Protein AF-C5APF4-F1 (afdb_monomer_lite)

Sequence (530 aa):
MTHRPRALALAASLLVFMAPAAQASIITDFLDRIGGCRKPMSDSFSYEISPYTPKPYGKALAEWTNDDLADFRAYFVACQTRRPDWQSMGDYNRNDAIRVIDTVMAELRPKVAEARATAERKRSDAAYEAEKRSREEDQRRAEAEVAAQRVQADGAAQAERTRRNDEVRQKALPLLNELLAFMQNEIEVLPFEQKLARLDGYIARMEALGREIGDVPAAKPLLTMLEPTRTLRDQLAAEQARQATAAPPVSDARGRAGAGDGPYTDFEWMGQRAIMALTNPLQGEDFRASLSQGIDFNVGVSGIEPAATGWMVHLSGRLGSSGTPGQGFFCRVDGADTASLAVLRTVTPPYGIIHVTAPRADEYLLNSNPLRIRIVFSPCRISAPDNGPRRSTQGGRTGSPAAPSTQGATGSSSSAPPVAPSPPDLRCLINPSRRGPEQAMAHRLRQVWAIPEALRDDPSLWLTFAVTLNFDAEMTEAPKLLRSTSQRATPEQLQAAVEAAHRAIRESAPFPELGQLAGGTMQVDMTPCD

Foldseek 3Di:
DDDDPPDPPPPVVPVVPPQPVVQVVLVVVLVVQLDDQDPDCPVPPPPDDDPLNWPPPPDRLLVDDPVSLVRVLVSSLVRCCPDPCNVPPDPVVNVVSSVSSVVSSVVSVVVSVVSNVVVVVVVVVVVVVVVVVVVVVVVVVVVVVVVVVVVVVVVVVVVVLVVLLVVLLVLQVVLVVVVVCCVPPPLVPDDLVVNLVVLVVSLVSLVVSCVVNPPNVSSVVSVVCNVVSVVVSVVSVVVVVVVVVVPDDDDDDDDDDDLAAQPDAADVVLVVLLVVLLVDVVSVVVNQVSQLQWHWAKWFFADWAADPFGIKTATDPDQDDRDDPQADEIAGEGNPQVQQVVVVVVADPRHDMKTKTARGWPDFDAHVVVGGGHTYGPPIGIDHHDDPDDPDDDDDDDDDDDDDDDDDDDDDDPPPDDLDAQDPPQDAPDDDDDDPLLVVVQVQLSSQQPQDPQCSNFSWWKWKWKFAFALQQATPDQIGTPDTDGPRDDPVSSVVSVVSSSVSSNVSPRSCSCRRVHHGIDMRMHGSND

Secondary structure (DSSP, 8-state):
-------SSSSTTSSSTTSHHHHHHHHHHHHHHH-S----GGG--SSS--TTSPTTTTS-GGG--HHHHHHHHHHHHHHHTT-TTTTTSHHHHHHHHHHHHHHHHHHHHHHHHHHHHHHHHHHHHHHHHHHHHHHHHHHHHHHHHHHHHHHHHHHHHHHHHHHHHHHHHHHHHHHHHHHHHIIIIITTTS-HHHHHHHHHHHHHHHHHHHHHHTT-GGGHHHHHTHHHHHHHHHHHHHHHHHHHHT----------------S-SSHHHHHHHHHHHHH-HHHHHHHHHHHTT-EEEEEEEEEEEEETTEEEEEEESSSS-PPPTT-EEEEEEETT-HHHHHHHTT--TTSEEEEEEES-EEEEEEEETTEEEEEEE-S-EEE----PPP-------------------------PPP-PPPPTT---S------HHHHHHHHHHHHH----GGGTT-TT-EEEEEEEE-TTS-B-S--EEEEEE-SS--HHHHHHHHHHHHHHHHHH---GGGGGG-SEEEEEEE-TT-

Organism: Methylorubrum extorquens (strain ATCC 14718 / DSM 1338 / JCM 2805 / NCIMB 9133 / AM1) (NCBI:txid272630)

Structure (mmCIF, N/CA/C/O backbone):
data_AF-C5APF4-F1
#
_entry.id   AF-C5APF4-F1
#
loop_
_atom_site.group_PDB
_atom_site.id
_atom_site.type_symbol
_atom_site.label_atom_id
_atom_site.label_alt_id
_atom_site.label_comp_id
_atom_site.label_asym_id
_atom_site.label_entity_id
_atom_site.label_seq_id
_atom_site.pdbx_PDB_ins_code
_atom_site.Cartn_x
_atom_site.Cartn_y
_atom_site.Cartn_z
_atom_site.occupancy
_atom_site.B_iso_or_equiv
_atom_site.auth_seq_id
_atom_site.auth_comp_id
_atom_site.auth_asym_id
_atom_site.auth_atom_id
_atom_site.pdbx_PDB_model_num
ATOM 1 N N . MET A 1 1 ? -12.392 -5.757 -33.316 1.00 36.22 1 MET A N 1
ATOM 2 C CA . MET A 1 1 ? -11.941 -4.474 -33.895 1.00 36.22 1 MET A CA 1
ATOM 3 C C . MET A 1 1 ? -10.463 -4.318 -33.588 1.00 36.22 1 MET A C 1
ATOM 5 O O . MET A 1 1 ? -10.097 -4.047 -32.457 1.00 36.22 1 MET A O 1
ATOM 9 N N . THR A 1 2 ? -9.622 -4.619 -34.570 1.00 32.28 2 THR A N 1
ATOM 10 C CA . THR A 1 2 ? -8.159 -4.661 -34.458 1.00 32.28 2 THR A CA 1
ATOM 11 C C . THR A 1 2 ? -7.577 -3.586 -35.366 1.00 32.28 2 THR A C 1
ATOM 13 O O . THR A 1 2 ? -7.674 -3.714 -36.588 1.00 32.28 2 THR A O 1
ATOM 16 N N . HIS A 1 3 ? -6.955 -2.552 -34.797 1.00 30.16 3 HIS A N 1
ATOM 17 C CA . HIS A 1 3 ? -6.123 -1.621 -35.558 1.00 30.16 3 HIS A CA 1
ATOM 18 C C . HIS A 1 3 ? -4.660 -1.687 -35.109 1.00 30.16 3 HIS A C 1
ATOM 20 O O . HIS A 1 3 ? -4.332 -1.658 -33.929 1.00 30.16 3 HIS A O 1
ATOM 26 N N . ARG A 1 4 ? -3.819 -1.854 -36.135 1.00 31.89 4 ARG A N 1
ATOM 27 C CA . ARG A 1 4 ? -2.362 -2.030 -36.175 1.00 31.89 4 ARG A CA 1
ATOM 28 C C . ARG A 1 4 ? -1.599 -0.786 -35.698 1.00 31.89 4 ARG A C 1
ATOM 30 O O . ARG A 1 4 ? -2.037 0.314 -36.026 1.00 31.89 4 ARG A O 1
ATOM 37 N N . PRO A 1 5 ? -0.360 -0.930 -35.195 1.00 35.22 5 PRO A N 1
ATOM 38 C CA . PRO A 1 5 ? 0.661 0.095 -35.343 1.00 35.22 5 PRO A CA 1
ATOM 39 C C . PRO A 1 5 ? 1.468 -0.174 -36.629 1.00 35.22 5 PRO A C 1
ATOM 41 O O . PRO A 1 5 ? 2.307 -1.069 -36.694 1.00 35.22 5 PRO A O 1
ATOM 44 N N . ARG A 1 6 ? 1.201 0.599 -37.688 1.00 35.25 6 ARG A N 1
ATOM 45 C CA . ARG A 1 6 ? 2.089 0.765 -38.854 1.00 35.25 6 ARG A CA 1
ATOM 46 C C . ARG A 1 6 ? 2.703 2.161 -38.757 1.00 35.25 6 ARG A C 1
ATOM 48 O O . ARG A 1 6 ? 2.108 3.099 -39.269 1.00 35.25 6 ARG A O 1
ATOM 55 N N . ALA A 1 7 ? 3.842 2.315 -38.083 1.00 32.03 7 ALA A N 1
ATOM 56 C CA . ALA A 1 7 ? 4.545 3.607 -38.075 1.00 32.03 7 ALA A CA 1
ATOM 57 C C . ALA A 1 7 ? 6.059 3.554 -37.777 1.00 32.03 7 ALA A C 1
ATOM 59 O O . ALA A 1 7 ? 6.663 4.605 -37.616 1.00 32.03 7 ALA A O 1
ATOM 60 N N . LEU A 1 8 ? 6.708 2.382 -37.731 1.00 32.41 8 LEU A N 1
ATOM 61 C CA . LEU A 1 8 ? 8.120 2.286 -37.301 1.00 32.41 8 LEU A CA 1
ATOM 62 C C . LEU A 1 8 ? 9.083 1.639 -38.312 1.00 32.41 8 LEU A C 1
ATOM 64 O O . LEU A 1 8 ? 10.198 1.284 -37.956 1.00 32.41 8 LEU A O 1
ATOM 68 N N . ALA A 1 9 ? 8.694 1.535 -39.588 1.00 32.25 9 ALA A N 1
ATOM 69 C CA . ALA A 1 9 ? 9.544 0.963 -40.645 1.00 32.25 9 ALA A CA 1
ATOM 70 C C . ALA A 1 9 ? 10.104 1.990 -41.655 1.00 32.25 9 ALA A C 1
ATOM 72 O O . ALA A 1 9 ? 10.808 1.605 -42.580 1.00 32.25 9 ALA A O 1
ATOM 73 N N . LEU A 1 10 ? 9.813 3.289 -41.506 1.00 31.83 10 LEU A N 1
ATOM 74 C CA . LEU A 1 10 ? 10.167 4.306 -42.515 1.00 31.83 10 LEU A CA 1
ATOM 75 C C . LEU A 1 10 ? 11.446 5.107 -42.214 1.00 31.83 10 LEU A C 1
ATOM 77 O O . LEU A 1 10 ? 11.964 5.761 -43.113 1.00 31.83 10 LEU A O 1
ATOM 81 N N . ALA A 1 11 ? 12.003 5.023 -41.002 1.00 29.33 11 ALA A N 1
ATOM 82 C CA . ALA A 1 11 ? 13.213 5.775 -40.643 1.00 29.33 11 ALA A CA 1
ATOM 83 C C . ALA A 1 11 ? 14.530 5.034 -40.962 1.00 29.33 11 ALA A C 1
ATOM 85 O O . ALA A 1 11 ? 15.553 5.676 -41.184 1.00 29.33 11 ALA A O 1
ATOM 86 N N . ALA A 1 12 ? 14.521 3.698 -41.052 1.00 32.75 12 ALA A N 1
ATOM 87 C CA . ALA A 1 12 ? 15.725 2.914 -41.364 1.00 32.75 12 ALA A CA 1
ATOM 88 C C . ALA A 1 12 ? 16.091 2.922 -42.864 1.00 32.75 12 ALA A C 1
ATOM 90 O O . ALA A 1 12 ? 17.232 2.649 -43.229 1.00 32.75 12 ALA A O 1
ATOM 91 N N . SER A 1 13 ? 15.148 3.283 -43.737 1.00 30.75 13 SER A N 1
ATOM 92 C CA . SER A 1 13 ? 15.316 3.243 -45.198 1.00 30.75 13 SER A CA 1
ATOM 93 C C . SER A 1 13 ? 15.983 4.493 -45.787 1.00 30.75 13 SER A C 1
ATOM 95 O O . SER A 1 13 ? 16.351 4.495 -46.957 1.00 30.75 13 SER A O 1
ATOM 97 N N . LEU A 1 14 ? 16.157 5.561 -44.998 1.00 28.98 14 LEU A N 1
ATOM 98 C CA . LEU A 1 14 ? 16.698 6.846 -45.468 1.00 28.98 14 LEU A CA 1
ATOM 99 C C . LEU A 1 14 ? 18.221 6.985 -45.303 1.00 28.98 14 LEU A C 1
ATOM 101 O O . LEU A 1 14 ? 18.831 7.807 -45.979 1.00 28.98 14 LEU A O 1
ATOM 105 N N . LEU A 1 15 ? 18.866 6.145 -44.485 1.00 30.66 15 LEU A N 1
ATOM 106 C CA . LEU A 1 15 ? 20.324 6.185 -44.277 1.00 30.66 15 LEU A CA 1
ATOM 107 C C . LEU A 1 15 ? 21.134 5.378 -45.309 1.00 30.66 15 LEU A C 1
ATOM 109 O O . LEU A 1 15 ? 22.360 5.466 -45.326 1.00 30.66 15 LEU A O 1
ATOM 113 N N . VAL A 1 16 ? 20.474 4.641 -46.210 1.00 36.84 16 VAL A N 1
ATOM 114 C CA . VAL A 1 16 ? 21.141 3.865 -47.276 1.00 36.84 16 VAL A CA 1
ATOM 115 C C . VAL A 1 16 ? 21.359 4.690 -48.559 1.00 36.84 16 VAL A C 1
ATOM 117 O O . VAL A 1 16 ? 22.247 4.378 -49.346 1.00 36.84 16 VAL A O 1
ATOM 120 N N . PHE A 1 17 ? 20.644 5.804 -48.754 1.00 32.97 17 PHE A N 1
ATOM 121 C CA . PHE A 1 17 ? 20.683 6.569 -50.013 1.00 32.97 17 PHE A CA 1
ATOM 122 C C . PHE A 1 17 ? 21.729 7.697 -50.087 1.00 32.97 17 PHE A C 1
ATOM 124 O O . PHE A 1 17 ? 21.866 8.324 -51.133 1.00 32.97 17 PHE A O 1
ATOM 131 N N . MET A 1 18 ? 22.510 7.944 -49.030 1.00 30.72 18 MET A N 1
ATOM 132 C CA . MET A 1 18 ? 23.529 9.016 -49.008 1.00 30.72 18 MET A CA 1
ATOM 133 C C . MET A 1 18 ? 24.952 8.543 -49.381 1.00 30.72 18 MET A C 1
ATOM 135 O O . MET A 1 18 ? 25.855 9.360 -49.533 1.00 30.72 18 MET A O 1
ATOM 139 N N . ALA A 1 19 ? 25.174 7.238 -49.574 1.00 37.88 19 ALA A N 1
ATOM 140 C CA . ALA A 1 19 ? 26.480 6.682 -49.950 1.00 37.88 19 ALA A CA 1
ATOM 141 C C . ALA A 1 19 ? 26.923 6.836 -51.432 1.00 37.88 19 ALA A C 1
ATOM 143 O O . ALA A 1 19 ? 28.136 6.884 -51.654 1.00 37.88 19 ALA A O 1
ATOM 144 N N . PRO A 1 20 ? 26.043 6.917 -52.458 1.00 42.38 20 PRO A N 1
ATOM 145 C CA . PRO A 1 20 ? 26.504 6.893 -53.851 1.00 42.38 20 PRO A CA 1
ATOM 146 C C . PRO A 1 20 ? 27.144 8.213 -54.314 1.00 42.38 20 PRO A C 1
ATOM 148 O O . PRO A 1 20 ? 28.019 8.194 -55.177 1.00 42.38 20 PRO A O 1
ATOM 151 N N . ALA A 1 21 ? 26.782 9.354 -53.713 1.00 40.25 21 ALA A N 1
ATOM 152 C CA . ALA A 1 21 ? 27.279 10.667 -54.139 1.00 40.25 21 ALA A CA 1
ATOM 153 C C . ALA A 1 21 ? 28.777 10.881 -53.840 1.00 40.25 21 ALA A C 1
ATOM 155 O O . ALA A 1 21 ? 29.501 11.418 -54.674 1.00 40.25 21 ALA A O 1
ATOM 156 N N . ALA A 1 22 ? 29.268 10.407 -52.688 1.00 45.34 22 ALA A N 1
ATOM 157 C CA . ALA A 1 22 ? 30.680 10.533 -52.306 1.00 45.34 22 ALA A CA 1
ATOM 158 C C . ALA A 1 22 ? 31.605 9.535 -53.034 1.00 45.34 22 ALA A C 1
ATOM 160 O O . ALA A 1 22 ? 32.809 9.748 -53.125 1.00 45.34 22 ALA A O 1
ATOM 161 N N . GLN A 1 23 ? 31.061 8.429 -53.552 1.00 50.34 23 GLN A N 1
ATOM 162 C CA . GLN A 1 23 ? 31.842 7.423 -54.284 1.00 50.34 23 GLN A CA 1
ATOM 163 C C . GLN A 1 23 ? 31.989 7.780 -55.766 1.00 50.34 23 GLN A C 1
ATOM 165 O O . GLN A 1 23 ? 33.031 7.503 -56.360 1.00 50.34 23 GLN A O 1
ATOM 170 N N . ALA A 1 24 ? 30.981 8.445 -56.342 1.00 48.69 24 ALA A N 1
ATOM 171 C CA . ALA A 1 24 ? 31.053 8.984 -57.695 1.00 48.69 24 ALA A CA 1
ATOM 172 C C . ALA A 1 24 ? 32.198 10.002 -57.841 1.00 48.69 24 ALA A C 1
ATOM 174 O O . ALA A 1 24 ? 32.920 9.933 -58.834 1.00 48.69 24 ALA A O 1
ATOM 175 N N . SER A 1 25 ? 32.425 10.857 -56.828 1.00 52.06 25 SER A N 1
ATOM 176 C CA . SER A 1 25 ? 33.485 11.880 -56.852 1.00 52.06 25 SER A CA 1
ATOM 177 C C . SER A 1 25 ? 34.897 11.280 -56.904 1.00 52.06 25 SER A C 1
ATOM 179 O O . SER A 1 25 ? 35.735 11.731 -57.681 1.00 52.06 25 SER A O 1
ATOM 181 N N . ILE A 1 26 ? 35.145 10.207 -56.140 1.00 56.38 26 ILE A N 1
ATOM 182 C CA . ILE A 1 26 ? 36.444 9.515 -56.101 1.00 56.38 26 ILE A CA 1
ATOM 183 C C . ILE A 1 26 ? 36.796 8.954 -57.480 1.00 56.38 26 ILE A C 1
ATOM 185 O O . ILE A 1 26 ? 37.939 9.065 -57.912 1.00 56.38 26 ILE A O 1
ATOM 189 N N . ILE A 1 27 ? 35.826 8.353 -58.174 1.00 58.72 27 ILE A N 1
ATOM 190 C CA . ILE A 1 27 ? 36.050 7.771 -59.500 1.00 58.72 27 ILE A CA 1
ATOM 191 C C . ILE A 1 27 ? 36.259 8.887 -60.533 1.00 58.72 27 ILE A C 1
ATOM 193 O O . ILE A 1 27 ? 37.186 8.782 -61.330 1.00 58.72 27 ILE A O 1
ATOM 197 N N . THR A 1 28 ? 35.484 9.977 -60.500 1.00 59.94 28 THR A N 1
ATOM 198 C CA . THR A 1 28 ? 35.680 11.130 -61.406 1.00 59.94 28 THR A CA 1
ATOM 199 C C . THR A 1 28 ? 37.050 11.792 -61.276 1.00 59.94 28 THR A C 1
ATOM 201 O O . THR A 1 28 ? 37.643 12.119 -62.302 1.00 59.94 28 THR A O 1
ATOM 204 N N . ASP A 1 29 ? 37.613 11.893 -60.071 1.00 59.69 29 ASP A N 1
ATOM 205 C CA . ASP A 1 29 ? 38.954 12.465 -59.877 1.00 59.69 29 ASP A CA 1
ATOM 206 C C . ASP A 1 29 ? 40.051 11.614 -60.545 1.00 59.69 29 ASP A C 1
ATOM 208 O O . ASP A 1 29 ? 41.016 12.135 -61.110 1.00 59.69 29 ASP A O 1
ATOM 212 N N . PHE A 1 30 ? 39.899 10.285 -60.529 1.00 61.38 30 PHE A N 1
ATOM 213 C CA . PHE A 1 30 ? 40.805 9.379 -61.241 1.00 61.38 30 PHE A CA 1
ATOM 214 C C . PHE A 1 30 ? 40.617 9.441 -62.760 1.00 61.38 30 PHE A C 1
ATOM 216 O O . PHE A 1 30 ? 41.585 9.305 -63.509 1.00 61.38 30 PHE A O 1
ATOM 223 N N . LEU A 1 31 ? 39.389 9.687 -63.220 1.00 62.22 31 LEU A N 1
ATOM 224 C CA . LEU A 1 31 ? 39.068 9.817 -64.641 1.00 62.22 31 LEU A CA 1
ATOM 225 C C . LEU A 1 31 ? 39.689 11.056 -65.276 1.00 62.22 31 LEU A C 1
ATOM 227 O O . LEU A 1 31 ? 40.168 10.988 -66.409 1.00 62.22 31 LEU A O 1
ATOM 231 N N . ASP A 1 32 ? 39.728 12.161 -64.538 1.00 60.53 32 ASP A N 1
ATOM 232 C CA . ASP A 1 32 ? 40.292 13.417 -65.028 1.00 60.53 32 ASP A CA 1
ATOM 233 C C . ASP A 1 32 ? 41.817 13.353 -65.175 1.00 60.53 32 ASP A C 1
ATOM 235 O O . ASP A 1 32 ? 42.382 13.993 -66.063 1.00 60.53 32 ASP A O 1
ATOM 239 N N . ARG A 1 33 ? 42.480 12.500 -64.386 1.00 60.66 33 ARG A N 1
ATOM 240 C CA . ARG A 1 33 ? 43.931 12.266 -64.455 1.00 60.66 33 ARG A CA 1
ATOM 241 C C . ARG A 1 33 ? 44.376 11.422 -65.651 1.00 60.66 33 ARG A C 1
ATOM 243 O O . ARG A 1 33 ? 45.513 11.568 -66.086 1.00 60.66 33 ARG A O 1
ATOM 250 N N . ILE A 1 34 ? 43.514 10.553 -66.188 1.00 58.97 34 ILE A N 1
ATOM 251 C CA . ILE A 1 34 ? 43.882 9.652 -67.297 1.00 58.97 34 ILE A CA 1
ATOM 252 C C . ILE A 1 34 ? 43.834 10.359 -68.668 1.00 58.97 34 ILE A C 1
ATOM 254 O O . ILE A 1 34 ? 44.514 9.917 -69.591 1.00 58.97 34 ILE A O 1
ATOM 258 N N . GLY A 1 35 ? 43.125 11.490 -68.795 1.00 55.69 35 GLY A N 1
ATOM 259 C CA . GLY A 1 35 ? 43.153 12.380 -69.967 1.00 55.69 35 GLY A CA 1
ATOM 260 C C . GLY A 1 35 ? 42.634 11.779 -71.292 1.00 55.69 35 GLY A C 1
ATOM 261 O O . GLY A 1 35 ? 42.825 10.612 -71.610 1.00 55.69 35 GLY A O 1
ATOM 262 N N . GLY A 1 36 ? 41.962 12.583 -72.123 1.00 53.22 36 GLY A N 1
ATOM 263 C CA . GLY A 1 36 ? 41.691 12.247 -73.538 1.00 53.22 36 GLY A CA 1
ATOM 264 C C . GLY A 1 36 ? 40.604 11.199 -73.838 1.00 53.22 36 GLY A C 1
ATOM 265 O O . GLY A 1 36 ? 40.316 10.963 -75.006 1.00 53.22 36 GLY A O 1
ATOM 266 N N . CYS A 1 37 ? 39.963 10.615 -72.822 1.00 56.91 37 CYS A N 1
ATOM 267 C CA . CYS A 1 37 ? 38.949 9.558 -72.981 1.00 56.91 37 CYS A CA 1
ATOM 268 C C . CYS A 1 37 ? 37.536 9.930 -72.496 1.00 56.91 37 CYS A C 1
ATOM 270 O O . CYS A 1 37 ? 36.663 9.066 -72.389 1.00 56.91 37 CYS A O 1
ATOM 272 N N . ARG A 1 38 ? 37.279 11.218 -72.224 1.00 51.06 38 ARG A N 1
ATOM 273 C CA . ARG A 1 38 ? 35.928 11.719 -71.924 1.00 51.06 38 ARG A CA 1
ATOM 274 C C . ARG A 1 38 ? 35.077 11.707 -73.204 1.00 51.06 38 ARG A C 1
ATOM 276 O O . ARG A 1 38 ? 35.311 12.508 -74.103 1.00 51.06 38 ARG A O 1
ATOM 283 N N . LYS A 1 39 ? 34.011 10.901 -73.243 1.00 40.12 39 LYS A N 1
ATOM 284 C CA . LYS A 1 39 ? 32.741 11.440 -73.762 1.00 40.12 39 LYS A CA 1
ATOM 285 C C . LYS A 1 39 ? 32.192 12.404 -72.698 1.00 40.12 39 LYS A C 1
ATOM 287 O O . LYS A 1 39 ? 32.436 12.160 -71.513 1.00 40.12 39 LYS A O 1
ATOM 292 N N . PRO A 1 40 ? 31.515 13.502 -73.073 1.00 38.28 40 PRO A N 1
ATOM 293 C CA . PRO A 1 40 ? 30.991 14.453 -72.100 1.00 38.28 40 PRO A CA 1
ATOM 294 C C . PRO A 1 40 ? 30.010 13.733 -71.163 1.00 38.28 40 PRO A C 1
ATOM 296 O O . PRO A 1 40 ? 28.950 13.291 -71.586 1.00 38.28 40 PRO A O 1
ATOM 299 N N . MET A 1 41 ? 30.383 13.590 -69.886 1.00 40.81 41 MET A N 1
ATOM 300 C CA . MET A 1 41 ? 29.522 13.004 -68.847 1.00 40.81 41 MET A CA 1
ATOM 301 C C . MET A 1 41 ? 28.356 13.924 -68.449 1.00 40.81 41 MET A C 1
ATOM 303 O O . MET A 1 41 ? 27.527 13.531 -67.633 1.00 40.81 41 MET A O 1
ATOM 307 N N . SER A 1 42 ? 28.275 15.138 -69.007 1.00 35.41 42 SER A N 1
ATOM 308 C CA . SER A 1 42 ? 27.182 16.083 -68.748 1.00 35.41 42 SER A CA 1
ATOM 309 C C . SER A 1 42 ? 25.829 15.602 -69.276 1.00 35.41 42 SER A C 1
ATOM 311 O O . SER A 1 42 ? 24.809 16.001 -68.727 1.00 35.41 42 SER A O 1
ATOM 313 N N . ASP A 1 43 ? 25.810 14.710 -70.272 1.00 33.09 43 ASP A N 1
ATOM 314 C CA . ASP A 1 43 ? 24.567 14.253 -70.915 1.00 33.09 43 ASP A CA 1
ATOM 315 C C . ASP A 1 43 ? 24.057 12.908 -70.360 1.00 33.09 43 ASP A C 1
ATOM 317 O O . ASP A 1 43 ? 23.042 12.388 -70.813 1.00 33.09 43 ASP A O 1
ATOM 321 N N . SER A 1 44 ? 24.745 12.329 -69.370 1.00 34.47 44 SER A N 1
ATOM 322 C CA . SER A 1 44 ? 24.472 10.979 -68.848 1.00 34.47 44 SER A CA 1
ATOM 323 C C . SER A 1 44 ? 24.255 10.945 -67.331 1.00 34.47 44 SER A C 1
ATOM 325 O O . SER A 1 44 ? 24.646 9.994 -66.662 1.00 34.47 44 SER A O 1
ATOM 327 N N . PHE A 1 45 ? 23.617 11.988 -66.790 1.00 31.61 45 PHE A N 1
ATOM 328 C CA . PHE A 1 45 ? 22.952 11.942 -65.478 1.00 31.61 45 PHE A CA 1
ATOM 329 C C . PHE A 1 45 ? 21.462 11.566 -65.586 1.00 31.61 45 PHE A C 1
ATOM 331 O O . PHE A 1 45 ? 20.696 11.766 -64.644 1.00 31.61 45 PHE A O 1
ATOM 338 N N . SER A 1 46 ? 21.026 10.979 -66.706 1.00 28.20 46 SER A N 1
ATOM 339 C CA . SER A 1 46 ? 19.897 10.054 -66.637 1.00 28.20 46 SER A CA 1
ATOM 340 C C . SER A 1 46 ? 20.387 8.790 -65.926 1.00 28.20 46 SER A C 1
ATOM 342 O O . SER A 1 46 ? 21.522 8.359 -66.109 1.00 28.20 46 SER A O 1
ATOM 344 N N . TYR A 1 47 ? 19.539 8.168 -65.113 1.00 34.78 47 TYR A N 1
ATOM 345 C CA . TYR A 1 47 ? 19.785 6.871 -64.464 1.00 34.78 47 TYR A CA 1
ATOM 346 C C . TYR A 1 47 ? 19.965 5.700 -65.467 1.00 34.78 47 TYR A C 1
ATOM 348 O O . TYR A 1 47 ? 19.834 4.532 -65.107 1.00 34.78 47 TYR A O 1
ATOM 356 N N . GLU A 1 48 ? 20.274 5.997 -66.729 1.00 31.62 48 GLU A N 1
ATOM 357 C CA . GLU A 1 48 ? 20.492 5.059 -67.814 1.00 31.62 48 GLU A CA 1
ATOM 358 C C . GLU A 1 48 ? 21.988 5.012 -68.134 1.00 31.62 48 GLU A C 1
ATOM 360 O O . GLU A 1 48 ? 22.576 5.907 -68.741 1.00 31.62 48 GLU A O 1
ATOM 365 N N . ILE A 1 49 ? 22.616 3.931 -67.682 1.00 36.06 49 ILE A N 1
ATOM 366 C CA . ILE A 1 49 ? 23.990 3.558 -68.004 1.00 36.06 49 ILE A CA 1
ATOM 367 C C . ILE A 1 49 ? 24.132 3.550 -69.534 1.00 36.06 49 ILE A C 1
ATOM 369 O O . ILE A 1 49 ? 23.562 2.691 -70.207 1.00 36.06 49 ILE A O 1
ATOM 373 N N . SER A 1 50 ? 24.886 4.502 -70.095 1.00 33.62 50 SER A N 1
ATOM 374 C CA . SER A 1 50 ? 25.234 4.483 -71.520 1.00 33.62 50 SER A CA 1
ATOM 375 C C . SER A 1 50 ? 25.866 3.123 -71.871 1.00 33.62 50 SER A C 1
ATOM 377 O O . SER A 1 50 ? 26.750 2.662 -71.145 1.00 33.62 50 SER A O 1
ATOM 379 N N . PRO A 1 51 ? 25.484 2.480 -72.992 1.00 37.28 51 PRO A N 1
ATOM 380 C CA . PRO A 1 51 ? 26.028 1.182 -73.414 1.00 37.28 51 PRO A CA 1
ATOM 381 C C . PRO A 1 51 ? 27.534 1.215 -73.732 1.00 37.28 51 PRO A C 1
ATOM 383 O O . PRO A 1 51 ? 28.133 0.182 -74.022 1.00 37.28 51 PRO A O 1
ATOM 386 N N . TYR A 1 52 ? 28.152 2.398 -73.675 1.00 41.47 52 TYR A N 1
ATOM 387 C CA . TYR A 1 52 ? 29.585 2.618 -73.856 1.00 41.47 52 TYR A CA 1
ATOM 388 C C . TYR A 1 52 ? 30.313 3.003 -72.561 1.00 41.47 52 TYR A C 1
ATOM 390 O O . TYR A 1 52 ? 31.525 3.209 -72.600 1.00 41.47 52 TYR A O 1
ATOM 398 N N . THR A 1 53 ? 29.608 3.110 -71.431 1.00 50.00 53 THR A N 1
ATOM 399 C CA . THR A 1 53 ? 30.234 3.245 -70.114 1.00 50.00 53 THR A CA 1
ATOM 400 C C . THR A 1 53 ? 30.662 1.846 -69.665 1.00 50.00 53 THR A C 1
ATOM 402 O O . THR A 1 53 ? 29.810 0.960 -69.571 1.00 50.00 53 THR A O 1
ATOM 405 N N . PRO A 1 54 ? 31.957 1.582 -69.432 1.00 51.06 54 PRO A N 1
ATOM 406 C CA . PR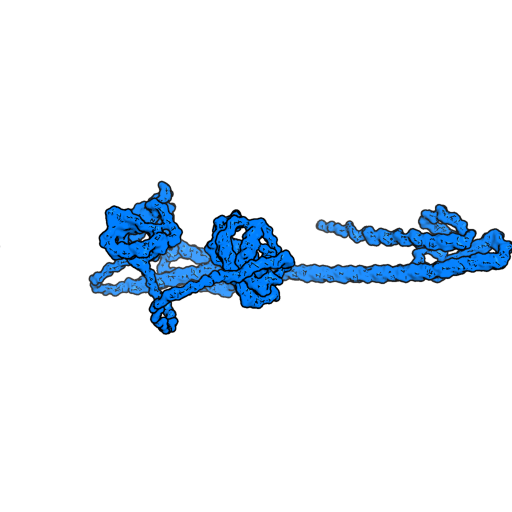O A 1 54 ? 32.414 0.244 -69.065 1.00 51.06 54 PRO A CA 1
ATOM 407 C C . PRO A 1 54 ? 31.742 -0.252 -67.787 1.00 51.06 54 PRO A C 1
ATOM 409 O O . PRO A 1 54 ? 31.367 0.526 -66.918 1.00 51.06 54 PRO A O 1
ATOM 412 N N . LYS A 1 55 ? 31.667 -1.565 -67.596 1.00 51.31 55 LYS A N 1
ATOM 413 C CA . LYS A 1 55 ? 31.640 -2.103 -66.230 1.00 51.31 55 LYS A CA 1
ATOM 414 C C . LYS A 1 55 ? 33.009 -1.782 -65.607 1.00 51.31 55 LYS A C 1
ATOM 416 O O . LYS A 1 55 ? 34.000 -1.852 -66.335 1.00 51.31 55 LYS A O 1
ATOM 421 N N . PRO A 1 56 ? 33.099 -1.366 -64.334 1.00 55.09 56 PRO A N 1
ATOM 422 C CA . PRO A 1 56 ? 32.114 -1.504 -63.252 1.00 55.09 56 PRO A CA 1
ATOM 423 C C . PRO A 1 56 ? 31.333 -0.222 -62.882 1.00 55.09 56 PRO A C 1
ATOM 425 O O . PRO A 1 56 ? 30.958 -0.043 -61.720 1.00 55.09 56 PRO A O 1
ATOM 428 N N . TYR A 1 57 ? 31.064 0.688 -63.823 1.00 57.34 57 TYR A N 1
ATOM 429 C CA . TYR A 1 57 ? 30.286 1.892 -63.507 1.00 57.34 57 TYR A CA 1
ATOM 430 C C . TYR A 1 57 ? 28.860 1.520 -63.059 1.00 57.34 57 TYR A C 1
ATOM 432 O O . TYR A 1 57 ? 28.157 0.779 -63.743 1.00 57.34 57 TYR A O 1
ATOM 440 N N . GLY A 1 58 ? 28.452 2.012 -61.883 1.00 55.75 58 GLY A N 1
ATOM 441 C CA . GLY A 1 58 ? 27.163 1.702 -61.246 1.00 55.75 58 GLY A CA 1
ATOM 442 C C . GLY A 1 58 ? 27.234 0.701 -60.084 1.00 55.75 58 GLY A C 1
ATOM 443 O O . GLY A 1 58 ? 26.285 0.626 -59.308 1.00 55.75 58 GLY A O 1
ATOM 444 N N . LYS A 1 59 ? 28.353 -0.017 -59.905 1.00 67.25 59 LYS A N 1
ATOM 445 C CA . LYS A 1 59 ? 28.612 -0.809 -58.689 1.00 67.25 59 LYS A CA 1
ATOM 446 C C . LYS A 1 59 ? 29.220 0.070 -57.598 1.00 67.25 59 LYS A C 1
ATOM 448 O O . LYS A 1 59 ? 30.079 0.909 -57.890 1.00 67.25 59 LYS A O 1
ATOM 453 N N . ALA A 1 60 ? 28.840 -0.163 -56.342 1.00 68.69 60 ALA A N 1
ATOM 454 C CA . ALA A 1 60 ? 29.506 0.477 -55.209 1.00 68.69 60 ALA A CA 1
ATOM 455 C C . ALA A 1 60 ? 30.988 0.076 -55.182 1.00 68.69 60 ALA A C 1
ATOM 457 O O . ALA A 1 60 ? 31.326 -1.065 -55.491 1.00 68.69 60 ALA A O 1
ATOM 458 N N . LEU A 1 61 ? 31.885 0.976 -54.767 1.00 70.75 61 LEU A N 1
ATOM 459 C CA . LEU A 1 61 ? 33.333 0.698 -54.774 1.00 70.75 61 LEU A CA 1
ATOM 460 C C . LEU A 1 61 ? 33.694 -0.541 -53.928 1.00 70.75 61 LEU A C 1
ATOM 462 O O . LEU A 1 61 ? 34.612 -1.286 -54.256 1.00 70.75 61 LEU A O 1
ATOM 466 N N . ALA A 1 62 ? 32.917 -0.802 -52.872 1.00 75.69 62 ALA A N 1
ATOM 467 C CA . ALA A 1 62 ? 33.040 -1.989 -52.027 1.00 75.69 62 ALA A CA 1
ATOM 468 C C . ALA A 1 62 ? 32.738 -3.314 -52.761 1.00 75.69 62 ALA A C 1
ATOM 470 O O . ALA A 1 62 ? 33.135 -4.379 -52.301 1.00 75.69 62 ALA A O 1
ATOM 471 N N . GLU A 1 63 ? 32.066 -3.274 -53.909 1.00 79.00 63 GLU A N 1
ATOM 472 C CA . GLU A 1 63 ? 31.737 -4.443 -54.737 1.00 79.00 63 GLU A CA 1
ATOM 473 C C . GLU A 1 63 ? 32.762 -4.656 -55.870 1.00 79.00 63 GLU A C 1
ATOM 475 O O . GLU A 1 63 ? 32.768 -5.703 -56.512 1.00 79.00 63 GLU A O 1
ATOM 480 N N . TRP A 1 64 ? 33.685 -3.698 -56.037 1.00 80.31 64 TRP A N 1
ATOM 481 C CA . TRP A 1 64 ? 34.914 -3.702 -56.842 1.00 80.31 64 TRP A CA 1
ATOM 482 C C . TRP A 1 64 ? 35.731 -4.990 -56.858 1.00 80.31 64 TRP A C 1
ATOM 484 O O . TRP A 1 64 ? 36.614 -5.093 -56.019 1.00 80.31 64 TRP A O 1
ATOM 494 N N . THR A 1 65 ? 35.532 -5.947 -57.772 1.00 84.81 65 THR A N 1
ATOM 495 C CA . THR A 1 65 ? 36.442 -7.105 -57.916 1.00 84.81 65 THR A CA 1
ATOM 496 C C . THR A 1 65 ? 37.777 -6.760 -58.582 1.00 84.81 65 THR A C 1
ATOM 498 O O . THR A 1 65 ? 37.958 -5.691 -59.162 1.00 84.81 65 THR A O 1
ATOM 501 N N . ASN A 1 66 ? 38.749 -7.674 -58.479 1.00 84.31 66 ASN A N 1
ATOM 502 C CA . ASN A 1 66 ? 40.013 -7.536 -59.207 1.00 84.31 66 ASN A CA 1
ATOM 503 C C . ASN A 1 66 ? 39.786 -7.585 -60.725 1.00 84.31 66 ASN A C 1
ATOM 505 O O . ASN A 1 66 ? 40.475 -6.876 -61.454 1.00 84.31 66 ASN A O 1
ATOM 509 N N . ASP A 1 67 ? 38.791 -8.353 -61.175 1.00 85.69 67 ASP A N 1
ATOM 510 C CA . ASP A 1 67 ? 38.382 -8.416 -62.579 1.00 85.69 67 ASP A CA 1
ATOM 511 C C . ASP A 1 67 ? 37.749 -7.091 -63.013 1.00 85.69 67 ASP A C 1
ATOM 513 O O . ASP A 1 67 ? 38.135 -6.533 -64.032 1.00 85.69 67 ASP A O 1
ATOM 517 N N . ASP A 1 68 ? 36.887 -6.503 -62.175 1.00 81.44 68 ASP A N 1
ATOM 518 C CA . ASP A 1 68 ? 36.317 -5.172 -62.417 1.00 81.44 68 ASP A CA 1
ATOM 519 C C . ASP A 1 68 ? 37.416 -4.089 -62.544 1.00 81.44 68 ASP A C 1
ATOM 521 O O . ASP A 1 68 ? 37.317 -3.187 -63.376 1.00 81.44 68 ASP A O 1
ATOM 525 N N . LEU A 1 69 ? 38.494 -4.176 -61.753 1.00 82.44 69 LEU A N 1
ATOM 526 C CA . LEU A 1 69 ? 39.659 -3.288 -61.873 1.00 82.44 69 LEU A CA 1
ATOM 527 C C . LEU A 1 69 ? 40.467 -3.549 -63.155 1.00 82.44 69 LEU A C 1
ATOM 529 O O . LEU A 1 69 ? 40.979 -2.605 -63.762 1.00 82.44 69 LEU A O 1
ATOM 533 N N . ALA A 1 70 ? 40.603 -4.810 -63.568 1.00 84.19 70 ALA A N 1
ATOM 534 C CA . ALA A 1 70 ? 41.291 -5.179 -64.801 1.00 84.19 70 ALA A CA 1
ATOM 535 C C . ALA A 1 70 ? 40.518 -4.699 -66.041 1.00 84.19 70 ALA A C 1
ATOM 537 O O . ALA A 1 70 ? 41.119 -4.111 -66.942 1.00 84.19 70 ALA A O 1
ATOM 538 N N . ASP A 1 71 ? 39.195 -4.856 -66.038 1.00 81.12 71 ASP A N 1
ATOM 539 C CA . ASP A 1 71 ? 38.283 -4.371 -67.075 1.00 81.12 71 ASP A CA 1
ATOM 540 C C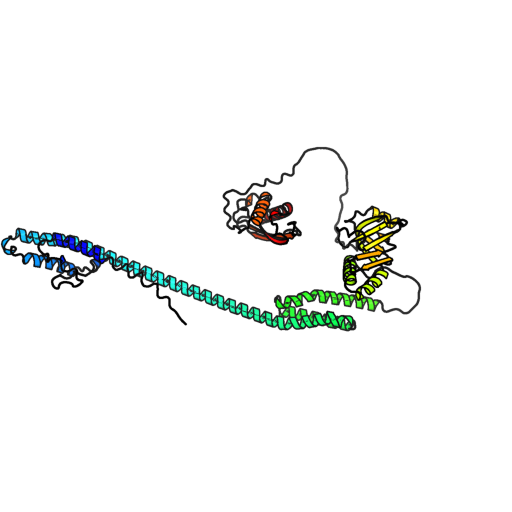 . ASP A 1 71 ? 38.312 -2.841 -67.169 1.00 81.12 71 ASP A C 1
ATOM 542 O O . ASP A 1 71 ? 38.429 -2.274 -68.261 1.00 81.12 71 ASP A O 1
ATOM 546 N N . PHE A 1 72 ? 38.300 -2.158 -66.018 1.00 78.12 72 PHE A N 1
ATOM 547 C CA . PHE A 1 72 ? 38.412 -0.702 -65.952 1.00 78.12 72 PHE A CA 1
ATOM 548 C C . PHE A 1 72 ? 39.736 -0.210 -66.556 1.00 78.12 72 PHE A C 1
ATOM 550 O O . PHE A 1 72 ? 39.743 0.707 -67.378 1.00 78.12 72 PHE A O 1
ATOM 557 N N . ARG A 1 73 ? 40.860 -0.866 -66.239 1.00 85.06 73 ARG A N 1
ATOM 558 C CA . ARG A 1 73 ? 42.164 -0.580 -66.860 1.00 85.06 73 ARG A CA 1
ATOM 559 C C . ARG A 1 73 ? 42.143 -0.821 -68.371 1.00 85.06 73 ARG A C 1
ATOM 561 O O . ARG A 1 73 ? 42.602 0.029 -69.136 1.00 85.06 73 ARG A O 1
ATOM 568 N N . ALA A 1 74 ? 41.652 -1.985 -68.799 1.00 82.56 74 ALA A N 1
ATOM 569 C CA . ALA A 1 74 ? 41.634 -2.396 -70.200 1.00 82.56 74 ALA A CA 1
ATOM 570 C C . ALA A 1 74 ? 40.862 -1.397 -71.070 1.00 82.56 74 ALA A C 1
ATOM 572 O O . ALA A 1 74 ? 41.297 -1.084 -72.179 1.00 82.56 74 ALA A O 1
ATOM 573 N N . TYR A 1 75 ? 39.778 -0.829 -70.540 1.00 76.75 75 TYR A N 1
ATOM 574 C CA . TYR A 1 75 ? 39.038 0.233 -71.207 1.00 76.75 75 TYR A CA 1
ATOM 575 C C . TYR A 1 75 ? 39.890 1.477 -71.492 1.00 76.75 75 TYR A C 1
ATOM 577 O O . TYR A 1 75 ? 39.904 1.950 -72.629 1.00 76.75 75 TYR A O 1
ATOM 585 N N . PHE A 1 76 ? 40.615 2.009 -70.502 1.00 76.81 76 PHE A N 1
ATOM 586 C CA . PHE A 1 76 ? 41.419 3.219 -70.718 1.00 76.81 76 PHE A CA 1
ATOM 587 C C . PHE A 1 76 ? 42.579 2.975 -71.673 1.00 76.81 76 PHE A C 1
ATOM 589 O O . PHE A 1 76 ? 42.860 3.828 -72.515 1.00 76.81 76 PHE A O 1
ATOM 596 N N . VAL A 1 77 ? 43.195 1.793 -71.613 1.00 82.81 77 VAL A N 1
ATOM 597 C CA . VAL A 1 77 ? 44.216 1.393 -72.589 1.00 82.81 77 VAL A CA 1
ATOM 598 C C . VAL A 1 77 ? 43.610 1.348 -73.993 1.00 82.81 77 VAL A C 1
ATOM 600 O O . VAL A 1 77 ? 44.128 1.989 -74.907 1.00 82.81 77 VAL A O 1
ATOM 603 N N . ALA A 1 78 ? 42.471 0.671 -74.167 1.00 80.19 78 ALA A N 1
ATOM 604 C CA . ALA A 1 78 ? 41.781 0.598 -75.453 1.00 80.19 78 ALA A CA 1
ATOM 605 C C . ALA A 1 78 ? 41.375 1.987 -75.970 1.00 80.19 78 ALA A C 1
ATOM 607 O O . ALA A 1 78 ? 41.473 2.260 -77.166 1.00 80.19 78 ALA A O 1
ATOM 608 N N . CYS A 1 79 ? 40.962 2.892 -75.088 1.00 75.00 79 CYS A N 1
ATOM 609 C CA . CYS A 1 79 ? 40.605 4.247 -75.471 1.00 75.00 79 CYS A CA 1
ATOM 610 C C . CYS A 1 79 ? 41.820 5.077 -75.928 1.00 75.00 79 CYS A C 1
ATOM 612 O O . CYS A 1 79 ? 41.750 5.698 -76.989 1.00 75.00 79 CYS A O 1
ATOM 614 N N . GLN A 1 80 ? 42.954 5.030 -75.216 1.00 76.75 80 GLN A N 1
ATOM 615 C CA . GLN A 1 80 ? 44.181 5.722 -75.643 1.00 76.75 80 GLN A CA 1
ATOM 616 C C . GLN A 1 80 ? 44.640 5.255 -77.032 1.00 76.75 80 GLN A C 1
ATOM 618 O O . GLN A 1 80 ? 44.991 6.079 -77.876 1.00 76.75 80 GLN A O 1
ATOM 623 N N . THR A 1 81 ? 44.534 3.951 -77.320 1.00 78.75 81 THR A N 1
ATOM 624 C CA . THR A 1 81 ? 44.925 3.393 -78.630 1.00 78.75 81 THR A CA 1
ATOM 625 C C . THR A 1 81 ? 44.069 3.871 -79.808 1.00 78.75 81 THR A C 1
ATOM 627 O O . THR A 1 81 ? 44.479 3.720 -80.957 1.00 78.75 81 THR A O 1
ATOM 630 N N . ARG A 1 82 ? 42.893 4.462 -79.550 1.00 78.06 82 ARG A N 1
ATOM 631 C CA . ARG A 1 82 ? 41.991 5.004 -80.581 1.00 78.06 82 ARG A CA 1
ATOM 632 C C . ARG A 1 82 ? 42.257 6.469 -80.919 1.00 78.06 82 ARG A C 1
ATOM 634 O O . ARG A 1 82 ? 41.564 7.021 -81.773 1.00 78.06 82 ARG A O 1
ATOM 641 N N . ARG A 1 83 ? 43.216 7.120 -80.256 1.00 74.75 83 ARG A N 1
ATOM 642 C CA . ARG A 1 83 ? 43.534 8.520 -80.540 1.00 74.75 83 ARG A CA 1
ATOM 643 C C . ARG A 1 83 ? 44.077 8.685 -81.969 1.00 74.75 83 ARG A C 1
ATOM 645 O O . ARG A 1 83 ? 44.897 7.867 -82.390 1.00 74.75 83 ARG A O 1
ATOM 652 N N . PRO A 1 84 ? 43.692 9.747 -82.703 1.00 74.38 84 PRO A N 1
ATOM 653 C CA . PRO A 1 84 ? 44.170 9.977 -84.070 1.00 74.38 84 PRO A CA 1
ATOM 654 C C . PRO A 1 84 ? 45.697 10.084 -84.179 1.00 74.38 84 PRO A C 1
ATOM 656 O O . PRO A 1 84 ? 46.280 9.658 -85.170 1.00 74.38 84 PRO A O 1
ATOM 659 N N . ASP A 1 85 ? 46.347 10.616 -83.142 1.00 78.94 85 ASP A N 1
ATOM 660 C CA . ASP A 1 85 ? 47.795 10.799 -83.056 1.00 78.94 85 ASP A CA 1
ATOM 661 C C . ASP A 1 85 ? 48.538 9.582 -82.477 1.00 78.94 85 ASP A C 1
ATOM 663 O O . ASP A 1 85 ? 49.771 9.589 -82.428 1.00 78.94 85 ASP A O 1
ATOM 667 N N . TRP A 1 86 ? 47.829 8.516 -82.075 1.00 81.12 86 TRP A N 1
ATOM 668 C CA . TRP A 1 86 ? 48.433 7.348 -81.423 1.00 81.12 86 TRP A CA 1
ATOM 669 C C . TRP A 1 86 ? 49.522 6.715 -82.288 1.00 81.12 86 TRP A C 1
ATOM 671 O O . TRP A 1 86 ? 50.607 6.388 -81.804 1.00 81.12 86 TRP A O 1
ATOM 681 N N . GLN A 1 87 ? 49.280 6.585 -83.597 1.00 83.38 87 GLN A N 1
ATOM 682 C CA . GLN A 1 87 ? 50.256 5.992 -84.513 1.00 83.38 87 GLN A CA 1
ATOM 683 C C . GLN A 1 87 ? 51.478 6.894 -84.769 1.00 83.38 87 GLN A C 1
ATOM 685 O O . GLN A 1 87 ? 52.557 6.381 -85.052 1.00 83.38 87 GLN A O 1
ATOM 690 N N . SER A 1 88 ? 51.352 8.208 -84.572 1.00 82.00 88 SER A N 1
ATOM 691 C CA . SER A 1 88 ? 52.416 9.194 -84.808 1.00 82.00 88 SER A CA 1
ATOM 692 C C . SER A 1 88 ? 53.190 9.627 -83.555 1.00 82.00 88 SER A C 1
ATOM 694 O O . SER A 1 88 ? 54.240 10.246 -83.688 1.00 82.00 88 SER A O 1
ATOM 696 N N . MET A 1 89 ? 52.711 9.325 -82.341 1.00 78.12 89 MET A N 1
ATOM 697 C CA . MET A 1 89 ? 53.267 9.888 -81.095 1.00 78.12 89 MET A CA 1
ATOM 698 C C . MET A 1 89 ? 54.600 9.277 -80.616 1.00 78.12 89 MET A C 1
ATOM 700 O O . MET A 1 89 ? 55.185 9.787 -79.662 1.00 78.12 89 MET A O 1
ATOM 704 N N . GLY A 1 90 ? 55.085 8.207 -81.255 1.00 86.56 90 GLY A N 1
ATOM 705 C CA . GLY A 1 90 ? 56.299 7.481 -80.856 1.00 86.56 90 GLY A CA 1
ATOM 706 C C . GLY A 1 90 ? 56.128 6.612 -79.599 1.00 86.56 90 GLY A C 1
ATOM 707 O O . GLY A 1 90 ? 55.269 6.860 -78.752 1.00 86.56 90 GLY A O 1
ATOM 708 N N . ASP A 1 91 ? 56.954 5.572 -79.464 1.00 88.31 91 ASP A N 1
ATOM 709 C CA . ASP A 1 91 ? 56.769 4.537 -78.432 1.00 88.31 91 ASP A CA 1
ATOM 710 C C . ASP A 1 91 ? 56.971 5.044 -76.999 1.00 88.31 91 ASP A C 1
ATOM 712 O O . ASP A 1 91 ? 56.284 4.592 -76.084 1.00 88.31 91 ASP A O 1
ATOM 716 N N . TYR A 1 92 ? 57.854 6.029 -76.796 1.00 86.88 92 TYR A N 1
ATOM 717 C CA . TYR A 1 92 ? 58.068 6.647 -75.484 1.00 86.88 92 TYR A CA 1
ATOM 718 C C . TYR A 1 92 ? 56.777 7.270 -74.930 1.00 86.88 92 TYR A C 1
ATOM 720 O O . TYR A 1 92 ? 56.379 6.971 -73.806 1.00 86.88 92 TYR A O 1
ATOM 728 N N . ASN A 1 93 ? 56.072 8.068 -75.738 1.00 82.56 93 ASN A N 1
ATOM 729 C CA . ASN A 1 93 ? 54.846 8.742 -75.305 1.00 82.56 93 ASN A CA 1
ATOM 730 C C . ASN A 1 93 ? 53.670 7.762 -75.142 1.00 82.56 93 ASN A C 1
ATOM 732 O O . ASN A 1 93 ? 52.822 7.963 -74.275 1.00 82.56 93 ASN A O 1
ATOM 736 N N . ARG A 1 94 ? 53.614 6.680 -75.937 1.00 84.31 94 ARG A N 1
ATOM 737 C CA . ARG A 1 94 ? 52.614 5.608 -75.753 1.00 84.31 94 ARG A CA 1
ATOM 738 C C . ARG A 1 94 ? 52.809 4.879 -74.429 1.00 84.31 94 ARG A C 1
ATOM 740 O O . ARG A 1 94 ? 51.846 4.670 -73.693 1.00 84.31 94 ARG A O 1
ATOM 747 N N . ASN A 1 95 ? 54.054 4.514 -74.124 1.00 87.25 95 ASN A N 1
ATOM 748 C CA . ASN A 1 95 ? 54.401 3.850 -72.872 1.00 87.25 95 ASN A CA 1
ATOM 749 C C . ASN A 1 95 ? 54.143 4.762 -71.670 1.00 87.25 95 ASN A C 1
ATOM 751 O O . ASN A 1 95 ? 53.671 4.284 -70.643 1.00 87.25 95 ASN A O 1
ATOM 755 N N . ASP A 1 96 ? 54.381 6.068 -71.806 1.00 83.88 96 ASP A N 1
ATOM 756 C CA . ASP A 1 96 ? 54.056 7.036 -70.761 1.00 83.88 96 ASP A CA 1
ATOM 757 C C . ASP A 1 96 ? 52.542 7.142 -70.503 1.00 83.88 96 ASP A C 1
ATOM 759 O O . ASP A 1 96 ? 52.103 7.076 -69.356 1.00 83.88 96 ASP A O 1
ATOM 763 N N . ALA A 1 97 ? 51.718 7.186 -71.555 1.00 79.12 97 ALA A N 1
ATOM 764 C CA . ALA A 1 97 ? 50.259 7.191 -71.416 1.00 79.12 97 ALA A CA 1
ATOM 765 C C . ALA A 1 97 ? 49.726 5.923 -70.717 1.00 79.12 97 ALA A C 1
ATOM 767 O O . ALA A 1 97 ? 48.832 6.002 -69.873 1.00 79.12 97 ALA A O 1
ATOM 768 N N . ILE A 1 98 ? 50.298 4.751 -71.021 1.00 86.19 98 ILE A N 1
ATOM 769 C CA . ILE A 1 98 ? 49.961 3.492 -70.334 1.00 86.19 98 ILE A CA 1
ATOM 770 C C . ILE A 1 98 ? 50.445 3.519 -68.877 1.00 86.19 98 ILE A C 1
ATOM 772 O O . ILE A 1 98 ? 49.705 3.110 -67.982 1.00 86.19 98 ILE A O 1
ATOM 776 N N . ARG A 1 99 ? 51.641 4.059 -68.614 1.00 87.38 99 ARG A N 1
ATOM 777 C CA . ARG A 1 99 ? 52.189 4.212 -67.259 1.00 87.38 99 ARG A CA 1
ATOM 778 C C . ARG A 1 99 ? 51.286 5.066 -66.372 1.00 87.38 99 ARG A C 1
ATOM 780 O O . ARG A 1 99 ? 51.050 4.688 -65.231 1.00 87.38 99 ARG A O 1
ATOM 787 N N . VAL A 1 100 ? 50.745 6.171 -66.889 1.00 81.06 100 VAL A N 1
ATOM 788 C CA . VAL A 1 100 ? 49.794 7.022 -66.150 1.00 81.06 100 VAL A CA 1
ATOM 789 C C . VAL A 1 100 ? 48.538 6.236 -65.758 1.00 81.06 100 VAL A C 1
ATOM 791 O O . VAL A 1 100 ? 48.108 6.315 -64.607 1.00 81.06 100 VAL A O 1
ATOM 794 N N . ILE A 1 101 ? 47.989 5.422 -66.669 1.00 81.38 101 ILE A N 1
ATOM 795 C CA . ILE A 1 101 ? 46.860 4.527 -66.361 1.00 81.38 101 ILE A CA 1
ATOM 796 C C . ILE A 1 101 ? 47.249 3.552 -65.244 1.00 81.38 101 ILE A C 1
ATOM 798 O O . ILE A 1 101 ? 46.511 3.403 -64.273 1.00 81.38 101 ILE A O 1
ATOM 802 N N . ASP A 1 102 ? 48.415 2.915 -65.341 1.00 86.94 102 ASP A N 1
ATOM 803 C CA . ASP A 1 102 ? 48.885 1.951 -64.343 1.00 86.94 102 ASP A CA 1
ATOM 804 C C . ASP A 1 102 ? 49.092 2.569 -62.957 1.00 86.94 102 ASP A C 1
ATOM 806 O O . ASP A 1 102 ? 48.710 1.963 -61.952 1.00 86.94 102 ASP A O 1
ATOM 810 N N . THR A 1 103 ? 49.633 3.786 -62.891 1.00 85.31 103 THR A N 1
ATOM 811 C CA . THR A 1 103 ? 49.772 4.545 -61.642 1.00 85.31 103 THR A CA 1
ATOM 812 C C . THR A 1 103 ? 48.408 4.847 -61.025 1.00 85.31 103 THR A C 1
ATOM 814 O O . THR A 1 103 ? 48.205 4.597 -59.838 1.00 85.31 103 THR A O 1
ATOM 817 N N . VAL A 1 104 ? 47.440 5.298 -61.825 1.00 79.38 104 VAL A N 1
ATOM 818 C CA . VAL A 1 104 ? 46.076 5.569 -61.349 1.00 79.38 104 VAL A CA 1
ATOM 819 C C . VAL A 1 104 ? 45.386 4.288 -60.857 1.00 79.38 104 VAL A C 1
ATOM 821 O O . VAL A 1 104 ? 44.754 4.286 -59.800 1.00 79.38 104 VAL A O 1
ATOM 824 N N . MET A 1 105 ? 45.564 3.163 -61.554 1.00 83.75 105 MET A N 1
ATOM 825 C CA . MET A 1 105 ? 45.040 1.868 -61.105 1.00 83.75 105 MET A CA 1
ATOM 826 C C . MET A 1 105 ? 45.682 1.393 -59.799 1.00 83.75 105 MET A C 1
ATOM 828 O O . MET A 1 105 ? 45.005 0.782 -58.967 1.00 83.75 105 MET A O 1
ATOM 832 N N . ALA A 1 106 ? 46.974 1.665 -59.602 1.00 84.44 106 ALA A N 1
ATOM 833 C CA . ALA A 1 106 ? 47.670 1.349 -58.361 1.00 84.44 106 ALA A CA 1
ATOM 834 C C . ALA A 1 106 ? 47.133 2.167 -57.173 1.00 84.44 106 ALA A C 1
ATOM 836 O O . ALA A 1 106 ? 47.008 1.614 -56.083 1.00 84.44 106 ALA A O 1
ATOM 837 N N . GLU A 1 107 ? 46.747 3.429 -57.384 1.00 82.50 107 GLU A N 1
ATOM 838 C CA . GLU A 1 107 ? 46.106 4.277 -56.367 1.00 82.50 107 GLU A CA 1
ATOM 839 C C . GLU A 1 107 ? 44.646 3.874 -56.074 1.00 82.50 107 GLU A C 1
ATOM 841 O O . GLU A 1 107 ? 44.170 4.027 -54.946 1.00 82.50 107 GLU A O 1
ATOM 846 N N . LEU A 1 108 ? 43.922 3.340 -57.063 1.00 80.00 108 LEU A N 1
ATOM 847 C CA . LEU A 1 108 ? 42.519 2.936 -56.910 1.00 80.00 108 LEU A CA 1
ATOM 848 C C . LEU A 1 108 ? 42.353 1.621 -56.127 1.00 80.00 108 LEU A C 1
ATOM 850 O O . LEU A 1 108 ? 41.432 1.492 -55.318 1.00 80.00 108 LEU A O 1
ATOM 854 N N . ARG A 1 109 ? 43.258 0.652 -56.323 1.00 83.31 109 ARG A N 1
ATOM 855 C CA . ARG A 1 109 ? 43.247 -0.653 -55.627 1.00 83.31 109 ARG A CA 1
ATOM 856 C C . ARG A 1 109 ? 43.103 -0.564 -54.097 1.00 83.31 109 ARG A C 1
ATOM 858 O O . ARG A 1 109 ? 42.206 -1.225 -53.570 1.00 83.31 109 ARG A O 1
ATOM 865 N N . PRO A 1 110 ? 43.924 0.210 -53.356 1.00 81.75 110 PRO A N 1
ATOM 866 C CA . PRO A 1 110 ? 43.795 0.293 -51.902 1.00 81.75 110 PRO A CA 1
ATOM 867 C C . PRO A 1 110 ? 42.464 0.921 -51.468 1.00 81.75 110 PRO A C 1
ATOM 869 O O . PRO A 1 110 ? 41.884 0.464 -50.487 1.00 81.75 110 PRO A O 1
ATOM 872 N N . LYS A 1 111 ? 41.918 1.883 -52.226 1.00 79.44 111 LYS A N 1
ATOM 873 C CA . LYS A 1 111 ? 40.608 2.491 -51.928 1.00 79.44 111 LYS A CA 1
ATOM 874 C C . LYS A 1 111 ? 39.453 1.496 -52.082 1.00 79.44 111 LYS A C 1
ATOM 876 O O . LYS A 1 111 ? 38.527 1.494 -51.276 1.00 79.44 111 LYS A O 1
ATOM 881 N N . VAL A 1 112 ? 39.520 0.613 -53.083 1.00 80.44 112 VAL A N 1
ATOM 882 C CA . VAL A 1 112 ? 38.568 -0.503 -53.238 1.00 80.44 112 VAL A CA 1
ATOM 883 C C . VAL A 1 112 ? 38.664 -1.476 -52.060 1.00 80.44 112 VAL A C 1
ATOM 885 O O . VAL A 1 112 ? 37.642 -1.882 -51.505 1.00 80.44 112 VAL A O 1
ATOM 888 N N . ALA A 1 113 ? 39.883 -1.822 -51.637 1.00 80.69 113 ALA A N 1
ATOM 889 C CA . ALA A 1 113 ? 40.100 -2.697 -50.485 1.00 80.69 113 ALA A CA 1
ATOM 890 C C . ALA A 1 113 ? 39.573 -2.085 -49.170 1.00 80.69 113 ALA A C 1
ATOM 892 O O . ALA A 1 113 ? 38.934 -2.775 -48.376 1.00 80.69 113 ALA A O 1
ATOM 893 N N . GLU A 1 114 ? 39.770 -0.784 -48.959 1.00 80.88 114 GLU A N 1
ATOM 894 C CA . GLU A 1 114 ? 39.254 -0.058 -47.794 1.00 80.88 114 GLU A CA 1
ATOM 895 C C . GLU A 1 114 ? 37.719 0.024 -47.791 1.00 80.88 114 GLU A C 1
ATOM 897 O O . GLU A 1 114 ? 37.072 -0.231 -46.767 1.00 80.88 114 GLU A O 1
ATOM 902 N N . ALA A 1 115 ? 37.113 0.310 -48.948 1.00 77.75 115 ALA A N 1
ATOM 903 C CA . ALA A 1 115 ? 35.662 0.326 -49.100 1.00 77.75 115 ALA A CA 1
ATOM 904 C C . ALA A 1 115 ? 35.046 -1.050 -48.790 1.00 77.75 115 ALA A C 1
ATOM 906 O O . ALA A 1 115 ? 34.026 -1.129 -48.101 1.00 77.75 115 ALA A O 1
ATOM 907 N N . ARG A 1 116 ? 35.698 -2.136 -49.229 1.00 82.25 116 ARG A N 1
ATOM 908 C CA . ARG A 1 116 ? 35.323 -3.521 -48.899 1.00 82.25 116 ARG A CA 1
ATOM 909 C C . ARG A 1 116 ? 35.370 -3.792 -47.403 1.00 82.25 116 ARG A C 1
ATOM 911 O O . ARG A 1 116 ? 34.372 -4.233 -46.839 1.00 82.25 116 ARG A O 1
ATOM 918 N N . ALA A 1 117 ? 36.495 -3.485 -46.760 1.00 82.75 117 ALA A N 1
ATOM 919 C CA . ALA A 1 117 ? 36.666 -3.690 -45.324 1.00 82.75 117 ALA A CA 1
ATOM 920 C C . ALA A 1 117 ? 35.621 -2.909 -44.508 1.00 82.75 117 ALA A C 1
ATOM 922 O O . ALA A 1 117 ? 35.063 -3.422 -43.540 1.00 82.75 117 ALA A O 1
ATOM 923 N N . THR A 1 118 ? 35.301 -1.686 -44.933 1.00 81.94 118 THR A N 1
ATOM 924 C CA . THR A 1 118 ? 34.277 -0.855 -44.288 1.00 81.94 118 THR A CA 1
ATOM 925 C C . THR A 1 118 ? 32.871 -1.433 -44.466 1.00 81.94 118 THR A C 1
ATOM 927 O O . THR A 1 118 ? 32.087 -1.451 -43.518 1.00 81.94 118 THR A O 1
ATOM 930 N N . ALA A 1 119 ? 32.534 -1.926 -45.661 1.00 79.12 119 ALA A N 1
ATOM 931 C CA . ALA A 1 119 ? 31.244 -2.562 -45.919 1.00 79.12 119 ALA A CA 1
ATOM 932 C C . ALA A 1 119 ? 31.078 -3.883 -45.148 1.00 79.12 119 ALA A C 1
ATOM 934 O O . ALA A 1 119 ? 29.984 -4.169 -44.666 1.00 79.12 119 ALA A O 1
ATOM 935 N N . GLU A 1 120 ? 32.153 -4.662 -45.005 1.00 84.06 120 GLU A N 1
ATOM 936 C CA . GLU A 1 120 ? 32.188 -5.884 -44.192 1.00 84.06 120 GLU A CA 1
ATOM 937 C C . GLU A 1 120 ? 31.884 -5.573 -42.718 1.00 84.06 120 GLU A C 1
ATOM 939 O O . GLU A 1 120 ? 30.968 -6.161 -42.147 1.00 84.06 120 GLU A O 1
ATOM 944 N N . ARG A 1 121 ? 32.565 -4.573 -42.135 1.00 84.06 121 ARG A N 1
ATOM 945 C CA . ARG A 1 121 ? 32.324 -4.124 -40.750 1.00 84.06 121 ARG A CA 1
ATOM 946 C C . ARG A 1 121 ? 30.886 -3.659 -40.530 1.00 84.06 121 ARG A C 1
ATOM 948 O O . ARG A 1 121 ? 30.233 -4.065 -39.580 1.00 84.06 121 ARG A O 1
ATOM 955 N N . LYS A 1 122 ? 30.339 -2.866 -41.455 1.00 82.38 122 LYS A N 1
ATOM 956 C CA . LYS A 1 122 ? 28.936 -2.430 -41.361 1.00 82.38 122 LYS A CA 1
ATOM 957 C C . LYS A 1 122 ? 27.957 -3.606 -41.384 1.00 82.38 122 LYS A C 1
ATOM 959 O O . LYS A 1 122 ? 26.943 -3.559 -40.692 1.00 82.38 122 LYS A O 1
ATOM 964 N N . ARG A 1 123 ? 28.243 -4.654 -42.166 1.00 82.62 123 ARG A N 1
ATOM 965 C CA . ARG A 1 123 ? 27.426 -5.876 -42.201 1.00 82.62 123 ARG A CA 1
ATOM 966 C C . ARG A 1 123 ? 27.529 -6.662 -40.891 1.00 82.62 123 ARG A C 1
ATOM 968 O O . ARG A 1 123 ? 26.494 -7.103 -40.398 1.00 82.62 123 ARG A O 1
ATOM 975 N N . SER A 1 124 ? 28.724 -6.793 -40.307 1.00 83.94 124 SER A N 1
ATOM 976 C CA . SER A 1 124 ? 28.891 -7.462 -39.008 1.00 83.94 124 SER A CA 1
ATOM 977 C C . SER A 1 124 ? 28.200 -6.709 -37.872 1.00 83.94 124 SER A C 1
ATOM 979 O O . SER A 1 124 ? 27.494 -7.325 -37.079 1.00 83.94 124 SER A O 1
ATOM 981 N N . ASP A 1 125 ? 28.325 -5.381 -37.836 1.00 86.44 125 ASP A N 1
ATOM 982 C CA . ASP A 1 125 ? 27.704 -4.548 -36.800 1.00 86.44 125 ASP A CA 1
ATOM 983 C C . ASP A 1 125 ? 26.173 -4.596 -36.903 1.00 86.44 125 ASP A C 1
ATOM 985 O O . ASP A 1 125 ? 25.474 -4.742 -35.901 1.00 86.44 125 ASP A O 1
ATOM 989 N N . ALA A 1 126 ? 25.632 -4.554 -38.126 1.00 84.62 126 ALA A N 1
ATOM 990 C CA . ALA A 1 126 ? 24.197 -4.689 -38.355 1.00 84.62 126 ALA A CA 1
ATOM 991 C C . ALA A 1 126 ? 23.660 -6.067 -37.933 1.00 84.62 126 ALA A C 1
ATOM 993 O O . ALA A 1 126 ? 22.561 -6.144 -37.379 1.00 84.62 126 ALA A O 1
ATOM 994 N N . ALA A 1 127 ? 24.421 -7.142 -38.171 1.00 88.69 127 ALA A N 1
ATOM 995 C CA . ALA A 1 127 ? 24.062 -8.486 -37.724 1.00 88.69 127 ALA A CA 1
ATOM 996 C C . ALA A 1 127 ? 24.063 -8.588 -36.189 1.00 88.69 127 ALA A C 1
ATOM 998 O O . ALA A 1 127 ? 23.104 -9.101 -35.612 1.00 88.69 127 ALA A O 1
ATOM 999 N N . TYR A 1 128 ? 25.077 -8.021 -35.530 1.00 89.25 128 TYR A N 1
ATOM 1000 C CA . TYR A 1 128 ? 25.160 -7.965 -34.070 1.00 89.25 128 TYR A CA 1
ATOM 1001 C C . TYR A 1 128 ? 23.989 -7.185 -33.449 1.00 89.25 128 TYR A C 1
ATOM 1003 O O . TYR A 1 128 ? 23.332 -7.669 -32.529 1.00 89.25 128 TYR A O 1
ATOM 1011 N N . GLU A 1 129 ? 23.656 -6.008 -33.986 1.00 87.50 129 GLU A N 1
ATOM 1012 C CA . GLU A 1 129 ? 22.523 -5.202 -33.507 1.00 87.50 129 GLU A CA 1
ATOM 1013 C C . GLU A 1 129 ? 21.158 -5.853 -33.786 1.00 87.50 129 GLU A C 1
ATOM 1015 O O . GLU A 1 129 ? 20.180 -5.596 -33.078 1.00 87.50 129 GLU A O 1
ATOM 1020 N N . ALA A 1 130 ? 21.046 -6.685 -34.825 1.00 89.62 130 ALA A N 1
ATOM 1021 C CA . ALA A 1 130 ? 19.845 -7.480 -35.071 1.00 89.62 130 ALA A CA 1
ATOM 1022 C C . ALA A 1 130 ? 19.704 -8.614 -34.042 1.00 89.62 130 ALA A C 1
ATOM 1024 O O . ALA A 1 130 ? 18.626 -8.795 -33.475 1.00 89.62 130 ALA A O 1
ATOM 1025 N N . GLU A 1 131 ? 20.793 -9.328 -33.748 1.00 89.31 131 GLU A N 1
ATOM 1026 C CA . GLU A 1 131 ? 20.807 -10.390 -32.738 1.00 89.31 131 GLU A CA 1
ATOM 1027 C C . GLU A 1 131 ? 20.518 -9.840 -31.337 1.00 89.31 131 GLU A C 1
ATOM 1029 O O . GLU A 1 131 ? 19.689 -10.386 -30.607 1.00 89.31 131 GLU A O 1
ATOM 1034 N N . LYS A 1 132 ? 21.139 -8.711 -30.980 1.00 92.00 132 LYS A N 1
ATOM 1035 C CA . LYS A 1 132 ? 20.894 -8.021 -29.712 1.00 92.00 132 LYS A CA 1
ATOM 1036 C C . LYS A 1 132 ? 19.416 -7.664 -29.539 1.00 92.00 132 LYS A C 1
ATOM 1038 O O . LYS A 1 132 ? 18.836 -7.971 -28.500 1.00 92.00 132 LYS A O 1
ATOM 1043 N N . ARG A 1 133 ? 18.784 -7.090 -30.570 1.00 90.00 133 ARG A N 1
ATOM 1044 C CA . ARG A 1 133 ? 17.347 -6.770 -30.547 1.00 90.00 133 ARG A CA 1
ATOM 1045 C C . ARG A 1 133 ? 16.470 -8.009 -30.391 1.00 90.00 133 ARG A C 1
ATOM 1047 O O . ARG A 1 133 ? 15.522 -7.961 -29.615 1.00 90.00 133 ARG A O 1
ATOM 1054 N N . SER A 1 134 ? 16.803 -9.116 -31.060 1.00 91.19 134 SER A N 1
ATOM 1055 C CA . SER A 1 134 ? 16.077 -10.384 -30.890 1.00 91.19 134 SER A CA 1
ATOM 1056 C C . SER A 1 134 ? 16.124 -10.863 -29.439 1.00 91.19 134 SER A C 1
ATOM 1058 O O . SER A 1 134 ? 15.086 -11.179 -28.867 1.00 91.19 134 SER A O 1
ATOM 1060 N N . ARG A 1 135 ? 17.306 -10.842 -28.808 1.00 91.88 135 ARG A N 1
ATOM 1061 C CA . ARG A 1 135 ? 17.465 -11.248 -27.401 1.00 91.88 135 ARG A CA 1
ATOM 1062 C C . ARG A 1 135 ? 16.669 -10.354 -26.447 1.00 91.88 135 ARG A C 1
ATOM 1064 O O . ARG A 1 135 ? 16.034 -10.857 -25.526 1.00 91.88 135 ARG A O 1
ATOM 1071 N N . GLU A 1 136 ? 16.672 -9.041 -26.674 1.00 92.06 136 GLU A N 1
ATOM 1072 C CA . GLU A 1 136 ? 15.886 -8.088 -25.876 1.00 92.06 136 GLU A CA 1
ATOM 1073 C C . GLU A 1 136 ? 14.369 -8.266 -26.057 1.00 92.06 136 GLU A C 1
ATOM 1075 O O . GLU A 1 136 ? 13.599 -8.011 -25.128 1.00 92.06 136 GLU A O 1
ATOM 1080 N N . GLU A 1 137 ? 13.908 -8.661 -27.245 1.00 92.75 137 GLU A N 1
ATOM 1081 C CA . GLU A 1 137 ? 12.498 -8.987 -27.487 1.00 92.75 137 GLU A CA 1
ATOM 1082 C C . GLU A 1 137 ? 12.094 -10.301 -26.815 1.00 92.75 137 GLU A C 1
ATOM 1084 O O . GLU A 1 137 ? 11.040 -10.350 -26.178 1.00 92.75 137 GLU A O 1
ATOM 1089 N N . ASP A 1 138 ? 12.931 -11.336 -26.900 1.00 92.00 138 ASP A N 1
ATOM 1090 C CA . ASP A 1 138 ? 12.688 -12.624 -26.246 1.00 92.00 138 ASP A CA 1
ATOM 1091 C C . ASP A 1 138 ? 12.663 -12.476 -24.721 1.00 92.00 138 ASP A C 1
ATOM 1093 O O . ASP A 1 138 ? 11.760 -12.996 -24.062 1.00 92.00 138 ASP A O 1
ATOM 1097 N N . GLN A 1 139 ? 13.580 -11.681 -24.158 1.00 92.88 139 GLN A N 1
ATOM 1098 C CA . GLN A 1 139 ? 13.571 -11.351 -22.734 1.00 92.88 139 GLN A CA 1
ATOM 1099 C C . GLN A 1 139 ? 12.277 -10.629 -22.333 1.00 92.88 139 GLN A C 1
ATOM 1101 O O . GLN A 1 139 ? 11.638 -11.010 -21.353 1.00 92.88 139 GLN A O 1
ATOM 1106 N N . ARG A 1 140 ? 11.834 -9.636 -23.115 1.00 91.25 140 ARG A N 1
ATOM 1107 C CA . ARG A 1 140 ? 10.573 -8.925 -22.850 1.00 91.25 140 ARG A CA 1
ATOM 1108 C C . ARG A 1 140 ? 9.350 -9.840 -22.925 1.00 91.25 140 ARG A C 1
ATOM 1110 O O . ARG A 1 140 ? 8.419 -9.663 -22.142 1.00 91.25 140 ARG A O 1
ATOM 1117 N N . ARG A 1 141 ? 9.334 -10.816 -23.838 1.00 92.06 141 ARG A N 1
ATOM 1118 C CA . ARG A 1 141 ? 8.259 -11.821 -23.914 1.00 92.06 141 ARG A CA 1
ATOM 1119 C C . ARG A 1 141 ? 8.259 -12.728 -22.687 1.00 92.06 141 ARG A C 1
ATOM 1121 O O . ARG A 1 141 ? 7.204 -12.902 -22.086 1.00 92.06 141 ARG A O 1
ATOM 1128 N N . ALA A 1 142 ? 9.425 -13.221 -22.270 1.00 91.38 142 ALA A N 1
ATOM 1129 C CA . ALA A 1 142 ? 9.550 -14.046 -21.071 1.00 91.38 142 ALA A CA 1
ATOM 1130 C C . ALA A 1 142 ? 9.104 -13.292 -19.803 1.00 91.38 142 ALA A C 1
ATOM 1132 O O . ALA A 1 142 ? 8.348 -13.824 -18.991 1.00 91.38 142 ALA A O 1
ATOM 1133 N N . GLU A 1 143 ? 9.502 -12.026 -19.650 1.00 90.19 143 GLU A N 1
ATOM 1134 C CA . GLU A 1 143 ? 9.066 -11.176 -18.535 1.00 90.19 143 GLU A CA 1
ATOM 1135 C C . GLU A 1 143 ? 7.547 -10.937 -18.552 1.00 90.19 143 GLU A C 1
ATOM 1137 O O . GLU A 1 143 ? 6.898 -11.012 -17.505 1.00 90.19 143 GLU A O 1
ATOM 1142 N N . ALA A 1 144 ? 6.958 -10.711 -19.732 1.00 90.75 144 ALA A N 1
ATOM 1143 C CA . ALA A 1 144 ? 5.514 -10.548 -19.885 1.00 90.75 144 ALA A CA 1
ATOM 1144 C C . ALA A 1 144 ? 4.734 -11.832 -19.549 1.00 90.75 144 ALA A C 1
ATOM 1146 O O . ALA A 1 144 ? 3.684 -11.757 -18.910 1.00 90.75 144 ALA A O 1
ATOM 1147 N N . GLU A 1 145 ? 5.243 -13.008 -19.927 1.00 91.50 145 GLU A N 1
ATOM 1148 C CA . GLU A 1 145 ? 4.641 -14.300 -19.580 1.00 91.50 145 GLU A CA 1
ATOM 1149 C C . GLU A 1 145 ? 4.683 -14.561 -18.070 1.00 91.50 145 GLU A C 1
ATOM 1151 O O . GLU A 1 145 ? 3.663 -14.925 -17.480 1.00 91.50 145 GLU A O 1
ATOM 1156 N N . VAL A 1 146 ? 5.820 -14.302 -17.415 1.00 92.31 146 VAL A N 1
ATOM 1157 C CA . VAL A 1 146 ? 5.946 -14.424 -15.951 1.00 92.31 146 VAL A CA 1
ATOM 1158 C C . VAL A 1 146 ? 5.006 -13.448 -15.239 1.00 92.31 146 VAL A C 1
ATOM 1160 O O . VAL A 1 146 ? 4.346 -13.820 -14.265 1.00 92.31 146 VAL A O 1
ATOM 1163 N N . ALA A 1 147 ? 4.898 -12.209 -15.725 1.00 89.19 147 ALA A N 1
ATOM 1164 C CA . ALA A 1 147 ? 3.962 -11.230 -15.181 1.00 89.19 147 ALA A CA 1
ATOM 1165 C C . ALA A 1 147 ? 2.501 -11.682 -15.348 1.00 89.19 147 ALA A C 1
ATOM 1167 O O . ALA A 1 147 ? 1.724 -11.603 -14.396 1.00 89.19 147 ALA A O 1
ATOM 1168 N N . ALA A 1 148 ? 2.130 -12.216 -16.514 1.00 88.50 148 ALA A N 1
ATOM 1169 C CA . ALA A 1 148 ? 0.786 -12.731 -16.767 1.00 88.50 148 ALA A CA 1
ATOM 1170 C C . ALA A 1 148 ? 0.438 -13.924 -15.859 1.00 88.50 148 ALA A C 1
ATOM 1172 O O . ALA A 1 148 ? -0.663 -13.974 -15.309 1.00 88.50 148 ALA A O 1
ATOM 1173 N N . GLN A 1 149 ? 1.381 -14.848 -15.643 1.00 89.38 149 GLN A N 1
ATOM 1174 C CA . GLN A 1 149 ? 1.198 -15.974 -14.723 1.00 89.38 149 GLN A CA 1
ATOM 1175 C C . GLN A 1 149 ? 0.994 -15.508 -13.277 1.00 89.38 149 GLN A C 1
ATOM 1177 O O . GLN A 1 149 ? 0.117 -16.030 -12.590 1.00 89.38 149 GLN A O 1
ATOM 1182 N N . ARG A 1 150 ? 1.741 -14.492 -12.822 1.00 87.56 150 ARG A N 1
ATOM 1183 C CA . ARG A 1 150 ? 1.541 -13.896 -11.489 1.00 87.56 150 ARG A CA 1
ATOM 1184 C C . ARG A 1 150 ? 0.156 -13.276 -11.346 1.00 87.56 150 ARG A C 1
ATOM 1186 O O . ARG A 1 150 ? -0.538 -13.588 -10.388 1.00 87.56 150 ARG A O 1
ATOM 1193 N N . VAL A 1 151 ? -0.288 -12.490 -12.328 1.00 88.62 151 VAL A N 1
ATOM 1194 C CA . VAL A 1 151 ? -1.629 -11.878 -12.311 1.00 88.62 151 VAL A CA 1
ATOM 1195 C C . VAL A 1 151 ? -2.733 -12.941 -12.265 1.00 88.62 151 VAL A C 1
ATOM 1197 O O . VAL A 1 151 ? -3.711 -12.778 -11.537 1.00 88.62 151 VAL A O 1
ATOM 1200 N N . GLN A 1 152 ? -2.583 -14.049 -12.998 1.00 86.06 152 GLN A N 1
ATOM 1201 C CA . GLN A 1 152 ? -3.540 -15.159 -12.939 1.00 86.06 152 GLN A CA 1
ATOM 1202 C C . GLN A 1 152 ? -3.528 -15.871 -11.580 1.00 86.06 152 GLN A C 1
ATOM 1204 O O . GLN A 1 152 ? -4.597 -16.164 -11.042 1.00 86.06 152 GLN A O 1
ATOM 1209 N N . ALA A 1 153 ? -2.347 -16.127 -11.010 1.00 85.88 153 ALA A N 1
ATOM 1210 C CA . ALA A 1 153 ? -2.211 -16.754 -9.697 1.00 85.88 153 ALA A CA 1
ATOM 1211 C C . ALA A 1 153 ? -2.809 -15.878 -8.583 1.00 85.88 153 ALA A C 1
ATOM 1213 O O . ALA A 1 153 ? -3.579 -16.373 -7.757 1.00 85.88 153 ALA A O 1
ATOM 1214 N N . ASP A 1 154 ? -2.526 -14.575 -8.607 1.00 87.75 154 ASP A N 1
ATOM 1215 C CA . ASP A 1 154 ? -3.072 -13.603 -7.659 1.00 87.75 154 ASP A CA 1
ATOM 1216 C C . ASP A 1 154 ? -4.596 -13.485 -7.806 1.00 87.75 154 ASP A C 1
ATOM 1218 O O . ASP A 1 154 ? -5.324 -13.499 -6.811 1.00 87.75 154 ASP A O 1
ATOM 1222 N N . GLY A 1 155 ? -5.101 -13.462 -9.045 1.00 87.75 155 GLY A N 1
ATOM 1223 C CA . GLY A 1 155 ? -6.534 -13.463 -9.335 1.00 87.75 155 GLY A CA 1
ATOM 1224 C C . GLY A 1 155 ? -7.251 -14.709 -8.804 1.00 87.75 155 GLY A C 1
ATOM 1225 O O . GLY A 1 155 ? -8.305 -14.592 -8.176 1.00 87.75 155 GLY A O 1
ATOM 1226 N N . ALA A 1 156 ? -6.668 -15.897 -8.988 1.00 87.81 156 ALA A N 1
ATOM 1227 C CA . ALA A 1 156 ? -7.216 -17.149 -8.467 1.00 87.81 156 ALA A CA 1
ATOM 1228 C C . ALA A 1 156 ? -7.200 -17.190 -6.929 1.00 87.81 156 ALA A C 1
ATOM 1230 O O . ALA A 1 156 ? -8.196 -17.565 -6.306 1.00 87.81 156 ALA A O 1
ATOM 1231 N N . ALA A 1 157 ? -6.104 -16.744 -6.305 1.00 85.56 157 ALA A N 1
ATOM 1232 C CA . ALA A 1 157 ? -5.999 -16.652 -4.852 1.00 85.56 157 ALA A CA 1
ATOM 1233 C C . ALA A 1 157 ? -7.029 -15.673 -4.266 1.00 85.56 157 ALA A C 1
ATOM 1235 O O . ALA A 1 157 ? -7.630 -15.949 -3.225 1.00 85.56 157 ALA A O 1
ATOM 1236 N N . GLN A 1 158 ? -7.271 -14.545 -4.936 1.00 86.75 158 GLN A N 1
ATOM 1237 C CA . GLN A 1 158 ? -8.265 -13.568 -4.505 1.00 86.75 158 GLN A CA 1
ATOM 1238 C C . GLN A 1 158 ? -9.699 -14.074 -4.696 1.00 86.75 158 GLN A C 1
ATOM 1240 O O . GLN A 1 158 ? -10.519 -13.892 -3.798 1.00 86.75 158 GLN A O 1
ATOM 1245 N N . ALA A 1 159 ? -9.998 -14.767 -5.798 1.00 87.81 159 ALA A N 1
ATOM 1246 C CA . ALA A 1 159 ? -11.302 -15.393 -6.014 1.00 87.81 159 ALA A CA 1
ATOM 1247 C C . ALA A 1 159 ? -11.619 -16.453 -4.943 1.00 87.81 159 ALA A C 1
ATOM 1249 O O . ALA A 1 159 ? -12.717 -16.456 -4.390 1.00 87.81 159 ALA A O 1
ATOM 1250 N N . GLU A 1 160 ? -10.645 -17.297 -4.587 1.00 86.94 160 GLU A N 1
ATOM 1251 C CA . GLU A 1 160 ? -10.798 -18.293 -3.518 1.00 86.94 160 GLU A CA 1
ATOM 1252 C C . GLU A 1 160 ? -10.999 -17.631 -2.144 1.00 86.94 160 GLU A C 1
ATOM 1254 O O . GLU A 1 160 ? -11.854 -18.064 -1.371 1.00 86.94 160 GLU A O 1
ATOM 1259 N N . ARG A 1 161 ? -10.273 -16.543 -1.839 1.00 84.81 161 ARG A N 1
ATOM 1260 C CA . ARG A 1 161 ? -10.492 -15.761 -0.606 1.00 84.81 161 ARG A CA 1
ATOM 1261 C C . ARG A 1 161 ? -11.900 -15.175 -0.545 1.00 84.81 161 ARG A C 1
ATOM 1263 O O . ARG A 1 161 ? -12.533 -15.249 0.504 1.00 84.81 161 ARG A O 1
ATOM 1270 N N . THR A 1 162 ? -12.393 -14.617 -1.649 1.00 86.19 162 THR A N 1
ATOM 1271 C CA . THR A 1 162 ? -13.758 -14.082 -1.728 1.00 86.19 162 THR A CA 1
ATOM 1272 C C . THR A 1 162 ? -14.789 -15.189 -1.535 1.00 86.19 162 THR A C 1
ATOM 1274 O O . THR A 1 162 ? -15.672 -15.034 -0.697 1.00 86.19 162 THR A O 1
ATOM 1277 N N . ARG A 1 163 ? -14.625 -16.345 -2.200 1.00 88.75 163 ARG A N 1
ATOM 1278 C CA . ARG A 1 163 ? -15.533 -17.490 -2.030 1.00 88.75 163 ARG A CA 1
ATOM 1279 C C . ARG A 1 163 ? -15.591 -17.955 -0.575 1.00 88.75 163 ARG A C 1
ATOM 1281 O O . ARG A 1 163 ? -16.679 -18.099 -0.029 1.00 88.75 163 ARG A O 1
ATOM 1288 N N . ARG A 1 164 ? -14.435 -18.117 0.080 1.00 84.81 164 ARG A N 1
ATOM 1289 C CA . ARG A 1 164 ? -14.374 -18.474 1.508 1.00 84.81 164 ARG A CA 1
ATOM 1290 C C . ARG A 1 164 ? -15.038 -17.420 2.389 1.00 84.81 164 ARG A C 1
ATOM 1292 O O . ARG A 1 164 ? -15.798 -17.774 3.281 1.00 84.81 164 ARG A O 1
ATOM 1299 N N . ASN A 1 165 ? -14.792 -16.133 2.142 1.00 86.56 165 ASN A N 1
ATOM 1300 C CA . ASN A 1 165 ? -15.451 -15.059 2.890 1.00 86.56 165 ASN A CA 1
ATOM 1301 C C . ASN A 1 165 ? -16.978 -15.120 2.749 1.00 86.56 165 ASN A C 1
ATOM 1303 O O . ASN A 1 165 ? -17.677 -14.939 3.745 1.00 86.56 165 ASN A O 1
ATOM 1307 N N . ASP A 1 166 ? -17.491 -15.390 1.549 1.00 88.00 166 ASP A N 1
ATOM 1308 C CA . ASP A 1 166 ? -18.928 -15.484 1.288 1.00 88.00 166 ASP A CA 1
ATOM 1309 C C . ASP A 1 166 ? -19.555 -16.720 1.946 1.00 88.00 166 ASP A C 1
ATOM 1311 O O . ASP A 1 166 ? -20.591 -16.601 2.601 1.00 88.00 166 ASP A O 1
ATOM 1315 N N . GLU A 1 167 ? -18.905 -17.885 1.861 1.00 88.25 167 GLU A N 1
ATOM 1316 C CA . GLU A 1 167 ? -19.327 -19.111 2.557 1.00 88.25 167 GLU A CA 1
ATOM 1317 C C . GLU A 1 167 ? -19.401 -18.895 4.077 1.00 88.25 167 GLU A C 1
ATOM 1319 O O . GLU A 1 167 ? -20.389 -19.246 4.726 1.00 88.25 167 GLU A O 1
ATOM 1324 N N . VAL A 1 168 ? -18.381 -18.255 4.657 1.00 87.00 168 VAL A N 1
ATOM 1325 C CA . VAL A 1 168 ? -18.348 -17.935 6.089 1.00 87.00 168 VAL A CA 1
ATOM 1326 C C . VAL A 1 168 ? -19.429 -16.925 6.451 1.00 87.00 168 VAL A C 1
ATOM 1328 O O . VAL A 1 168 ? -20.124 -17.098 7.453 1.00 87.00 168 VAL A O 1
ATOM 1331 N N . ARG A 1 169 ? -19.627 -15.891 5.629 1.00 86.88 169 ARG A N 1
ATOM 1332 C CA . ARG A 1 169 ? -20.673 -14.885 5.833 1.00 86.88 169 ARG A CA 1
ATOM 1333 C C . ARG A 1 169 ? -22.066 -15.515 5.847 1.00 86.88 169 ARG A C 1
ATOM 1335 O O . ARG A 1 169 ? -22.883 -15.138 6.686 1.00 86.88 169 ARG A O 1
ATOM 1342 N N . GLN A 1 170 ? -22.322 -16.483 4.966 1.00 88.38 170 GLN A N 1
ATOM 1343 C CA . GLN A 1 170 ? -23.586 -17.221 4.917 1.00 88.38 170 GLN A CA 1
ATOM 1344 C C . GLN A 1 170 ? -23.847 -18.047 6.183 1.00 88.38 170 GLN A C 1
ATOM 1346 O O . GLN A 1 170 ? -25.004 -18.202 6.560 1.00 88.38 170 GLN A O 1
ATOM 1351 N N . LYS A 1 171 ? -22.805 -18.533 6.868 1.00 86.94 171 LYS A N 1
ATOM 1352 C CA . LYS A 1 171 ? -22.935 -19.254 8.148 1.00 86.94 171 LYS A CA 1
ATOM 1353 C C . LYS A 1 171 ? -23.012 -18.318 9.360 1.00 86.94 171 LYS A C 1
ATOM 1355 O O . LYS A 1 171 ? -23.791 -18.560 10.278 1.00 86.94 171 LYS A O 1
ATOM 1360 N N . ALA A 1 172 ? -22.213 -17.252 9.372 1.00 87.88 172 ALA A N 1
ATOM 1361 C CA . ALA A 1 172 ? -22.070 -16.363 10.524 1.00 87.88 172 ALA A CA 1
ATOM 1362 C C . ALA A 1 172 ? -23.251 -15.397 10.697 1.00 87.88 172 ALA A C 1
ATOM 1364 O O . ALA A 1 172 ? -23.675 -15.158 11.827 1.00 87.88 172 ALA A O 1
ATOM 1365 N N . LEU A 1 173 ? -23.801 -14.852 9.602 1.00 87.69 173 LEU A N 1
ATOM 1366 C CA . LEU A 1 173 ? -24.899 -13.880 9.679 1.00 87.69 173 LEU A CA 1
ATOM 1367 C C . LEU A 1 173 ? -26.188 -14.453 10.288 1.00 87.69 173 LEU A C 1
ATOM 1369 O O . LEU A 1 173 ? -26.750 -13.785 11.154 1.00 87.69 173 LEU A O 1
ATOM 1373 N N . PRO A 1 174 ? -26.665 -15.657 9.909 1.00 91.56 174 PRO A N 1
ATOM 1374 C CA . PRO A 1 174 ? -27.844 -16.243 10.541 1.00 91.56 174 PRO A CA 1
ATOM 1375 C C . PRO A 1 174 ? -27.656 -16.439 12.045 1.00 91.56 174 PRO A C 1
ATOM 1377 O O . PRO A 1 174 ? -28.517 -16.032 12.816 1.00 91.56 174 PRO A O 1
ATOM 1380 N N . LEU A 1 175 ? -26.502 -16.965 12.472 1.00 91.38 175 LEU A N 1
ATOM 1381 C CA . LEU A 1 175 ? -26.215 -17.189 13.889 1.00 91.38 175 LEU A CA 1
ATOM 1382 C C . LEU A 1 175 ? -26.140 -15.876 14.681 1.00 91.38 175 LEU A C 1
ATOM 1384 O O . LEU A 1 175 ? -26.646 -15.804 15.799 1.00 91.38 175 LEU A O 1
ATOM 1388 N N . LEU A 1 176 ? -25.546 -14.830 14.098 1.00 90.00 176 LEU A N 1
ATOM 1389 C CA . LEU A 1 176 ? -25.518 -13.499 14.702 1.00 90.00 176 LEU A CA 1
ATOM 1390 C C . LEU A 1 176 ? -26.933 -12.923 14.842 1.00 90.00 176 LEU A C 1
ATOM 1392 O O . LEU A 1 176 ? -27.275 -12.392 15.895 1.00 90.00 176 LEU A O 1
ATOM 1396 N N . ASN A 1 177 ? -27.763 -13.053 13.806 1.00 90.81 177 ASN A N 1
ATOM 1397 C CA . ASN A 1 177 ? -29.143 -12.576 13.829 1.00 90.81 177 ASN A CA 1
ATOM 1398 C C . ASN A 1 177 ? -29.993 -13.340 14.854 1.00 90.81 177 ASN A C 1
ATOM 1400 O O . ASN A 1 177 ? -30.754 -12.715 15.585 1.00 90.81 177 ASN A O 1
ATOM 1404 N N . GLU A 1 178 ? -29.837 -14.664 14.947 1.00 92.19 178 GLU A N 1
ATOM 1405 C CA . GLU A 1 178 ? -30.487 -15.492 15.971 1.00 92.19 178 GLU A CA 1
ATOM 1406 C C . GLU A 1 178 ? -30.082 -15.057 17.388 1.00 92.19 178 GLU A C 1
ATOM 1408 O O . GLU A 1 178 ? -30.944 -14.873 18.248 1.00 92.19 178 GLU A O 1
ATOM 1413 N N . LEU A 1 179 ? -28.781 -14.845 17.627 1.00 90.19 179 LEU A N 1
ATOM 1414 C CA . LEU A 1 179 ? -28.265 -14.388 18.919 1.00 90.19 179 LEU A CA 1
ATOM 1415 C C . LEU A 1 179 ? -28.824 -13.009 19.292 1.00 90.19 179 LEU A C 1
ATOM 1417 O O . LEU A 1 179 ? -29.289 -12.818 20.414 1.00 90.19 179 LEU A O 1
ATOM 1421 N N . LEU A 1 180 ? -28.802 -12.052 18.360 1.00 89.06 180 LEU A N 1
ATOM 1422 C CA . LEU A 1 180 ? -29.334 -10.707 18.588 1.00 89.06 180 LEU A CA 1
ATOM 1423 C C . LEU A 1 180 ? -30.842 -10.736 18.853 1.00 89.06 180 LEU A C 1
ATOM 1425 O O . LEU A 1 180 ? -31.298 -10.098 19.798 1.00 89.06 180 LEU A O 1
ATOM 1429 N N . ALA A 1 181 ? -31.603 -11.510 18.076 1.00 89.06 181 ALA A N 1
ATOM 1430 C CA . ALA A 1 181 ? -33.040 -11.665 18.280 1.00 89.06 181 ALA A CA 1
ATOM 1431 C C . ALA A 1 181 ? -33.356 -12.278 19.652 1.00 89.06 181 ALA A C 1
ATOM 1433 O O . ALA A 1 181 ? -34.253 -11.796 20.343 1.00 89.06 181 ALA A O 1
ATOM 1434 N N . PHE A 1 182 ? -32.583 -13.284 20.074 1.00 90.06 182 PHE A N 1
ATOM 1435 C CA . PHE A 1 182 ? -32.707 -13.888 21.397 1.00 90.06 182 PHE A CA 1
ATOM 1436 C C . PHE A 1 182 ? -32.421 -12.876 22.517 1.00 90.06 182 PHE A C 1
ATOM 1438 O O . PHE A 1 182 ? -33.232 -12.739 23.433 1.00 90.06 182 PHE A O 1
ATOM 1445 N N . MET A 1 183 ? -31.312 -12.133 22.430 1.00 85.25 183 MET A N 1
ATOM 1446 C CA . MET A 1 183 ? -30.938 -11.137 23.443 1.00 85.25 183 MET A CA 1
ATOM 1447 C C . MET A 1 183 ? -31.912 -9.956 23.518 1.00 85.25 183 MET A C 1
ATOM 1449 O O . MET A 1 183 ? -32.083 -9.393 24.591 1.00 85.25 183 MET A O 1
ATOM 1453 N N . GLN A 1 184 ? -32.535 -9.567 22.404 1.00 83.94 184 GLN A N 1
ATOM 1454 C CA . GLN A 1 184 ? -33.448 -8.420 22.365 1.00 83.94 184 GLN A CA 1
ATOM 1455 C C . GLN A 1 184 ? -34.883 -8.772 22.763 1.00 83.94 184 GLN A C 1
ATOM 1457 O O . GLN A 1 184 ? -35.545 -7.952 23.387 1.00 83.94 184 GLN A O 1
ATOM 1462 N N . ASN A 1 185 ? -35.376 -9.959 22.389 1.00 81.81 185 ASN A N 1
ATOM 1463 C CA . ASN A 1 185 ? -36.812 -10.256 22.457 1.00 81.81 185 ASN A CA 1
ATOM 1464 C C . ASN A 1 185 ? -37.169 -11.422 23.388 1.00 81.81 185 ASN A C 1
ATOM 1466 O O . ASN A 1 185 ? -38.274 -11.457 23.921 1.00 81.81 185 ASN A O 1
ATOM 1470 N N . GLU A 1 186 ? -36.275 -12.400 23.568 1.00 81.88 186 GLU A N 1
ATOM 1471 C CA . GLU A 1 186 ? -36.608 -13.657 24.260 1.00 81.88 186 GLU A CA 1
ATOM 1472 C C . GLU A 1 186 ? -35.999 -13.744 25.666 1.00 81.88 186 GLU A C 1
ATOM 1474 O O . GLU A 1 186 ? -36.559 -14.407 26.543 1.00 81.88 186 GLU A O 1
ATOM 1479 N N . ILE A 1 187 ? -34.864 -13.076 25.904 1.00 83.06 187 ILE A N 1
ATOM 1480 C CA . ILE A 1 187 ? -34.081 -13.265 27.130 1.00 83.06 187 ILE A CA 1
ATOM 1481 C C . ILE A 1 187 ? -34.816 -12.830 28.398 1.00 83.06 187 ILE A C 1
ATOM 1483 O O . ILE A 1 187 ? -34.576 -13.402 29.455 1.00 83.06 187 ILE A O 1
ATOM 1487 N N . GLU A 1 188 ? -35.720 -11.855 28.333 1.00 77.88 188 GLU A N 1
ATOM 1488 C CA . GLU A 1 188 ? -36.467 -11.398 29.511 1.00 77.88 188 GLU A CA 1
ATOM 1489 C C . GLU A 1 188 ? -37.628 -12.338 29.862 1.00 77.88 188 GLU A C 1
ATOM 1491 O O . GLU A 1 188 ? -37.934 -12.520 31.039 1.00 77.88 188 GLU A O 1
ATOM 1496 N N . VAL A 1 189 ? -38.214 -12.997 28.857 1.00 80.56 189 VAL A N 1
ATOM 1497 C CA . VAL A 1 189 ? -39.463 -13.769 28.979 1.00 80.56 189 VAL A CA 1
ATOM 1498 C C . VAL A 1 189 ? -39.218 -15.230 29.377 1.00 80.56 189 VAL A C 1
ATOM 1500 O O . VAL A 1 189 ? -40.083 -15.872 29.973 1.00 80.56 189 VAL A O 1
ATOM 1503 N N . LEU A 1 190 ? -38.045 -15.782 29.056 1.00 81.62 190 LEU A N 1
ATOM 1504 C CA . LEU A 1 190 ? -37.738 -17.194 29.303 1.00 81.62 190 LEU A CA 1
ATOM 1505 C C . LEU A 1 190 ? -37.425 -17.500 30.785 1.00 81.62 190 LEU A C 1
ATOM 1507 O O . LEU A 1 190 ? -36.868 -16.660 31.487 1.00 81.62 190 LEU A O 1
ATOM 1511 N N . PRO A 1 191 ? -37.699 -18.720 31.285 1.00 83.75 191 PRO A N 1
ATOM 1512 C CA . PRO A 1 191 ? -37.203 -19.175 32.588 1.00 83.75 191 PRO A CA 1
ATOM 1513 C C . PRO A 1 191 ? -35.666 -19.239 32.634 1.00 83.75 191 PRO A C 1
ATOM 1515 O O . PRO A 1 191 ? -35.039 -19.593 31.635 1.00 83.75 191 PRO A O 1
ATOM 1518 N N . PHE A 1 192 ? -35.052 -18.965 33.795 1.00 78.12 192 PHE A N 1
ATOM 1519 C CA . PHE A 1 192 ? -33.585 -18.899 33.972 1.00 78.12 192 PHE A CA 1
ATOM 1520 C C . PHE A 1 192 ? -32.826 -20.108 33.401 1.00 78.12 192 PHE A C 1
ATOM 1522 O O . PHE A 1 192 ? -31.858 -19.928 32.663 1.00 78.12 192 PHE A O 1
ATOM 1529 N N . GLU A 1 193 ? -33.295 -21.332 33.662 1.00 76.31 193 GLU A N 1
ATOM 1530 C CA . GLU A 1 193 ? -32.658 -22.553 33.142 1.00 76.31 193 GLU A CA 1
ATOM 1531 C C . GLU A 1 193 ? -32.642 -22.601 31.608 1.00 76.31 193 GLU A C 1
ATOM 1533 O O . GLU A 1 193 ? -31.657 -23.016 30.996 1.00 76.31 193 GLU A O 1
ATOM 1538 N N . GLN A 1 194 ? -33.707 -22.113 30.967 1.00 85.56 194 GLN A N 1
ATOM 1539 C CA . GLN A 1 194 ? -33.796 -22.061 29.509 1.00 85.56 194 GLN A CA 1
ATOM 1540 C C . GLN A 1 194 ? -32.913 -20.951 28.925 1.00 85.56 194 GLN A C 1
ATOM 1542 O O . GLN A 1 194 ? -32.362 -21.137 27.838 1.00 85.56 194 GLN A O 1
ATOM 1547 N N . LYS A 1 195 ? -32.724 -19.832 29.645 1.00 85.75 195 LYS A N 1
ATOM 1548 C CA . LYS A 1 195 ? -31.796 -18.758 29.244 1.00 85.75 195 LYS A CA 1
ATOM 1549 C C . LYS A 1 195 ? -30.361 -19.275 29.180 1.00 85.75 195 LYS A C 1
ATOM 1551 O O . LYS A 1 195 ? -29.700 -19.097 28.159 1.00 85.75 195 LYS A O 1
ATOM 1556 N N . LEU A 1 196 ? -29.902 -19.946 30.241 1.00 87.44 196 LEU A N 1
ATOM 1557 C CA . LEU A 1 196 ? -28.543 -20.486 30.310 1.00 87.44 196 LEU A CA 1
ATOM 1558 C C . LEU A 1 196 ? -28.306 -21.566 29.255 1.00 87.44 196 LEU A C 1
ATOM 1560 O O . LEU A 1 196 ? -27.325 -21.484 28.524 1.00 87.44 196 LEU A O 1
ATOM 1564 N N . ALA A 1 197 ? -29.237 -22.513 29.091 1.00 87.94 197 ALA A N 1
ATOM 1565 C CA . ALA A 1 197 ? -29.110 -23.561 28.077 1.00 87.94 197 ALA A CA 1
ATOM 1566 C C . ALA A 1 197 ? -29.043 -22.995 26.643 1.00 87.94 197 ALA A C 1
ATOM 1568 O O . ALA A 1 197 ? -28.262 -23.470 25.816 1.00 87.94 197 ALA A O 1
ATOM 1569 N N . ARG A 1 198 ? -29.835 -21.955 26.339 1.00 89.44 198 ARG A N 1
ATOM 1570 C CA . ARG A 1 198 ? -29.782 -21.250 25.046 1.00 89.44 198 ARG A CA 1
ATOM 1571 C C . ARG A 1 198 ? -28.447 -20.528 24.853 1.00 89.44 198 ARG A C 1
ATOM 1573 O O . ARG A 1 198 ? -27.857 -20.661 23.782 1.00 89.44 198 ARG A O 1
ATOM 1580 N N . LEU A 1 199 ? -27.963 -19.798 25.861 1.00 91.12 199 LEU A N 1
ATOM 1581 C CA . LEU A 1 199 ? -26.677 -19.090 25.807 1.00 91.12 199 LEU A CA 1
ATOM 1582 C C . LEU A 1 199 ? -25.499 -20.053 25.640 1.00 91.12 199 LEU A C 1
ATOM 1584 O O . LEU A 1 199 ? -24.670 -19.833 24.760 1.00 91.12 199 LEU A O 1
ATOM 1588 N N . ASP A 1 200 ? -25.470 -21.152 26.392 1.00 91.25 200 ASP A N 1
ATOM 1589 C CA . ASP A 1 200 ? -24.457 -22.204 26.257 1.00 91.25 200 ASP A CA 1
ATOM 1590 C C . ASP A 1 200 ? -24.483 -22.812 24.840 1.00 91.25 200 ASP A C 1
ATOM 1592 O O . ASP A 1 200 ? -23.436 -23.016 24.221 1.00 91.25 200 ASP A O 1
ATOM 1596 N N . GLY A 1 201 ? -25.675 -23.008 24.263 1.00 92.62 201 GLY A N 1
ATOM 1597 C CA . GLY A 1 201 ? -25.842 -23.443 22.874 1.00 92.62 201 GLY A CA 1
ATOM 1598 C C . GLY A 1 201 ? -25.338 -22.431 21.835 1.00 92.62 201 GLY A C 1
ATOM 1599 O O . GLY A 1 201 ? -24.756 -22.824 20.821 1.00 92.62 201 GLY A O 1
ATOM 1600 N N . TYR A 1 202 ? -25.529 -21.127 22.058 1.00 92.75 202 TYR A N 1
ATOM 1601 C CA . TYR A 1 202 ? -24.966 -20.083 21.193 1.00 92.75 202 TYR A CA 1
ATOM 1602 C C . TYR A 1 202 ? -23.442 -20.012 21.304 1.00 92.75 202 TYR A C 1
ATOM 1604 O O . TYR A 1 202 ? -22.772 -19.980 20.274 1.00 92.75 202 TYR A O 1
ATOM 1612 N N . ILE A 1 203 ? -22.892 -20.047 22.521 1.00 92.81 203 ILE A N 1
ATOM 1613 C CA . ILE A 1 203 ? -21.444 -20.048 22.775 1.00 92.81 203 ILE A CA 1
ATOM 1614 C C . ILE A 1 203 ? -20.791 -21.245 22.076 1.00 92.81 203 ILE A C 1
ATOM 1616 O O . ILE A 1 203 ? -19.859 -21.058 21.296 1.00 92.81 203 ILE A O 1
ATOM 1620 N N . ALA A 1 204 ? -21.340 -22.452 22.242 1.00 92.94 204 ALA A N 1
ATOM 1621 C CA . ALA A 1 204 ? -20.820 -23.653 21.592 1.00 92.94 204 ALA A CA 1
ATOM 1622 C C . ALA A 1 204 ? -20.844 -23.556 20.055 1.00 92.94 204 ALA A C 1
ATOM 1624 O O . ALA A 1 204 ? -19.874 -23.936 19.395 1.00 92.94 204 ALA A O 1
ATOM 1625 N N . ARG A 1 205 ? -21.923 -23.015 19.466 1.00 91.38 205 ARG A N 1
ATOM 1626 C CA . ARG A 1 205 ? -22.019 -22.800 18.011 1.00 91.38 205 ARG A CA 1
ATOM 1627 C C . ARG A 1 205 ? -21.026 -21.749 17.518 1.00 91.38 205 ARG A C 1
ATOM 1629 O O . ARG A 1 205 ? -20.397 -21.964 16.485 1.00 91.38 205 ARG A O 1
ATOM 1636 N N . MET A 1 206 ? -20.846 -20.653 18.252 1.00 90.38 206 MET A N 1
ATOM 1637 C CA . MET A 1 206 ? -19.871 -19.611 17.917 1.00 90.38 206 MET A CA 1
ATOM 1638 C C . MET A 1 206 ? -18.426 -20.115 18.022 1.00 90.38 206 MET A C 1
ATOM 1640 O O . MET A 1 206 ? -17.620 -19.814 17.148 1.00 90.38 206 MET A O 1
ATOM 1644 N N . GLU A 1 207 ? -18.095 -20.929 19.027 1.00 89.62 207 GLU A N 1
ATOM 1645 C CA . GLU A 1 207 ? -16.772 -21.552 19.176 1.00 89.62 207 GLU A CA 1
ATOM 1646 C C . GLU A 1 207 ? -16.498 -22.634 18.126 1.00 89.62 207 GLU A C 1
ATOM 1648 O O . GLU A 1 207 ? -15.376 -22.764 17.635 1.00 89.62 207 GLU A O 1
ATOM 1653 N N . ALA A 1 208 ? -17.505 -23.441 17.779 1.00 89.50 208 ALA A N 1
ATOM 1654 C CA . ALA A 1 208 ? -17.397 -24.415 16.697 1.00 89.50 208 ALA A CA 1
ATOM 1655 C C . ALA A 1 208 ? -17.154 -23.708 15.358 1.00 89.50 208 ALA A C 1
ATOM 1657 O O . ALA A 1 208 ? -16.217 -24.056 14.641 1.00 89.50 208 ALA A O 1
ATOM 1658 N N . LEU A 1 209 ? -17.937 -22.664 15.079 1.00 86.50 209 LEU A N 1
ATOM 1659 C CA . LEU A 1 209 ? -17.802 -21.860 13.874 1.00 86.50 209 LEU A CA 1
ATOM 1660 C C . LEU A 1 209 ? -16.447 -21.132 13.850 1.00 86.50 209 LEU A C 1
ATOM 1662 O O . LEU A 1 209 ? -15.746 -21.204 12.849 1.00 86.50 209 LEU A O 1
ATOM 1666 N N . GLY A 1 210 ? -16.009 -20.545 14.969 1.00 85.62 210 GLY A N 1
ATOM 1667 C CA . GLY A 1 210 ? -14.689 -19.919 15.109 1.00 85.62 210 GLY A CA 1
ATOM 1668 C C . GLY A 1 210 ? -13.516 -20.872 14.859 1.00 85.62 210 GLY A C 1
ATOM 1669 O O . GLY A 1 210 ? -12.548 -20.488 14.207 1.00 85.62 210 GLY A O 1
ATOM 1670 N N . ARG A 1 211 ? -13.613 -22.134 15.298 1.00 86.38 211 ARG A N 1
ATOM 1671 C CA . ARG A 1 211 ? -12.607 -23.170 14.992 1.00 86.38 211 ARG A CA 1
ATOM 1672 C C . ARG A 1 211 ? -12.595 -23.576 13.520 1.00 86.38 211 ARG A C 1
ATOM 1674 O O . ARG A 1 211 ? -11.530 -23.875 12.994 1.00 86.38 211 ARG A O 1
ATOM 1681 N N . GLU A 1 212 ? -13.756 -23.602 12.870 1.00 83.31 212 GLU A N 1
ATOM 1682 C CA . GLU A 1 212 ? -13.883 -23.962 11.454 1.00 83.31 212 GLU A CA 1
ATOM 1683 C C . GLU A 1 212 ? -13.309 -22.874 10.530 1.00 83.31 212 GLU A C 1
ATOM 1685 O O . GLU A 1 212 ? -12.688 -23.186 9.516 1.00 83.31 212 GLU A O 1
ATOM 1690 N N . ILE A 1 213 ? -13.501 -21.599 10.882 1.00 82.44 213 ILE A N 1
ATOM 1691 C CA . ILE A 1 213 ? -13.238 -20.467 9.976 1.00 82.44 213 ILE A CA 1
ATOM 1692 C C . ILE A 1 213 ? -12.011 -19.627 10.350 1.00 82.44 213 ILE A C 1
ATOM 1694 O O . ILE A 1 213 ? -11.538 -18.868 9.508 1.00 82.44 213 ILE A O 1
ATOM 1698 N N . GLY A 1 214 ? -11.471 -19.754 11.567 1.00 76.62 214 GLY A N 1
ATOM 1699 C CA . GLY A 1 214 ? -10.298 -18.998 12.021 1.00 76.62 214 GLY A CA 1
ATOM 1700 C C . GLY A 1 214 ? -10.475 -17.473 11.925 1.00 76.62 214 GLY A C 1
ATOM 1701 O O . GLY A 1 214 ? -11.552 -16.946 12.200 1.00 76.62 214 GLY A O 1
ATOM 1702 N N . ASP A 1 215 ? -9.424 -16.766 11.488 1.00 71.00 215 ASP A N 1
ATOM 1703 C CA . ASP A 1 215 ? -9.359 -15.292 11.391 1.00 71.00 215 ASP A CA 1
ATOM 1704 C C . ASP A 1 215 ? -9.998 -14.709 10.112 1.00 71.00 215 ASP A C 1
ATOM 1706 O O . ASP A 1 215 ? -9.572 -13.678 9.580 1.00 71.00 215 ASP A O 1
ATOM 1710 N N . VAL A 1 216 ? -11.028 -15.361 9.571 1.00 82.50 216 VAL A N 1
ATOM 1711 C CA . VAL A 1 216 ? -11.748 -14.840 8.403 1.00 82.50 216 VAL A CA 1
ATOM 1712 C C . VAL A 1 216 ? -12.473 -13.532 8.775 1.00 82.50 216 VAL A C 1
ATOM 1714 O O . VAL A 1 216 ? -13.293 -13.530 9.696 1.00 82.50 216 VAL A O 1
ATOM 1717 N N . PRO A 1 217 ? -12.267 -12.412 8.046 1.00 80.62 217 PRO A N 1
ATOM 1718 C CA . PRO A 1 217 ? -12.849 -11.115 8.407 1.00 80.62 217 PRO A CA 1
ATOM 1719 C C . PRO A 1 217 ? -14.376 -11.124 8.549 1.00 80.62 217 PRO A C 1
ATOM 1721 O O . PRO A 1 217 ? -14.919 -10.436 9.412 1.00 80.62 217 PRO A O 1
ATOM 1724 N N . ALA A 1 218 ? -15.070 -11.925 7.735 1.00 79.19 218 ALA A N 1
ATOM 1725 C CA . ALA A 1 218 ? -16.526 -12.057 7.779 1.00 79.19 218 ALA A CA 1
ATOM 1726 C C . ALA A 1 218 ? -17.048 -12.681 9.090 1.00 79.19 218 ALA A C 1
ATOM 1728 O O . ALA A 1 218 ? -18.191 -12.432 9.467 1.00 79.19 218 ALA A O 1
ATOM 1729 N N . ALA A 1 219 ? -16.220 -13.452 9.802 1.00 81.12 219 ALA A N 1
ATOM 1730 C CA . ALA A 1 219 ? -16.556 -14.050 11.093 1.00 81.12 219 ALA A CA 1
ATOM 1731 C C . ALA A 1 219 ? -16.393 -13.078 12.269 1.00 81.12 219 ALA A C 1
ATOM 1733 O O . ALA A 1 219 ? -16.973 -13.283 13.336 1.00 81.12 219 ALA A O 1
ATOM 1734 N N . LYS A 1 220 ? -15.608 -12.009 12.080 1.00 84.38 220 LYS A N 1
ATOM 1735 C CA . LYS A 1 220 ? -15.200 -11.091 13.147 1.00 84.38 220 LYS A CA 1
ATOM 1736 C C . LYS A 1 220 ? -16.378 -10.525 13.947 1.00 84.38 220 LYS A C 1
ATOM 1738 O O . LYS A 1 220 ? -16.293 -10.573 15.171 1.00 84.38 220 LYS A O 1
ATOM 1743 N N . PRO A 1 221 ? -17.484 -10.046 13.342 1.00 84.06 221 PRO A N 1
ATOM 1744 C CA . PRO A 1 221 ? -18.610 -9.521 14.115 1.00 84.06 221 PRO A CA 1
ATOM 1745 C C . PRO A 1 221 ? -19.193 -10.551 15.088 1.00 84.06 221 PRO A C 1
ATOM 1747 O O . PRO A 1 221 ? -19.428 -10.227 16.246 1.00 84.06 221 PRO A O 1
ATOM 1750 N N . LEU A 1 222 ? -19.346 -11.805 14.649 1.00 84.88 222 LEU A N 1
ATOM 1751 C CA . LEU A 1 222 ? -19.847 -12.891 15.489 1.00 84.88 222 LEU A CA 1
ATOM 1752 C C . LEU A 1 222 ? -18.858 -13.237 16.612 1.00 84.88 222 LEU A C 1
ATOM 1754 O O . LEU A 1 222 ? -19.253 -13.344 17.767 1.00 84.88 222 LEU A O 1
ATOM 1758 N N . LEU A 1 223 ? -17.566 -13.360 16.297 1.00 86.25 223 LEU A N 1
ATOM 1759 C CA . LEU A 1 223 ? -16.538 -13.677 17.298 1.00 86.25 223 LEU A CA 1
ATOM 1760 C C . LEU A 1 223 ? -16.362 -12.557 18.331 1.00 86.25 223 LEU A C 1
ATOM 1762 O O . LEU A 1 223 ? -16.080 -12.831 19.492 1.00 86.25 223 LEU A O 1
ATOM 1766 N N . THR A 1 224 ? -16.603 -11.304 17.940 1.00 87.50 224 THR A N 1
ATOM 1767 C CA . THR A 1 224 ? -16.582 -10.159 18.865 1.00 87.50 224 THR A CA 1
ATOM 1768 C C . THR A 1 224 ? -17.733 -10.230 19.877 1.00 87.50 224 THR A C 1
ATOM 1770 O O . THR A 1 224 ? -17.601 -9.726 20.988 1.00 87.50 224 THR A O 1
ATOM 1773 N N . MET A 1 225 ? -18.838 -10.902 19.533 1.00 88.19 225 MET A N 1
ATOM 1774 C CA . MET A 1 225 ? -19.975 -11.129 20.433 1.00 88.19 225 MET A CA 1
ATOM 1775 C C . MET A 1 225 ? -19.762 -12.300 21.402 1.00 88.19 225 MET A C 1
ATOM 1777 O O . MET A 1 225 ? -20.530 -12.431 22.354 1.00 88.19 225 MET A O 1
ATOM 1781 N N . LEU A 1 226 ? -18.726 -13.127 21.216 1.00 89.38 226 LEU A N 1
ATOM 1782 C CA . LEU A 1 226 ? -18.485 -14.305 22.054 1.00 89.38 226 LEU A CA 1
ATOM 1783 C C . LEU A 1 226 ? -18.225 -13.931 23.522 1.00 89.38 226 LEU A C 1
ATOM 1785 O O . LEU A 1 226 ? -18.887 -14.461 24.411 1.00 89.38 226 LEU A O 1
ATOM 1789 N N . GLU A 1 227 ? -17.313 -12.990 23.777 1.00 89.44 227 GLU A N 1
ATOM 1790 C CA . GLU A 1 227 ? -16.978 -12.543 25.139 1.00 89.44 227 GLU A CA 1
ATOM 1791 C C . GLU A 1 227 ? -18.140 -11.828 25.855 1.00 89.44 227 GLU A C 1
ATOM 1793 O O . GLU A 1 227 ? -18.445 -12.190 26.996 1.00 89.44 227 GLU A O 1
ATOM 1798 N N . PRO A 1 228 ? -18.868 -10.889 25.215 1.00 89.75 228 PRO A N 1
ATOM 1799 C CA . PRO A 1 228 ? -20.104 -10.347 25.779 1.00 89.75 228 PRO A CA 1
ATOM 1800 C C . PRO A 1 228 ? -21.134 -11.429 26.129 1.00 89.75 228 PRO A C 1
ATOM 1802 O O . PRO A 1 228 ? -21.741 -11.378 27.196 1.00 89.75 228 PRO A O 1
ATOM 1805 N N . THR A 1 229 ? -21.299 -12.440 25.267 1.00 89.44 229 THR A N 1
ATOM 1806 C CA . THR A 1 229 ? -22.255 -13.537 25.496 1.00 89.44 229 THR A CA 1
ATOM 1807 C C . THR A 1 229 ? -21.832 -14.416 26.677 1.00 89.44 229 THR A C 1
ATOM 1809 O O . THR A 1 229 ? -22.675 -14.784 27.494 1.00 89.44 229 THR A O 1
ATOM 1812 N N . ARG A 1 230 ? -20.531 -14.713 26.817 1.00 91.56 230 ARG A N 1
ATOM 1813 C CA . ARG A 1 230 ? -19.971 -15.418 27.986 1.00 91.56 230 ARG A CA 1
ATOM 1814 C C . ARG A 1 230 ? -20.189 -14.631 29.274 1.00 91.56 230 ARG A C 1
ATOM 1816 O O . ARG A 1 230 ? -20.687 -15.180 30.249 1.00 91.56 230 ARG A O 1
ATOM 1823 N N . THR A 1 231 ? -19.901 -13.333 29.240 1.00 90.50 231 THR A N 1
ATOM 1824 C CA . THR A 1 231 ? -20.090 -12.437 30.388 1.00 90.50 231 THR A CA 1
ATOM 1825 C C . THR A 1 231 ? -21.550 -12.428 30.846 1.00 90.50 231 THR A C 1
ATOM 1827 O O . THR A 1 231 ? -21.825 -12.581 32.034 1.00 90.50 231 THR A O 1
ATOM 1830 N N . LEU A 1 232 ? -22.493 -12.317 29.907 1.00 88.69 232 LEU A N 1
ATOM 1831 C CA . LEU A 1 232 ? -23.927 -12.363 30.195 1.00 88.69 232 LEU A CA 1
ATOM 1832 C C . LEU A 1 232 ? -24.357 -13.712 30.788 1.00 88.69 232 LEU A C 1
ATOM 1834 O O . LEU A 1 232 ? -25.118 -13.761 31.754 1.00 88.69 232 LEU A O 1
ATOM 1838 N N . ARG A 1 233 ? -23.853 -14.816 30.231 1.00 91.94 233 ARG A N 1
ATOM 1839 C CA . ARG A 1 233 ? -24.107 -16.167 30.739 1.00 91.94 233 ARG A CA 1
ATOM 1840 C C . ARG A 1 233 ? -23.624 -16.317 32.181 1.00 91.94 233 ARG A C 1
ATOM 1842 O O . ARG A 1 233 ? -24.360 -16.847 33.011 1.00 91.94 233 ARG A O 1
ATOM 1849 N N . ASP A 1 234 ? -22.427 -15.833 32.494 1.00 89.44 234 ASP A N 1
ATOM 1850 C CA . ASP A 1 234 ? -21.856 -15.929 33.840 1.00 89.44 234 ASP A CA 1
ATOM 1851 C C . ASP A 1 234 ? -22.588 -15.034 34.851 1.00 89.44 234 ASP A C 1
ATOM 1853 O O . ASP A 1 234 ? -22.791 -15.441 35.997 1.00 89.44 234 ASP A O 1
ATOM 1857 N N . GLN A 1 235 ? -23.064 -13.859 34.426 1.00 87.38 235 GLN A N 1
ATOM 1858 C CA . GLN A 1 235 ? -23.935 -13.003 35.238 1.00 87.38 235 GLN A CA 1
ATOM 1859 C C . GLN A 1 235 ? -25.252 -13.709 35.585 1.00 87.38 235 GLN A C 1
ATOM 1861 O O . GLN A 1 235 ? -25.608 -13.794 36.760 1.00 87.38 235 GLN A O 1
ATOM 1866 N N . LEU A 1 236 ? -25.928 -14.297 34.593 1.00 87.12 236 LEU A N 1
ATOM 1867 C CA . LEU A 1 236 ? -27.178 -15.035 34.806 1.00 87.12 236 LEU A CA 1
ATOM 1868 C C . LEU A 1 236 ? -26.979 -16.279 35.684 1.00 87.12 236 LEU A C 1
ATOM 1870 O O . LEU A 1 236 ? -27.828 -16.589 36.519 1.00 87.12 236 LEU A O 1
ATOM 1874 N N . ALA A 1 237 ? -25.851 -16.979 35.540 1.00 86.75 237 ALA A N 1
ATOM 1875 C CA . ALA A 1 237 ? -25.516 -18.119 36.389 1.00 86.75 237 ALA A CA 1
ATOM 1876 C C . ALA A 1 237 ? -25.271 -17.689 37.847 1.00 86.75 237 ALA A C 1
ATOM 1878 O O . ALA A 1 237 ? -25.729 -18.355 38.780 1.00 86.75 237 ALA A O 1
ATOM 1879 N N . ALA A 1 238 ? -24.597 -16.554 38.060 1.00 84.06 238 ALA A N 1
ATOM 1880 C CA . ALA A 1 238 ? -24.390 -15.987 39.389 1.00 84.06 238 ALA A CA 1
ATOM 1881 C C . ALA A 1 238 ? -25.709 -15.518 40.031 1.00 84.06 238 ALA A C 1
ATOM 1883 O O . ALA A 1 238 ? -25.917 -15.733 41.227 1.00 84.06 238 ALA A O 1
ATOM 1884 N N . GLU A 1 239 ? -26.618 -14.925 39.256 1.00 83.56 239 GLU A N 1
ATOM 1885 C CA . GLU A 1 239 ? -27.965 -14.563 39.711 1.00 83.56 239 GLU A CA 1
ATOM 1886 C C . GLU A 1 239 ? -28.786 -15.791 40.108 1.00 83.56 239 GLU A C 1
ATOM 1888 O O . GLU A 1 239 ? -29.367 -15.808 41.195 1.00 83.56 239 GLU A O 1
ATOM 1893 N N . GLN A 1 240 ? -28.779 -16.847 39.289 1.00 81.75 240 GLN A N 1
ATOM 1894 C CA . GLN A 1 240 ? -29.471 -18.095 39.611 1.00 81.75 240 GLN A CA 1
ATOM 1895 C C . GLN A 1 240 ? -28.906 -18.732 40.885 1.00 81.75 240 GLN A C 1
ATOM 1897 O O . GLN A 1 240 ? -29.672 -19.172 41.741 1.00 81.75 240 GLN A O 1
ATOM 1902 N N . ALA A 1 241 ? -27.581 -18.744 41.059 1.00 77.00 241 ALA A N 1
ATOM 1903 C CA . ALA A 1 241 ? -26.953 -19.247 42.276 1.00 77.00 241 ALA A CA 1
ATOM 1904 C C . ALA A 1 241 ? -27.360 -18.422 43.510 1.00 77.00 241 ALA A C 1
ATOM 1906 O O . ALA A 1 241 ? -27.680 -18.994 44.553 1.00 77.00 241 ALA A O 1
ATOM 1907 N N . ARG A 1 242 ? -27.431 -17.088 43.399 1.00 75.69 242 ARG A N 1
ATOM 1908 C CA . ARG A 1 242 ? -27.923 -16.215 44.480 1.00 75.69 242 ARG A CA 1
ATOM 1909 C C . ARG A 1 242 ? -29.393 -16.486 44.808 1.00 75.69 242 ARG A C 1
ATOM 1911 O O . ARG A 1 242 ? -29.732 -16.562 45.984 1.00 75.69 242 ARG A O 1
ATOM 1918 N N . GLN A 1 243 ? -30.244 -16.695 43.803 1.00 66.12 243 GLN A N 1
ATOM 1919 C CA . GLN A 1 243 ? -31.664 -17.013 44.000 1.00 66.12 243 GLN A CA 1
ATOM 1920 C C . GLN A 1 243 ? -31.880 -18.410 44.598 1.00 66.12 243 GLN A C 1
ATOM 1922 O O . GLN A 1 243 ? -32.706 -18.567 45.493 1.00 66.12 243 GLN A O 1
ATOM 1927 N N . ALA A 1 244 ? -31.102 -19.412 44.178 1.00 57.97 244 ALA A N 1
ATOM 1928 C CA . ALA A 1 244 ? -31.145 -20.760 44.746 1.00 57.97 244 ALA A CA 1
ATOM 1929 C C . ALA A 1 244 ? -30.666 -20.789 46.209 1.00 57.97 244 ALA A C 1
ATOM 1931 O O . ALA A 1 244 ? -31.198 -21.541 47.022 1.00 57.97 244 ALA A O 1
ATOM 1932 N N . THR A 1 245 ? -29.713 -19.921 46.566 1.00 54.53 245 THR A N 1
ATOM 1933 C CA . THR A 1 245 ? -29.255 -19.743 47.956 1.00 54.53 245 THR A CA 1
ATOM 1934 C C . THR A 1 245 ? -30.242 -18.911 48.793 1.00 54.53 245 THR A C 1
ATOM 1936 O O . THR A 1 245 ? -30.190 -18.943 50.019 1.00 54.53 245 THR A O 1
ATOM 1939 N N . ALA A 1 246 ? -31.171 -18.197 48.146 1.00 48.84 246 ALA A N 1
ATOM 1940 C CA . ALA A 1 246 ? -32.241 -17.422 48.777 1.00 48.84 246 ALA A CA 1
ATOM 1941 C C . ALA A 1 246 ? -33.569 -18.198 48.925 1.00 48.84 246 ALA A C 1
ATOM 1943 O O . ALA A 1 246 ? -34.573 -17.618 49.345 1.00 48.84 246 ALA A O 1
ATOM 1944 N N . ALA A 1 247 ? -33.598 -19.502 48.619 1.00 34.91 247 ALA A N 1
ATOM 1945 C CA . ALA A 1 247 ? -34.730 -20.357 48.972 1.00 34.91 247 ALA A CA 1
ATOM 1946 C C . ALA A 1 247 ? -34.823 -20.489 50.514 1.00 34.91 247 ALA A C 1
ATOM 1948 O O . ALA A 1 247 ? -33.820 -20.792 51.163 1.00 34.91 247 ALA A O 1
ATOM 1949 N N . PRO A 1 248 ? -35.991 -20.240 51.135 1.00 34.59 248 PRO A N 1
ATOM 1950 C CA . PRO A 1 248 ? -36.069 -19.993 52.572 1.00 34.59 248 PRO A CA 1
ATOM 1951 C C . PRO A 1 248 ? -36.027 -21.297 53.383 1.00 34.59 248 PRO A C 1
ATOM 1953 O O . PRO A 1 248 ? -36.784 -22.221 53.074 1.00 34.59 248 PRO A O 1
ATOM 1956 N N . PRO A 1 249 ? -35.290 -21.370 54.509 1.00 34.34 249 PRO A N 1
ATOM 1957 C CA . PRO A 1 249 ? -35.777 -22.144 55.630 1.00 34.34 249 PRO A CA 1
ATOM 1958 C C . PRO A 1 249 ? -36.937 -21.357 56.246 1.00 34.34 249 PRO A C 1
ATOM 1960 O O . PRO A 1 249 ? -36.788 -20.248 56.760 1.00 34.34 249 PRO A O 1
ATOM 1963 N N . VAL A 1 250 ? -38.123 -21.943 56.143 1.00 37.44 250 VAL A N 1
ATOM 1964 C CA . VAL A 1 250 ? -39.289 -21.581 56.943 1.00 37.44 250 VAL A CA 1
ATOM 1965 C C . VAL A 1 250 ? -38.897 -21.684 58.416 1.00 37.44 250 VAL A C 1
ATOM 1967 O O . VAL A 1 250 ? -38.706 -22.796 58.890 1.00 37.44 250 VAL A O 1
ATOM 1970 N N . SER A 1 251 ? -38.771 -20.548 59.105 1.00 29.78 251 SER A N 1
ATOM 1971 C CA . SER A 1 251 ? -39.246 -20.317 60.482 1.00 29.78 251 SER A CA 1
ATOM 1972 C C . SER A 1 251 ? -38.537 -19.121 61.123 1.00 29.78 251 SER A C 1
ATOM 1974 O O . SER A 1 251 ? -37.316 -19.114 61.254 1.00 29.78 251 SER A O 1
ATOM 1976 N N . ASP A 1 252 ? -39.345 -18.151 61.550 1.00 30.27 252 ASP A N 1
ATOM 1977 C CA . ASP A 1 252 ? -39.223 -17.378 62.787 1.00 30.27 252 ASP A CA 1
ATOM 1978 C C . ASP A 1 252 ? -37.825 -16.950 63.261 1.00 30.27 252 ASP A C 1
ATOM 1980 O O . ASP A 1 252 ? -37.109 -17.718 63.893 1.00 30.27 252 ASP A O 1
ATOM 1984 N N . ALA A 1 253 ? -37.512 -15.658 63.110 1.00 28.11 253 ALA A N 1
ATOM 1985 C CA . ALA A 1 253 ? -37.179 -14.772 64.237 1.00 28.11 253 ALA A CA 1
ATOM 1986 C C . ALA A 1 253 ? -36.569 -13.442 63.759 1.00 28.11 253 ALA A C 1
ATOM 1988 O O . ALA A 1 253 ? -35.461 -13.378 63.245 1.00 28.11 253 ALA A O 1
ATOM 1989 N N . ARG A 1 254 ? -37.310 -12.359 64.018 1.00 29.39 254 ARG A N 1
ATOM 1990 C CA . ARG A 1 254 ? -36.838 -11.041 64.482 1.00 29.39 254 ARG A CA 1
ATOM 1991 C C . ARG A 1 254 ? -35.446 -10.559 64.017 1.00 29.39 254 ARG A C 1
ATOM 1993 O O . ARG A 1 254 ? -34.435 -10.843 64.645 1.00 29.39 254 ARG A O 1
ATOM 2000 N N . GLY A 1 255 ? -35.482 -9.579 63.110 1.00 35.03 255 GLY A N 1
ATOM 2001 C CA . GLY A 1 255 ? -34.722 -8.335 63.276 1.00 35.03 255 GLY A CA 1
ATOM 2002 C C . GLY A 1 255 ? -33.382 -8.225 62.549 1.00 35.03 255 GLY A C 1
ATOM 2003 O O . GLY A 1 255 ? -32.340 -8.436 63.155 1.00 35.03 255 GLY A O 1
ATOM 2004 N N . ARG A 1 256 ? -33.410 -7.720 61.309 1.00 31.33 256 ARG A N 1
ATOM 2005 C CA . ARG A 1 256 ? -32.579 -6.586 60.847 1.00 31.33 256 ARG A CA 1
ATOM 2006 C C . ARG A 1 256 ? -32.926 -6.229 59.403 1.00 31.33 256 ARG A C 1
ATOM 2008 O O . ARG A 1 256 ? -32.751 -7.034 58.499 1.00 31.33 256 ARG A O 1
ATOM 2015 N N . ALA A 1 257 ? -33.402 -5.005 59.208 1.00 37.38 257 ALA A N 1
ATOM 2016 C CA . ALA A 1 257 ? -33.369 -4.340 57.916 1.00 37.38 257 ALA A CA 1
ATOM 2017 C C . ALA A 1 257 ? -31.907 -4.042 57.541 1.00 37.38 257 ALA A C 1
ATOM 2019 O O . ALA A 1 257 ? -31.140 -3.588 58.391 1.00 37.38 257 ALA A O 1
ATOM 2020 N N . GLY A 1 258 ? -31.553 -4.272 56.279 1.00 32.91 258 GLY A N 1
ATOM 2021 C CA . GLY A 1 258 ? -30.353 -3.745 55.637 1.00 32.91 258 GLY A CA 1
ATOM 2022 C C . GLY A 1 258 ? -30.769 -3.045 54.349 1.00 32.91 258 GLY A C 1
ATOM 2023 O O . GLY A 1 258 ? -30.790 -3.664 53.295 1.00 32.91 258 GLY A O 1
ATOM 2024 N N . ALA A 1 259 ? -31.185 -1.784 54.470 1.00 46.16 259 ALA A N 1
ATOM 2025 C CA . ALA A 1 259 ? -31.168 -0.833 53.363 1.00 46.16 259 ALA A CA 1
ATOM 2026 C C . ALA A 1 259 ? -29.696 -0.557 53.009 1.00 46.16 259 ALA A C 1
ATOM 2028 O O . ALA A 1 259 ? -28.895 -0.419 53.934 1.00 46.16 259 ALA A O 1
ATOM 2029 N N . GLY A 1 260 ? -29.333 -0.498 51.728 1.00 43.50 260 GLY A N 1
ATOM 2030 C CA . GLY A 1 260 ? -27.937 -0.262 51.346 1.00 43.50 260 GLY A CA 1
ATOM 2031 C C . GLY A 1 260 ? -27.767 0.125 49.891 1.00 43.50 260 GLY A C 1
ATOM 2032 O O . GLY A 1 260 ? -27.553 1.290 49.604 1.00 43.50 260 GLY A O 1
ATOM 2033 N N . ASP A 1 261 ? -27.947 -0.807 48.963 1.00 49.59 261 ASP A N 1
ATOM 2034 C CA . ASP A 1 261 ? -27.603 -0.519 47.572 1.00 49.59 261 ASP A CA 1
ATOM 2035 C C . ASP A 1 261 ? -28.816 0.083 46.850 1.00 49.59 261 ASP A C 1
ATOM 2037 O O . ASP A 1 261 ? -29.773 -0.618 46.509 1.00 49.59 261 ASP A O 1
ATOM 2041 N N . GLY A 1 262 ? -28.806 1.402 46.640 1.00 57.16 262 GLY A N 1
ATOM 2042 C CA . GLY A 1 262 ? -29.715 2.033 45.681 1.00 57.16 262 GLY A CA 1
ATOM 2043 C C . GLY A 1 262 ? -29.593 1.374 44.290 1.00 57.16 262 GLY A C 1
ATOM 2044 O O . GLY A 1 262 ? -28.616 0.682 44.009 1.00 57.16 262 GLY A O 1
ATOM 2045 N N . PRO A 1 263 ? -30.538 1.589 43.359 1.00 65.38 263 PRO A N 1
ATOM 2046 C CA . PRO A 1 263 ? -30.578 0.898 42.061 1.00 65.38 263 PRO A CA 1
ATOM 2047 C C . PRO A 1 263 ? -29.420 1.262 41.116 1.00 65.38 263 PRO A C 1
ATOM 2049 O O . PRO A 1 263 ? -29.343 0.750 39.999 1.00 65.38 263 PRO A O 1
ATOM 2052 N N . TYR A 1 264 ? -28.534 2.160 41.543 1.00 73.62 264 TYR A N 1
ATOM 2053 C CA . TYR A 1 264 ? -27.403 2.662 40.781 1.00 73.62 264 TYR A CA 1
ATOM 2054 C C . TYR A 1 264 ? -26.103 2.255 41.461 1.00 73.62 264 TYR A C 1
ATOM 2056 O O . TYR A 1 264 ? -25.875 2.596 42.616 1.00 73.62 264 TYR A O 1
ATOM 2064 N N . THR A 1 265 ? -25.246 1.561 40.717 1.00 66.06 265 THR A N 1
ATOM 2065 C CA . THR A 1 265 ? -23.919 1.113 41.165 1.00 66.06 265 THR A CA 1
ATOM 2066 C C . THR A 1 265 ? -22.842 2.183 41.012 1.00 66.06 265 THR A C 1
ATOM 2068 O O . THR A 1 265 ? -21.790 2.097 41.640 1.00 66.06 265 THR A O 1
ATOM 2071 N N . ASP A 1 266 ? -23.082 3.181 40.161 1.00 72.38 266 ASP A N 1
ATOM 2072 C CA . ASP A 1 266 ? -22.181 4.301 39.930 1.00 72.38 266 ASP A CA 1
ATOM 2073 C C . ASP A 1 266 ? -22.937 5.533 39.397 1.00 72.38 266 ASP A C 1
ATOM 2075 O O . ASP A 1 266 ? -24.068 5.458 38.898 1.00 72.38 266 ASP A O 1
ATOM 2079 N N . PHE A 1 267 ? -22.292 6.695 39.520 1.00 74.44 267 PHE A N 1
ATOM 2080 C CA . PHE A 1 267 ? -22.867 7.976 39.117 1.00 74.44 267 PHE A CA 1
ATOM 2081 C C . PHE A 1 267 ? -22.990 8.132 37.594 1.00 74.44 267 PHE A C 1
ATOM 2083 O O . PHE A 1 267 ? -23.906 8.812 37.125 1.00 74.44 267 PHE A O 1
ATOM 2090 N N . GLU A 1 268 ? -22.085 7.537 36.808 1.00 73.06 268 GLU A N 1
ATOM 2091 C CA . GLU A 1 268 ? -22.136 7.643 35.345 1.00 73.06 268 GLU A CA 1
ATOM 2092 C C . GLU A 1 268 ? -23.406 6.982 34.811 1.00 73.06 268 GLU A C 1
ATOM 2094 O O . GLU A 1 268 ? -24.101 7.552 33.962 1.00 73.06 268 GLU A O 1
ATOM 2099 N N . TRP A 1 269 ? -23.759 5.829 35.374 1.00 74.06 269 TRP A N 1
ATOM 2100 C CA . TRP A 1 269 ? -24.942 5.090 34.993 1.00 74.06 269 TRP A CA 1
ATOM 2101 C C . TRP A 1 269 ? -26.229 5.836 35.351 1.00 74.06 269 TRP A C 1
ATOM 2103 O O . TRP A 1 269 ? -27.125 5.992 34.514 1.00 74.06 269 TRP A O 1
ATOM 2113 N N . MET A 1 270 ? -26.296 6.394 36.562 1.00 81.62 270 MET A N 1
ATOM 2114 C CA . MET A 1 270 ? -27.400 7.268 36.965 1.00 81.62 270 MET A CA 1
ATOM 2115 C C . MET A 1 270 ? -27.528 8.489 36.033 1.00 81.62 270 MET A C 1
ATOM 2117 O O . MET A 1 270 ? -28.636 8.867 35.644 1.00 81.62 270 MET A O 1
ATOM 2121 N N . GLY A 1 271 ? -26.401 9.084 35.627 1.00 75.88 271 GLY A N 1
ATOM 2122 C CA . GLY A 1 271 ? -26.359 10.204 34.687 1.00 75.88 271 GLY A CA 1
ATOM 2123 C C . GLY A 1 271 ? -26.930 9.856 33.309 1.00 75.88 271 GLY A C 1
ATOM 2124 O O . GLY A 1 271 ? -27.747 10.607 32.774 1.00 75.88 271 GLY A O 1
ATOM 2125 N N . GLN A 1 272 ? -26.564 8.699 32.750 1.00 75.81 272 GLN A N 1
ATOM 2126 C CA . GLN A 1 272 ? -27.110 8.222 31.473 1.00 75.81 272 GLN A CA 1
ATOM 2127 C C . GLN A 1 272 ? -28.622 7.979 31.558 1.00 75.81 272 GLN A C 1
ATOM 2129 O O . GLN A 1 272 ? -29.368 8.405 30.673 1.00 75.81 272 GLN A O 1
ATOM 2134 N N . ARG A 1 273 ? -29.094 7.366 32.650 1.00 78.12 273 ARG A N 1
ATOM 2135 C CA . ARG A 1 273 ? -30.525 7.128 32.884 1.00 78.12 273 ARG A CA 1
ATOM 2136 C C . ARG A 1 273 ? -31.329 8.424 32.986 1.00 78.12 273 ARG A C 1
ATOM 2138 O O . ARG A 1 273 ? -32.422 8.486 32.429 1.00 78.12 273 ARG A O 1
ATOM 2145 N N . ALA A 1 274 ? -30.774 9.477 33.584 1.00 75.69 274 ALA A N 1
ATOM 2146 C CA . ALA A 1 274 ? -31.418 10.791 33.618 1.00 75.69 274 ALA A CA 1
ATOM 2147 C C . ALA A 1 274 ? -31.564 11.429 32.226 1.00 75.69 274 ALA A C 1
ATOM 2149 O O . ALA A 1 274 ? -32.592 12.037 31.929 1.00 75.69 274 ALA A O 1
ATOM 2150 N N . ILE A 1 275 ? -30.561 11.279 31.353 1.00 75.81 275 ILE A N 1
ATOM 2151 C CA . ILE A 1 275 ? -30.621 11.784 29.970 1.00 75.81 275 ILE A CA 1
ATOM 2152 C C . ILE A 1 275 ? -31.687 11.028 29.167 1.00 75.81 275 ILE A C 1
ATOM 2154 O O . ILE A 1 275 ? -32.470 11.637 28.437 1.00 75.81 275 ILE A O 1
ATOM 2158 N N . MET A 1 276 ? -31.762 9.707 29.329 1.00 72.94 276 MET A N 1
ATOM 2159 C CA . MET A 1 276 ? -32.809 8.903 28.696 1.00 72.94 276 MET A CA 1
ATOM 2160 C C . MET A 1 276 ? -34.207 9.307 29.199 1.00 72.94 276 MET A C 1
ATOM 2162 O O . MET A 1 276 ? -35.101 9.568 28.394 1.00 72.94 276 MET A O 1
ATOM 2166 N N . ALA A 1 277 ? -34.366 9.493 30.511 1.00 78.06 277 ALA A N 1
ATOM 2167 C CA . ALA A 1 277 ? -35.601 9.963 31.139 1.00 78.06 277 ALA A CA 1
ATOM 2168 C C . ALA A 1 277 ? -36.060 11.355 30.657 1.00 78.06 277 ALA A C 1
ATOM 2170 O O . ALA A 1 277 ? -37.259 11.603 30.556 1.00 78.06 277 ALA A O 1
ATOM 2171 N N . LEU A 1 278 ? -35.137 12.262 30.309 1.00 71.12 278 LEU A N 1
ATOM 2172 C CA . LEU A 1 278 ? -35.481 13.568 29.724 1.00 71.12 278 LEU A CA 1
ATOM 2173 C C . LEU A 1 278 ? -36.126 13.466 28.338 1.00 71.12 278 LEU A C 1
ATOM 2175 O O . LEU A 1 278 ? -36.900 14.343 27.953 1.00 71.12 278 LEU A O 1
ATOM 2179 N N . THR A 1 279 ? -35.757 12.446 27.566 1.00 69.81 279 THR A N 1
ATOM 2180 C CA . THR A 1 279 ? -36.181 12.294 26.166 1.00 69.81 279 THR A CA 1
ATOM 2181 C C . THR A 1 279 ? -37.365 11.344 26.007 1.00 69.81 279 THR A C 1
ATOM 2183 O O . THR A 1 279 ? -37.998 11.337 24.952 1.00 69.81 279 THR A O 1
ATOM 2186 N N . ASN A 1 280 ? -37.713 10.591 27.057 1.00 72.94 280 ASN A N 1
ATOM 2187 C CA . ASN A 1 280 ? -38.810 9.633 27.056 1.00 72.94 280 ASN A CA 1
ATOM 2188 C C . ASN A 1 280 ? -39.670 9.750 28.336 1.00 72.94 280 ASN A C 1
ATOM 2190 O O . ASN A 1 280 ? -39.225 9.328 29.405 1.00 72.94 280 ASN A O 1
ATOM 2194 N N . PRO A 1 281 ? -40.925 10.239 28.235 1.00 65.94 281 PRO A N 1
ATOM 2195 C CA . PRO A 1 281 ? -41.819 10.408 29.383 1.00 65.94 281 PRO A CA 1
ATOM 2196 C C . PRO A 1 281 ? -42.066 9.128 30.191 1.00 65.94 281 PRO A C 1
ATOM 2198 O O . PRO A 1 281 ? -42.157 9.202 31.412 1.00 65.94 281 PRO A O 1
ATOM 2201 N N . LEU A 1 282 ? -42.123 7.960 29.536 1.00 68.25 282 LEU A N 1
ATOM 2202 C CA . LEU A 1 282 ?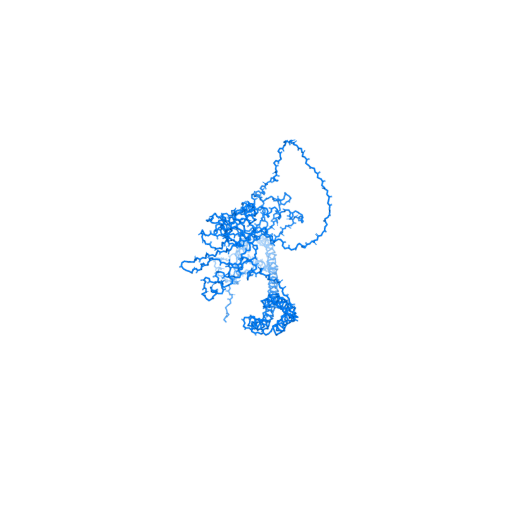 -42.351 6.674 30.210 1.00 68.25 282 LEU A CA 1
ATOM 2203 C C . LEU A 1 282 ? -41.163 6.291 31.100 1.00 68.25 282 LEU A C 1
ATOM 2205 O O . LEU A 1 282 ? -41.338 5.861 32.232 1.00 68.25 282 LEU A O 1
ATOM 2209 N N . GLN A 1 283 ? -39.942 6.542 30.625 1.00 74.19 283 GLN A N 1
ATOM 2210 C CA . GLN A 1 283 ? -38.728 6.316 31.415 1.00 74.19 283 GLN A CA 1
ATOM 2211 C C . GLN A 1 283 ? -38.538 7.380 32.504 1.00 74.19 283 GLN A C 1
ATOM 2213 O O . GLN A 1 283 ? -37.806 7.152 33.463 1.00 74.19 283 GLN A O 1
ATOM 2218 N N . GLY A 1 284 ? -39.199 8.534 32.375 1.00 73.25 284 GLY A N 1
ATOM 2219 C CA . GLY A 1 284 ? -39.188 9.600 33.372 1.00 73.25 284 GLY A CA 1
ATOM 2220 C C . GLY A 1 284 ? -39.829 9.205 34.702 1.00 73.25 284 GLY A C 1
ATOM 2221 O O . GLY A 1 284 ? -39.317 9.590 35.757 1.00 73.25 284 GLY A O 1
ATOM 2222 N N . GLU A 1 285 ? -40.916 8.432 34.672 1.00 76.81 285 GLU A N 1
ATOM 2223 C CA . GLU A 1 285 ? -41.578 7.942 35.887 1.00 76.81 285 GLU A CA 1
ATOM 2224 C C . GLU A 1 285 ? -40.790 6.806 36.544 1.00 76.81 285 GLU A C 1
ATOM 2226 O O . GLU A 1 285 ? -40.550 6.860 37.752 1.00 76.81 285 GLU A O 1
ATOM 2231 N N . ASP A 1 286 ? -40.288 5.854 35.755 1.00 79.19 286 ASP A N 1
ATOM 2232 C CA . ASP A 1 286 ? -39.431 4.765 36.243 1.00 79.19 286 ASP A CA 1
ATOM 2233 C C . ASP A 1 286 ? -38.140 5.301 36.872 1.00 79.19 286 ASP A C 1
ATOM 2235 O O . ASP A 1 286 ? -37.725 4.883 37.957 1.00 79.19 286 ASP A O 1
ATOM 2239 N N . PHE A 1 287 ? -37.520 6.291 36.224 1.00 81.25 287 PHE A N 1
ATOM 2240 C CA . PHE A 1 287 ? -36.336 6.951 36.753 1.00 81.25 287 PHE A CA 1
ATOM 2241 C C . PHE A 1 287 ? -36.654 7.687 38.059 1.00 81.25 287 PHE A C 1
ATOM 2243 O O . PHE A 1 287 ? -35.952 7.506 39.053 1.00 81.25 287 PHE A O 1
ATOM 2250 N N . ARG A 1 288 ? -37.762 8.430 38.134 1.00 82.19 288 ARG A N 1
ATOM 2251 C CA . ARG A 1 288 ? -38.201 9.057 39.389 1.00 82.19 288 ARG A CA 1
ATOM 2252 C C . ARG A 1 288 ? -38.427 8.028 40.503 1.00 82.19 288 ARG A C 1
ATOM 2254 O O . ARG A 1 288 ? -38.009 8.265 41.636 1.00 82.19 288 ARG A O 1
ATOM 2261 N N . ALA A 1 289 ? -39.071 6.904 40.194 1.00 80.81 289 ALA A N 1
ATOM 2262 C CA . ALA A 1 289 ? -39.323 5.832 41.151 1.00 80.81 289 ALA A CA 1
ATOM 2263 C C . ALA A 1 289 ? -38.012 5.210 41.653 1.00 80.81 289 ALA A C 1
ATOM 2265 O O . ALA A 1 289 ? -37.851 5.001 42.854 1.00 80.81 289 ALA A O 1
ATOM 2266 N N . SER A 1 290 ? -37.034 5.002 40.772 1.00 81.06 290 SER A N 1
ATOM 2267 C CA . SER A 1 290 ? -35.719 4.480 41.157 1.00 81.06 290 SER A CA 1
ATOM 2268 C C . SER A 1 290 ? -34.959 5.415 42.114 1.00 81.06 290 SER A C 1
ATOM 2270 O O . SER A 1 290 ? -34.347 4.954 43.069 1.00 81.06 290 SER A O 1
ATOM 2272 N N . LEU A 1 291 ? -35.072 6.739 41.952 1.00 82.19 291 LEU A N 1
ATOM 2273 C CA . LEU A 1 291 ? -34.415 7.713 42.836 1.00 82.19 291 LEU A CA 1
ATOM 2274 C C . LEU A 1 291 ? -34.993 7.729 44.259 1.00 82.19 291 LEU A C 1
ATOM 2276 O O . LEU A 1 291 ? -34.349 8.227 45.185 1.00 82.19 291 LEU A O 1
ATOM 2280 N N . SER A 1 292 ? -36.198 7.185 44.456 1.00 79.00 292 SER A N 1
ATOM 2281 C CA . SER A 1 292 ? -36.791 7.023 45.789 1.00 79.00 292 SER A CA 1
ATOM 2282 C C . SER A 1 292 ? -36.152 5.897 46.608 1.00 79.00 292 SER A C 1
ATOM 2284 O O . SER A 1 292 ? -36.360 5.842 47.816 1.00 79.00 292 SER A O 1
ATOM 2286 N N . GLN A 1 293 ? -35.366 5.033 45.959 1.00 75.69 293 GLN A N 1
ATOM 2287 C CA . GLN A 1 293 ? -34.624 3.941 46.591 1.00 75.69 293 GLN A CA 1
ATOM 2288 C C . GLN A 1 293 ? -33.235 4.381 47.087 1.00 75.69 293 GLN A C 1
ATOM 2290 O O . GLN A 1 293 ? -32.546 3.600 47.736 1.00 75.69 293 GLN A O 1
ATOM 2295 N N . GLY A 1 294 ? -32.840 5.628 46.808 1.00 80.12 294 GLY A N 1
ATOM 2296 C CA . GLY A 1 294 ? -31.597 6.214 47.296 1.00 80.12 294 GLY A CA 1
ATOM 2297 C C . GLY A 1 294 ? -30.382 5.972 46.406 1.00 80.12 294 GLY A C 1
ATOM 2298 O O . GLY A 1 294 ? -30.484 5.439 45.301 1.00 80.12 294 GLY A O 1
ATOM 2299 N N . ILE A 1 295 ? -29.233 6.434 46.892 1.00 83.12 295 ILE A N 1
ATOM 2300 C CA . ILE A 1 295 ? -27.915 6.280 46.275 1.00 83.12 295 ILE A CA 1
ATOM 2301 C C . ILE A 1 295 ? -26.890 5.884 47.336 1.00 83.12 295 ILE A C 1
ATOM 2303 O O . ILE A 1 295 ? -26.982 6.337 48.480 1.00 83.12 295 ILE A O 1
ATOM 2307 N N . ASP A 1 296 ? -25.926 5.066 46.927 1.00 84.94 296 ASP A N 1
ATOM 2308 C CA . ASP A 1 296 ? -24.792 4.610 47.730 1.00 84.94 296 ASP A CA 1
ATOM 2309 C C . ASP A 1 296 ? -23.622 4.305 46.777 1.00 84.94 296 ASP A C 1
ATOM 2311 O O . ASP A 1 296 ? -23.586 3.248 46.148 1.00 84.94 296 ASP A O 1
ATOM 2315 N N . PHE A 1 297 ? -22.733 5.280 46.551 1.00 80.75 297 PHE A N 1
ATOM 2316 C CA . PHE A 1 297 ? -21.544 5.091 45.706 1.00 80.75 297 PHE A CA 1
ATOM 2317 C C . PHE A 1 297 ? -20.518 6.230 45.836 1.00 80.75 297 PHE A C 1
ATOM 2319 O O . PHE A 1 297 ? -20.789 7.322 46.347 1.00 80.75 297 PHE A O 1
ATOM 2326 N N . ASN A 1 298 ? -19.316 5.980 45.305 1.00 82.75 298 ASN A N 1
ATOM 2327 C CA . ASN A 1 298 ? -18.271 6.989 45.136 1.00 82.75 298 ASN A CA 1
ATOM 2328 C C . ASN A 1 298 ? -18.608 7.950 43.982 1.00 82.75 298 ASN A C 1
ATOM 2330 O O . ASN A 1 298 ? -18.988 7.519 42.892 1.00 82.75 298 ASN A O 1
ATOM 2334 N N . VAL A 1 299 ? -18.419 9.252 44.195 1.00 79.25 299 VAL A N 1
ATOM 2335 C CA . VAL A 1 299 ? -18.753 10.302 43.225 1.00 79.25 299 VAL A CA 1
ATOM 2336 C C . VAL A 1 299 ? -17.776 11.478 43.298 1.00 79.25 299 VAL A C 1
ATOM 2338 O O . VAL A 1 299 ? -17.226 11.790 44.357 1.00 79.25 299 VAL A O 1
ATOM 2341 N N . GLY A 1 300 ? -17.538 12.128 42.156 1.00 79.50 300 GLY A N 1
ATOM 2342 C CA . GLY A 1 300 ? -16.732 13.343 42.077 1.00 79.50 300 GLY A CA 1
ATOM 2343 C C . GLY A 1 300 ? -17.474 14.564 42.625 1.00 79.50 300 GLY A C 1
ATOM 2344 O O . GLY A 1 300 ? -18.696 14.670 42.514 1.00 79.50 300 GLY A O 1
ATOM 2345 N N . VAL A 1 301 ? -16.733 15.507 43.206 1.00 78.62 301 VAL A N 1
ATOM 2346 C CA . VAL A 1 301 ? -17.267 16.786 43.691 1.00 78.62 301 VAL A CA 1
ATOM 2347 C C . VAL A 1 301 ? -16.841 17.902 42.752 1.00 78.62 301 VAL A C 1
ATOM 2349 O O . VAL A 1 301 ? -15.659 18.226 42.668 1.00 78.62 301 VAL A O 1
ATOM 2352 N N . SER A 1 302 ? -17.810 18.539 42.097 1.00 76.12 302 SER A N 1
ATOM 2353 C CA . SER A 1 302 ? -17.573 19.661 41.177 1.00 76.12 302 SER A CA 1
ATOM 2354 C C . SER A 1 302 ? -17.688 21.039 41.838 1.00 76.12 302 SER A C 1
ATOM 2356 O O . SER A 1 302 ? -17.121 22.005 41.333 1.00 76.12 302 SER A O 1
ATOM 2358 N N . GLY A 1 303 ? -18.366 21.136 42.984 1.00 78.31 303 GLY A N 1
ATOM 2359 C CA . GLY A 1 303 ? -18.554 22.377 43.736 1.00 78.31 303 GLY A CA 1
ATOM 2360 C C . GLY A 1 303 ? -19.215 22.133 45.093 1.00 78.31 303 GLY A C 1
ATOM 2361 O O . GLY A 1 303 ? -19.858 21.103 45.300 1.00 78.31 303 GLY A O 1
ATOM 2362 N N . ILE A 1 304 ? -19.029 23.066 46.027 1.00 81.00 304 ILE A N 1
ATOM 2363 C CA . ILE A 1 304 ? -19.632 23.040 47.365 1.00 81.00 304 ILE A CA 1
ATOM 2364 C C . ILE A 1 304 ? -20.140 24.452 47.665 1.00 81.00 304 ILE A C 1
ATOM 2366 O O . ILE A 1 304 ? -19.355 25.400 47.669 1.00 81.00 304 ILE A O 1
ATOM 2370 N N . GLU A 1 305 ? -21.437 24.591 47.924 1.00 79.00 305 GLU A N 1
ATOM 2371 C CA . GLU A 1 305 ? -22.103 25.875 48.157 1.00 79.00 305 GLU A CA 1
ATOM 2372 C C . GLU A 1 305 ? -22.822 25.879 49.519 1.00 79.00 305 GLU A C 1
ATOM 2374 O O . GLU A 1 305 ? -23.396 24.859 49.918 1.00 79.00 305 GLU A O 1
ATOM 2379 N N . PRO A 1 306 ? -22.815 26.994 50.271 1.00 73.88 306 PRO A N 1
ATOM 2380 C CA . PRO A 1 306 ? -23.597 27.104 51.499 1.00 73.88 306 PRO A CA 1
ATOM 2381 C C . PRO A 1 306 ? -25.103 27.117 51.190 1.00 73.88 306 PRO A C 1
ATOM 2383 O O . PRO A 1 306 ? -25.557 27.772 50.254 1.00 73.88 306 PRO A O 1
ATOM 2386 N N . ALA A 1 307 ? -25.893 26.423 52.009 1.00 74.69 307 ALA A N 1
ATOM 2387 C CA . ALA A 1 307 ? -27.352 26.370 51.930 1.00 74.69 307 ALA A CA 1
ATOM 2388 C C . ALA A 1 307 ? -27.986 26.755 53.279 1.00 74.69 307 ALA A C 1
ATOM 2390 O O . ALA A 1 307 ? -27.332 26.724 54.318 1.00 74.69 307 ALA A O 1
ATOM 2391 N N . ALA A 1 308 ? -29.281 27.089 53.286 1.00 74.50 308 ALA A N 1
ATOM 2392 C CA . ALA A 1 308 ? -29.971 27.625 54.469 1.00 74.50 308 ALA A CA 1
ATOM 2393 C C . ALA A 1 308 ? -29.853 26.754 55.739 1.00 74.50 308 ALA A C 1
ATOM 2395 O O . ALA A 1 308 ? -29.837 27.287 56.844 1.00 74.50 308 ALA A O 1
ATOM 2396 N N . THR A 1 309 ? -29.760 25.431 55.590 1.00 74.62 309 THR A N 1
ATOM 2397 C CA . THR A 1 309 ? -29.681 24.466 56.702 1.00 74.62 309 THR A CA 1
ATOM 2398 C C . THR A 1 309 ? -28.407 23.612 56.666 1.00 74.62 309 THR A C 1
ATOM 2400 O O . THR A 1 309 ? -28.355 22.563 57.300 1.00 74.62 309 THR A O 1
ATOM 2403 N N . GLY A 1 310 ? -27.381 24.017 55.908 1.00 81.88 310 GLY A N 1
ATOM 2404 C CA . GLY A 1 310 ? -26.160 23.226 55.751 1.00 81.88 310 GLY A CA 1
ATOM 2405 C C . GLY A 1 310 ? -25.405 23.536 54.464 1.00 81.88 310 GLY A C 1
ATOM 2406 O O . GLY A 1 310 ? -25.158 24.697 54.150 1.00 81.88 310 GLY A O 1
ATOM 2407 N N . TRP A 1 311 ? -25.031 22.499 53.719 1.00 80.88 311 TRP A N 1
ATOM 2408 C CA . TRP A 1 311 ? -24.216 22.620 52.508 1.00 80.88 311 TRP A CA 1
ATOM 2409 C C . TRP A 1 311 ? -24.830 21.845 51.346 1.00 80.88 311 TRP A C 1
ATOM 2411 O O . TRP A 1 311 ? -25.403 20.769 51.526 1.00 80.88 311 TRP A O 1
ATOM 2421 N N . MET A 1 312 ? -24.704 22.398 50.145 1.00 84.75 312 MET A N 1
ATOM 2422 C CA . MET A 1 312 ? -25.088 21.764 48.892 1.00 84.75 312 MET A CA 1
ATOM 2423 C C . MET A 1 312 ? -23.828 21.353 48.135 1.00 84.75 312 MET A C 1
ATOM 2425 O O . MET A 1 312 ? -23.001 22.186 47.777 1.00 84.75 312 MET A O 1
ATOM 2429 N N . VAL A 1 313 ? -23.677 20.055 47.902 1.00 85.62 313 VAL A N 1
ATOM 2430 C CA . VAL A 1 313 ? -22.528 19.466 47.208 1.00 85.62 313 VAL A CA 1
ATOM 2431 C C . VAL A 1 313 ? -22.948 19.116 45.787 1.00 85.62 313 VAL A C 1
ATOM 2433 O O . VAL A 1 313 ? -23.950 18.425 45.592 1.00 85.62 313 VAL A O 1
ATOM 2436 N N . HIS A 1 314 ? -22.211 19.607 44.795 1.00 86.69 314 HIS A N 1
ATOM 2437 C CA . HIS A 1 314 ? -22.485 19.369 43.379 1.00 86.69 314 HIS A CA 1
ATOM 2438 C C . HIS A 1 314 ? -21.752 18.106 42.929 1.00 86.69 314 HIS A C 1
ATOM 2440 O O . HIS A 1 314 ? -20.518 18.063 42.925 1.00 86.69 314 HIS A O 1
ATOM 2446 N N . LEU A 1 315 ? -22.510 17.090 42.531 1.00 85.75 315 LEU A N 1
ATOM 2447 C CA . LEU A 1 315 ? -21.991 15.775 42.174 1.00 85.75 315 LEU A CA 1
ATOM 2448 C C . LEU A 1 315 ? -21.616 15.713 40.684 1.00 85.75 315 LEU A C 1
ATOM 2450 O O . LEU A 1 315 ? -22.359 16.215 39.837 1.00 85.75 315 LEU A O 1
ATOM 2454 N N . SER A 1 316 ? -20.487 15.084 40.350 1.00 74.88 316 SER A N 1
ATOM 2455 C CA . SER A 1 316 ? -20.040 14.881 38.967 1.00 74.88 316 SER A CA 1
ATOM 2456 C C . SER A 1 316 ? -19.511 13.468 38.705 1.00 74.88 316 SER A C 1
ATOM 2458 O O . SER A 1 316 ? -18.860 12.852 39.545 1.00 74.88 316 SER A O 1
ATOM 2460 N N . GLY A 1 317 ? -19.774 12.973 37.489 1.00 58.41 317 GLY A N 1
ATOM 2461 C CA . GLY A 1 317 ? -19.289 11.674 36.998 1.00 58.41 317 GLY A CA 1
ATOM 2462 C C . GLY A 1 317 ? -17.896 11.735 36.381 1.00 58.41 317 GLY A C 1
ATOM 2463 O O . GLY A 1 317 ? -17.254 10.712 36.209 1.00 58.41 317 GLY A O 1
ATOM 2464 N N . ARG A 1 318 ? -17.401 12.943 36.081 1.00 49.75 318 ARG A N 1
ATOM 2465 C CA . ARG A 1 318 ? -16.034 13.191 35.609 1.00 49.75 318 ARG A CA 1
ATOM 2466 C C . ARG A 1 318 ? -15.309 14.135 36.563 1.00 49.75 318 ARG A C 1
ATOM 2468 O O . ARG A 1 318 ? -15.911 15.077 37.090 1.00 49.75 318 ARG A O 1
ATOM 2475 N N . LEU A 1 319 ? -14.012 13.891 36.746 1.00 35.25 319 LEU A N 1
ATOM 2476 C CA . LEU A 1 319 ? -13.076 14.866 37.303 1.00 35.25 319 LEU A CA 1
ATOM 2477 C C . LEU A 1 319 ? -12.955 16.010 36.287 1.00 35.25 319 LEU A C 1
ATOM 2479 O O . LEU A 1 319 ? -12.497 15.790 35.169 1.00 35.25 319 LEU A O 1
ATOM 2483 N N . GLY A 1 320 ? -13.402 17.211 36.658 1.00 39.12 320 GLY A N 1
ATOM 2484 C CA . GLY A 1 320 ? -13.305 18.399 35.804 1.00 39.12 320 GLY A CA 1
ATOM 2485 C C . GLY A 1 320 ? -14.431 18.572 34.776 1.00 39.12 320 GLY A C 1
ATOM 2486 O O . GLY A 1 320 ? -14.239 18.377 33.583 1.00 39.12 320 GLY A O 1
ATOM 2487 N N . SER A 1 321 ? -15.587 19.048 35.238 1.00 35.00 321 SER A N 1
ATOM 2488 C CA . SER A 1 321 ? -16.418 20.026 34.516 1.00 35.00 321 SER A CA 1
ATOM 2489 C C . SER A 1 321 ? -17.419 20.613 35.510 1.00 35.00 321 SER A C 1
ATOM 2491 O O . SER A 1 321 ? -18.198 19.862 36.100 1.00 35.00 321 SER A O 1
ATOM 2493 N N . SER A 1 322 ? -17.401 21.928 35.731 1.00 38.28 322 SER A N 1
ATOM 2494 C CA . SER A 1 322 ? -18.450 22.593 36.504 1.00 38.28 322 SER A CA 1
ATOM 2495 C C . SER A 1 322 ? -19.771 22.480 35.740 1.00 38.28 322 SER A C 1
ATOM 2497 O O . SER A 1 322 ? -19.866 22.868 34.576 1.00 38.28 322 SER A O 1
ATOM 2499 N N . GLY A 1 323 ? -20.796 21.916 36.381 1.00 49.53 323 GLY A N 1
ATOM 2500 C CA . GLY A 1 323 ? -22.155 21.969 35.847 1.00 49.53 323 GLY A CA 1
ATOM 2501 C C . GLY A 1 323 ? -22.630 23.420 35.711 1.00 49.53 323 GLY A C 1
ATOM 2502 O O . GLY A 1 323 ? -22.136 24.318 36.395 1.00 49.53 323 GLY A O 1
ATOM 2503 N N . THR A 1 324 ? -23.604 23.667 34.835 1.00 53.09 324 THR A N 1
ATOM 2504 C CA . THR A 1 324 ? -24.318 24.951 34.807 1.00 53.09 324 THR A CA 1
ATOM 2505 C C . THR A 1 324 ? -24.910 25.227 36.199 1.00 53.09 324 THR A C 1
ATOM 2507 O O . THR A 1 324 ? -25.533 24.318 36.754 1.00 53.09 324 THR A O 1
ATOM 2510 N N . PRO A 1 325 ? -24.758 26.436 36.782 1.00 54.09 325 PRO A N 1
ATOM 2511 C CA . PRO A 1 325 ? -25.283 26.735 38.113 1.00 54.09 325 PRO A CA 1
ATOM 2512 C C . PRO A 1 325 ? -26.754 26.331 38.256 1.00 54.09 325 PRO A C 1
ATOM 2514 O O . PRO A 1 325 ? -27.596 26.670 37.422 1.00 54.09 325 PRO A O 1
ATOM 2517 N N . GLY A 1 326 ? -27.057 25.565 39.303 1.00 61.47 326 GLY A N 1
ATOM 2518 C CA . GLY A 1 326 ? -28.406 25.079 39.587 1.00 61.47 326 GLY A CA 1
ATOM 2519 C C . GLY A 1 326 ? -28.872 23.856 38.781 1.00 61.47 326 GLY A C 1
ATOM 2520 O O . GLY A 1 326 ? -29.958 23.354 39.084 1.00 61.47 326 GLY A O 1
ATOM 2521 N N . GLN A 1 327 ? -28.074 23.344 37.834 1.00 69.75 327 GLN A N 1
ATOM 2522 C CA . GLN A 1 327 ? -28.362 22.119 37.078 1.00 69.75 327 GLN A CA 1
ATOM 2523 C C . GLN A 1 327 ? -27.432 20.957 37.445 1.00 69.75 327 GLN A C 1
ATOM 2525 O O . GLN A 1 327 ? -26.248 21.149 37.709 1.00 69.75 327 GLN A O 1
ATOM 2530 N N . GLY A 1 328 ? -27.978 19.743 37.416 1.00 79.38 328 GLY A N 1
ATOM 2531 C CA . GLY A 1 328 ? -27.267 18.502 37.702 1.00 79.38 328 GLY A CA 1
ATOM 2532 C C . GLY A 1 328 ? -27.794 17.783 38.939 1.00 79.38 328 GLY A C 1
ATOM 2533 O O . GLY A 1 328 ? -28.969 17.896 39.304 1.00 79.38 328 GLY A O 1
ATOM 2534 N N . PHE A 1 329 ? -26.907 17.014 39.558 1.00 86.31 329 PHE A N 1
ATOM 2535 C CA . PHE A 1 329 ? -27.196 16.215 40.739 1.00 86.31 329 PHE A CA 1
ATOM 2536 C C . PHE A 1 329 ? -26.545 16.862 41.954 1.00 86.31 329 PHE A C 1
ATOM 2538 O O . PHE A 1 329 ? -25.370 17.231 41.932 1.00 86.31 329 PHE A O 1
ATOM 2545 N N . PHE A 1 330 ? -27.319 16.988 43.020 1.00 88.12 330 PHE A N 1
ATOM 2546 C CA . PHE A 1 330 ? -26.931 17.694 44.225 1.00 88.12 330 PHE A CA 1
ATOM 2547 C C . PHE A 1 330 ? -27.158 16.819 45.438 1.00 88.12 330 PHE A C 1
ATOM 2549 O O . PHE A 1 330 ? -28.079 16.007 45.485 1.00 88.12 330 PHE A O 1
ATOM 2556 N N . CYS A 1 331 ? -26.347 17.055 46.451 1.00 89.94 331 CYS A N 1
ATOM 2557 C CA . CYS A 1 331 ? -26.403 16.344 47.704 1.00 89.94 331 CYS A CA 1
ATOM 2558 C C . CYS A 1 331 ? -26.446 17.360 48.845 1.00 89.94 331 CYS A C 1
ATOM 2560 O O . CYS A 1 331 ? -25.547 18.193 48.978 1.00 89.94 331 CYS A O 1
ATOM 2562 N N . ARG A 1 332 ? -27.536 17.354 49.621 1.00 90.69 332 ARG A N 1
ATOM 2563 C CA . ARG A 1 332 ? -27.747 18.288 50.733 1.00 90.69 332 ARG A CA 1
ATOM 2564 C C . ARG A 1 332 ? -27.280 17.650 52.035 1.00 90.69 332 ARG A C 1
ATOM 2566 O O . ARG A 1 332 ? -27.900 16.703 52.522 1.00 90.69 332 ARG A O 1
ATOM 2573 N N . VAL A 1 333 ? -26.219 18.215 52.596 1.00 87.31 333 VAL A N 1
ATOM 2574 C CA . VAL A 1 333 ? -25.633 17.819 53.878 1.00 87.31 333 VAL A CA 1
ATOM 2575 C C . VAL A 1 333 ? -26.119 18.769 54.959 1.00 87.31 333 VAL A C 1
ATOM 2577 O O . VAL A 1 333 ? -26.044 19.989 54.796 1.00 87.31 333 VAL A O 1
ATOM 2580 N N . ASP A 1 334 ? -26.623 18.212 56.054 1.00 84.75 334 ASP A N 1
ATOM 2581 C CA . ASP A 1 334 ? -27.076 18.981 57.211 1.00 84.75 334 ASP A CA 1
ATOM 2582 C C . ASP A 1 334 ? -25.883 19.667 57.903 1.00 84.75 334 ASP A C 1
ATOM 2584 O O . ASP A 1 334 ? -24.831 19.059 58.106 1.00 84.75 334 ASP A O 1
ATOM 2588 N N . GLY A 1 335 ? -26.041 20.935 58.290 1.00 74.31 335 GLY A N 1
ATOM 2589 C CA . GLY A 1 335 ? -25.040 21.670 59.066 1.00 74.31 335 GLY A CA 1
ATOM 2590 C C . GLY A 1 335 ? -24.741 21.050 60.439 1.00 74.31 335 GLY A C 1
ATOM 2591 O O . GLY A 1 335 ? -23.677 21.310 61.001 1.00 74.31 335 GLY A O 1
ATOM 2592 N N . ALA A 1 336 ? -25.642 20.217 60.966 1.00 81.38 336 ALA A N 1
ATOM 2593 C CA . ALA A 1 336 ? -25.431 19.455 62.193 1.00 81.38 336 ALA A CA 1
ATOM 2594 C C . ALA A 1 336 ? -24.607 18.163 61.993 1.00 81.38 336 ALA A C 1
ATOM 2596 O O . ALA A 1 336 ? -24.112 17.605 62.976 1.00 81.38 336 ALA A O 1
ATOM 2597 N N . ASP A 1 337 ? -24.418 17.685 60.755 1.00 82.69 337 ASP A N 1
ATOM 2598 C CA . ASP A 1 337 ? -23.657 16.462 60.462 1.00 82.69 337 ASP A CA 1
ATOM 2599 C C . ASP A 1 337 ? -22.144 16.730 60.438 1.00 82.69 337 ASP A C 1
ATOM 2601 O O . ASP A 1 337 ? -21.500 16.886 59.398 1.00 82.69 337 ASP A O 1
ATOM 2605 N N . THR A 1 338 ? -21.555 16.785 61.631 1.00 78.31 338 THR A N 1
ATOM 2606 C CA . THR A 1 338 ? -20.131 17.091 61.811 1.00 78.31 338 THR A CA 1
ATOM 2607 C C . THR A 1 338 ? -19.193 16.084 61.139 1.00 78.31 338 THR A C 1
ATOM 2609 O O . THR A 1 338 ? -18.090 16.475 60.749 1.00 78.31 338 THR A O 1
ATOM 2612 N N . ALA A 1 339 ? -19.614 14.826 60.955 1.00 78.00 339 ALA A N 1
ATOM 2613 C CA . ALA A 1 339 ? -18.811 13.793 60.302 1.00 78.00 339 ALA A CA 1
ATOM 2614 C C . ALA A 1 339 ? -18.697 14.054 58.794 1.00 78.00 339 ALA A C 1
ATOM 2616 O O . ALA A 1 339 ? -17.586 14.124 58.264 1.00 78.00 339 ALA A O 1
ATOM 2617 N N . SER A 1 340 ? -19.829 14.305 58.133 1.00 79.31 340 SER A N 1
ATOM 2618 C CA . SER A 1 340 ? -19.856 14.672 56.713 1.00 79.31 340 SER A CA 1
ATOM 2619 C C . SER A 1 340 ? -19.111 15.986 56.454 1.00 79.31 340 SER A C 1
ATOM 2621 O O . SER A 1 340 ? -18.349 16.100 55.492 1.00 79.31 340 SER A O 1
ATOM 2623 N N . LEU A 1 341 ? -19.255 16.974 57.345 1.00 75.88 341 LEU A N 1
ATOM 2624 C CA . LEU A 1 341 ? -18.541 18.251 57.235 1.00 75.88 341 LEU A CA 1
ATOM 2625 C C . LEU A 1 341 ? -17.025 18.115 57.409 1.00 75.88 341 LEU A C 1
ATOM 2627 O O . LEU A 1 341 ? -16.274 18.851 56.768 1.00 75.88 341 LEU A O 1
ATOM 2631 N N . ALA A 1 342 ? -16.559 17.199 58.261 1.00 72.38 342 ALA A N 1
ATOM 2632 C CA . ALA A 1 342 ? -15.132 16.940 58.422 1.00 72.38 342 ALA A CA 1
ATOM 2633 C C . ALA A 1 342 ? -14.510 16.409 57.123 1.00 72.38 342 ALA A C 1
ATOM 2635 O O . ALA A 1 342 ? -13.423 16.849 56.757 1.00 72.38 342 ALA A O 1
ATOM 2636 N N . VAL A 1 343 ? -15.221 15.533 56.403 1.00 78.56 343 VAL A N 1
ATOM 2637 C CA . VAL A 1 343 ? -14.794 15.041 55.086 1.00 78.56 343 VAL A CA 1
ATOM 2638 C C . VAL A 1 343 ? -14.870 16.154 54.045 1.00 78.56 343 VAL A C 1
ATOM 2640 O O . VAL A 1 343 ? -13.900 16.389 53.339 1.00 78.56 343 VAL A O 1
ATOM 2643 N N . LEU A 1 344 ? -15.965 16.914 53.980 1.00 75.12 344 LEU A N 1
ATOM 2644 C CA . LEU A 1 344 ? -16.094 17.998 52.997 1.00 75.12 344 LEU A CA 1
ATOM 2645 C C . LEU A 1 344 ? -15.004 19.071 53.116 1.00 75.12 344 LEU A C 1
ATOM 2647 O O . LEU A 1 344 ? -14.590 19.629 52.105 1.00 75.12 344 LEU A O 1
ATOM 2651 N N . ARG A 1 345 ? -14.496 19.334 54.325 1.00 76.56 345 ARG A N 1
ATOM 2652 C CA . ARG A 1 345 ? -13.385 20.277 54.547 1.00 76.56 345 ARG A CA 1
ATOM 2653 C C . ARG A 1 345 ? -12.054 19.823 53.945 1.00 76.56 345 ARG A C 1
ATOM 2655 O O . ARG A 1 345 ? -11.171 20.660 53.788 1.00 76.56 345 ARG A O 1
ATOM 2662 N N . THR A 1 346 ? -11.884 18.535 53.644 1.00 72.75 346 THR A N 1
ATOM 2663 C CA . THR A 1 346 ? -10.655 17.999 53.033 1.00 72.75 346 THR A CA 1
ATOM 2664 C C . THR A 1 346 ? -10.755 17.860 51.512 1.00 72.75 346 THR A C 1
ATOM 2666 O O . THR A 1 346 ? -9.758 17.550 50.861 1.00 72.75 346 THR A O 1
ATOM 2669 N N . VAL A 1 347 ? -11.932 18.106 50.932 1.00 73.75 347 VAL A N 1
ATOM 2670 C CA . VAL A 1 347 ? -12.196 17.990 49.494 1.00 73.75 347 VAL A CA 1
ATOM 2671 C C . VAL A 1 347 ? -11.884 19.316 48.804 1.00 73.75 347 VAL A C 1
ATOM 2673 O O . VAL A 1 347 ? -12.402 20.361 49.189 1.00 73.75 347 VAL A O 1
ATOM 2676 N N . THR A 1 348 ? -11.103 19.259 47.723 1.00 72.38 348 THR A N 1
ATOM 2677 C CA . THR A 1 348 ? -10.854 20.397 46.825 1.00 72.38 348 THR A CA 1
ATOM 2678 C C . THR A 1 348 ? -11.570 20.169 45.486 1.00 72.38 348 THR A C 1
ATOM 2680 O O . THR A 1 348 ? -11.054 19.432 44.638 1.00 72.38 348 THR A O 1
ATOM 2683 N N . PRO A 1 349 ? -12.760 20.760 45.255 1.00 69.31 349 PRO A N 1
ATOM 2684 C CA . PRO A 1 349 ? -13.418 20.706 43.949 1.00 69.31 349 PRO A CA 1
ATOM 2685 C C . PRO A 1 349 ? -12.553 21.368 42.854 1.00 69.31 349 PRO A C 1
ATOM 2687 O O . PRO A 1 349 ? -11.827 22.316 43.160 1.00 69.31 349 PRO A O 1
ATOM 2690 N N . PRO A 1 350 ? -12.610 20.919 41.583 1.00 63.59 350 PRO A N 1
ATOM 2691 C CA . PRO A 1 350 ? -13.447 19.844 41.040 1.00 63.59 350 PRO A CA 1
ATOM 2692 C C . PRO A 1 350 ? -12.816 18.433 41.117 1.00 63.59 350 PRO A C 1
ATOM 2694 O O . PRO A 1 350 ? -13.262 17.523 40.419 1.00 63.59 350 PRO A O 1
ATOM 2697 N N . TYR A 1 351 ? -11.734 18.253 41.886 1.00 60.84 351 TYR A N 1
ATOM 2698 C CA . TYR A 1 351 ? -10.877 17.058 41.821 1.00 60.84 351 TYR A CA 1
ATOM 2699 C C . TYR A 1 351 ? -11.089 16.055 42.967 1.00 60.84 351 TYR A C 1
ATOM 2701 O O . TYR A 1 351 ? -10.440 15.011 42.999 1.00 60.84 351 TYR A O 1
ATOM 2709 N N . GLY A 1 352 ? -11.961 16.364 43.929 1.00 67.12 352 GLY A N 1
ATOM 2710 C CA . GLY A 1 352 ? -12.226 15.498 45.077 1.00 67.12 352 GLY A CA 1
ATOM 2711 C C . GLY A 1 352 ? -13.206 14.368 44.759 1.00 67.12 352 GLY A C 1
ATOM 2712 O O . GLY A 1 352 ? -14.176 14.578 44.033 1.00 67.12 352 GLY A O 1
ATOM 2713 N N . ILE A 1 353 ? -12.972 13.190 45.341 1.00 79.69 353 ILE A N 1
ATOM 2714 C CA . ILE A 1 353 ? -13.898 12.049 45.314 1.00 79.69 353 ILE A CA 1
ATOM 2715 C C . ILE A 1 353 ? -14.359 11.785 46.742 1.00 79.69 353 ILE A C 1
ATOM 2717 O O . ILE A 1 353 ? -13.544 11.735 47.665 1.00 79.69 353 ILE A O 1
ATOM 2721 N N . ILE A 1 354 ? -15.662 11.605 46.906 1.00 82.38 354 ILE A N 1
ATOM 2722 C CA . ILE A 1 354 ? -16.300 11.267 48.175 1.00 82.38 354 ILE A CA 1
ATOM 2723 C C . ILE A 1 354 ? -17.213 10.066 47.988 1.00 82.38 354 ILE A C 1
ATOM 2725 O O . ILE A 1 354 ? -17.685 9.806 46.882 1.00 82.38 354 ILE A O 1
ATOM 2729 N N . HIS A 1 355 ? -17.494 9.369 49.076 1.00 87.06 355 HIS A N 1
ATOM 2730 C CA . HIS A 1 355 ? -18.571 8.398 49.112 1.00 87.06 355 HIS A CA 1
ATOM 2731 C C . HIS A 1 355 ? -19.846 9.088 49.609 1.00 87.06 355 HIS A C 1
ATOM 2733 O O . HIS A 1 355 ? -19.809 9.791 50.624 1.00 87.06 355 HIS A O 1
ATOM 2739 N N . VAL A 1 356 ? -20.952 8.928 48.880 1.00 87.88 356 VAL A N 1
ATOM 2740 C CA . VAL A 1 356 ? -22.238 9.560 49.198 1.00 87.88 356 VAL A CA 1
ATOM 2741 C C . VAL A 1 356 ? -23.294 8.493 49.408 1.00 87.88 356 VAL A C 1
ATOM 2743 O O . VAL A 1 356 ? -23.563 7.702 48.509 1.00 87.88 356 VAL A O 1
ATOM 2746 N N . THR A 1 357 ? -23.956 8.566 50.560 1.00 88.06 357 THR A N 1
ATOM 2747 C CA . THR A 1 357 ? -25.174 7.810 50.845 1.00 88.06 357 THR A CA 1
ATOM 2748 C C . THR A 1 357 ? -26.343 8.754 51.059 1.00 88.06 357 THR A C 1
ATOM 2750 O O . THR A 1 357 ? -26.268 9.711 51.835 1.00 88.06 357 THR A O 1
ATOM 2753 N N . ALA A 1 358 ? -27.453 8.492 50.380 1.00 87.38 358 ALA A N 1
ATOM 2754 C CA . ALA A 1 358 ? -28.703 9.195 50.617 1.00 87.38 358 ALA A CA 1
ATOM 2755 C C . ALA A 1 358 ? -29.882 8.240 50.417 1.00 87.38 358 ALA A C 1
ATOM 2757 O O . ALA A 1 358 ? -29.926 7.537 49.413 1.00 87.38 358 ALA A O 1
ATOM 2758 N N . PRO A 1 359 ? -30.872 8.226 51.322 1.00 79.94 359 PRO A N 1
ATOM 2759 C CA . PRO A 1 359 ? -31.961 7.256 51.262 1.00 79.94 359 PRO A CA 1
ATOM 2760 C C . PRO A 1 359 ? -32.956 7.528 50.127 1.00 79.94 359 PRO A C 1
ATOM 2762 O O . PRO A 1 359 ? -33.695 6.626 49.753 1.00 79.94 359 PRO A O 1
ATOM 2765 N N . ARG A 1 360 ? -33.018 8.764 49.605 1.00 81.62 360 ARG A N 1
ATOM 2766 C CA . ARG A 1 360 ? -33.910 9.167 48.505 1.00 81.62 360 ARG A CA 1
ATOM 2767 C C . ARG A 1 360 ? -33.524 10.523 47.905 1.00 81.62 360 ARG A C 1
ATOM 2769 O O . ARG A 1 360 ? -32.791 11.303 48.519 1.00 81.62 360 ARG A O 1
ATOM 2776 N N . ALA A 1 361 ? -34.084 10.827 46.736 1.00 84.75 361 ALA A N 1
ATOM 2777 C CA . ALA A 1 361 ? -34.153 12.187 46.203 1.00 84.75 361 ALA A CA 1
ATOM 2778 C C . ALA A 1 361 ? -35.341 12.962 46.805 1.00 84.75 361 ALA A C 1
ATOM 2780 O O . ALA A 1 361 ? -36.480 12.499 46.756 1.00 84.75 361 ALA A O 1
ATOM 2781 N N . ASP A 1 362 ? -35.071 14.152 47.341 1.00 81.62 362 ASP A N 1
ATOM 2782 C CA . ASP A 1 362 ? -36.070 15.055 47.927 1.00 81.62 362 ASP A CA 1
ATOM 2783 C C . ASP A 1 362 ? -36.587 16.087 46.907 1.00 81.62 362 ASP A C 1
ATOM 2785 O O . ASP A 1 362 ? -37.753 16.477 46.955 1.00 81.62 362 ASP A O 1
ATOM 2789 N N . GLU A 1 363 ? -35.753 16.507 45.949 1.00 83.88 363 GLU A N 1
ATOM 2790 C CA . GLU A 1 363 ? -36.176 17.349 44.821 1.00 83.88 363 GLU A CA 1
ATOM 2791 C C . GLU A 1 363 ? -35.885 16.643 43.500 1.00 83.88 363 GLU A C 1
ATOM 2793 O O . GLU A 1 363 ? -34.793 16.113 43.291 1.00 83.88 363 GLU A O 1
ATOM 2798 N N . TYR A 1 364 ? -36.858 16.676 42.590 1.00 83.62 364 TYR A N 1
ATOM 2799 C CA . TYR A 1 364 ? -36.754 16.091 41.260 1.00 83.62 364 TYR A CA 1
ATOM 2800 C C . TYR A 1 364 ? -37.382 17.024 40.225 1.00 83.62 364 TYR A C 1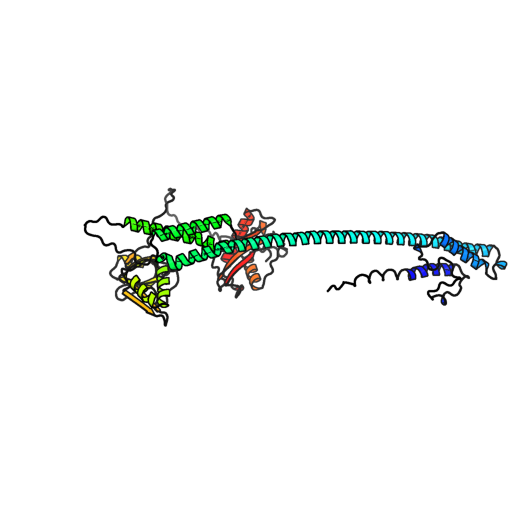
ATOM 2802 O O . TYR A 1 364 ? -38.591 17.258 40.237 1.00 83.62 364 TYR A O 1
ATOM 2810 N N . LEU A 1 365 ? -36.555 17.541 39.320 1.00 80.06 365 LEU A N 1
ATOM 2811 C CA . LEU A 1 365 ? -36.967 18.337 38.174 1.00 80.06 365 LEU A CA 1
ATOM 2812 C C . LEU A 1 365 ? -36.258 17.811 36.925 1.00 80.06 365 LEU A C 1
ATOM 2814 O O . LEU A 1 365 ? -35.050 17.986 36.768 1.00 80.06 365 LEU A O 1
ATOM 2818 N N . LEU A 1 366 ? -37.035 17.212 36.027 1.00 78.31 366 LEU A N 1
ATOM 2819 C CA . LEU A 1 366 ? -36.640 16.921 34.654 1.00 78.31 366 LEU A CA 1
ATOM 2820 C C . LEU A 1 366 ? -37.577 17.690 33.726 1.00 78.31 366 LEU A C 1
ATOM 2822 O O . LEU A 1 366 ? -38.782 17.452 33.728 1.00 78.31 366 LEU A O 1
ATOM 2826 N N . ASN A 1 367 ? -37.034 18.626 32.955 1.00 71.50 367 ASN A N 1
ATOM 2827 C CA . ASN A 1 367 ? -37.778 19.337 31.922 1.00 71.50 367 ASN A CA 1
ATOM 2828 C C . ASN A 1 367 ? -37.023 19.234 30.597 1.00 71.50 367 ASN A C 1
ATOM 2830 O O . ASN A 1 367 ? -35.811 19.441 30.564 1.00 71.50 367 ASN A O 1
ATOM 2834 N N . SER A 1 368 ? -37.728 18.907 29.517 1.00 64.88 368 SER A N 1
ATOM 2835 C CA . SER A 1 368 ? -37.147 18.731 28.185 1.00 64.88 368 SER A CA 1
ATOM 2836 C C . SER A 1 368 ? -37.068 20.035 27.385 1.00 64.88 368 SER A C 1
ATOM 2838 O O . SER A 1 368 ? -36.298 20.105 26.428 1.00 64.88 368 SER A O 1
ATOM 2840 N N . ASN A 1 369 ? -37.804 21.088 27.776 1.00 61.25 369 ASN A N 1
ATOM 2841 C CA . ASN A 1 369 ? -37.764 22.378 27.084 1.00 61.25 369 ASN A CA 1
ATOM 2842 C C . ASN A 1 369 ? -37.919 23.600 28.027 1.00 61.25 369 ASN A C 1
ATOM 2844 O O . ASN A 1 369 ? -39.027 23.884 28.490 1.00 61.25 369 ASN A O 1
ATOM 2848 N N . PRO A 1 370 ? -36.838 24.361 28.299 1.00 60.41 370 PRO A N 1
ATOM 2849 C CA . PRO A 1 370 ? -35.446 24.027 27.984 1.00 60.41 370 PRO A CA 1
ATOM 2850 C C . PRO A 1 370 ? -34.985 22.794 28.778 1.00 60.41 370 PRO A C 1
ATOM 2852 O O . PRO A 1 370 ? -35.523 22.530 29.855 1.00 60.41 370 PRO A O 1
ATOM 2855 N N . LEU A 1 371 ? -33.974 22.076 28.270 1.00 63.25 371 LEU A N 1
ATOM 2856 C CA . LEU A 1 371 ? -33.358 20.943 28.969 1.00 63.25 371 LEU A CA 1
ATOM 2857 C C . LEU A 1 371 ? -32.863 21.395 30.350 1.00 63.25 371 LEU A C 1
ATOM 2859 O O . LEU A 1 371 ? -31.942 22.206 30.461 1.00 63.25 371 LEU A O 1
ATOM 2863 N N . ARG A 1 372 ? -33.516 20.910 31.407 1.00 69.75 372 ARG A N 1
ATOM 2864 C CA . ARG A 1 372 ? -33.176 21.194 32.803 1.00 69.75 372 ARG A CA 1
ATOM 2865 C C . ARG A 1 372 ? -33.250 19.906 33.605 1.00 69.75 372 ARG A C 1
ATOM 2867 O O . ARG A 1 372 ? -34.319 19.312 33.717 1.00 69.75 372 ARG A O 1
ATOM 2874 N N . ILE A 1 373 ? -32.120 19.528 34.195 1.00 77.12 373 ILE A N 1
ATOM 2875 C CA . ILE A 1 373 ? -32.027 18.473 35.207 1.00 77.12 373 ILE A CA 1
ATOM 2876 C C . ILE A 1 373 ? -31.680 19.139 36.528 1.00 77.12 373 ILE A C 1
ATOM 2878 O O . ILE A 1 373 ? -30.680 19.851 36.609 1.00 77.12 373 ILE A O 1
ATOM 2882 N N . ARG A 1 374 ? -32.473 18.894 37.565 1.00 84.25 374 ARG A N 1
ATOM 2883 C CA . ARG A 1 374 ? -32.106 19.201 38.945 1.00 84.25 374 ARG A CA 1
ATOM 2884 C C . ARG A 1 374 ? -32.637 18.107 39.854 1.00 84.25 374 ARG A C 1
ATOM 2886 O O . ARG A 1 374 ? -33.846 17.964 40.013 1.00 84.25 374 ARG A O 1
ATOM 2893 N N . ILE A 1 375 ? -31.725 17.346 40.443 1.00 86.75 375 ILE A N 1
ATOM 2894 C CA . ILE A 1 375 ? -32.048 16.252 41.360 1.00 86.75 375 ILE A CA 1
ATOM 2895 C C . ILE A 1 375 ? -31.279 16.499 42.650 1.00 86.75 375 ILE A C 1
ATOM 2897 O O . ILE A 1 375 ? -30.056 16.608 42.611 1.00 86.75 375 ILE A O 1
ATOM 2901 N N . VAL A 1 376 ? -31.981 16.630 43.775 1.00 88.88 376 VAL A N 1
ATOM 2902 C CA . VAL A 1 376 ? -31.364 16.896 45.082 1.00 88.88 376 VAL A CA 1
ATOM 2903 C C . VAL A 1 376 ? -31.636 15.729 46.018 1.00 88.88 376 VAL A C 1
ATOM 2905 O O . VAL A 1 376 ? -32.783 15.464 46.373 1.00 88.88 376 VAL A O 1
ATOM 2908 N N . PHE A 1 377 ? -30.573 15.062 46.447 1.00 89.62 377 PHE A N 1
ATOM 2909 C CA . PHE A 1 377 ? -30.606 14.017 47.462 1.00 89.62 377 PHE A CA 1
ATOM 2910 C C . PHE A 1 377 ? -30.517 14.624 48.859 1.00 89.62 377 PHE A C 1
ATOM 2912 O O . PHE A 1 377 ? -29.695 15.514 49.109 1.00 89.62 377 PHE A O 1
ATOM 2919 N N . SER A 1 378 ? -31.376 14.169 49.771 1.00 84.88 378 SER A N 1
ATOM 2920 C CA . SER A 1 378 ? -31.382 14.635 51.157 1.00 84.88 378 SER A CA 1
ATOM 2921 C C . SER A 1 378 ? -32.103 13.635 52.082 1.00 84.88 378 SER A C 1
ATOM 2923 O O . SER A 1 378 ? -33.046 12.975 51.647 1.00 84.88 378 SER A O 1
ATOM 2925 N N . PRO A 1 379 ? -31.665 13.488 53.348 1.00 85.38 379 PRO A N 1
ATOM 2926 C CA . PRO A 1 379 ? -30.381 13.940 53.884 1.00 85.38 379 PRO A CA 1
ATOM 2927 C C . PRO A 1 379 ? -29.231 13.101 53.314 1.00 85.38 379 PRO A C 1
ATOM 2929 O O . PRO A 1 379 ? -29.303 11.874 53.279 1.00 85.38 379 PRO A O 1
ATOM 2932 N N . CYS A 1 380 ? -28.164 13.766 52.885 1.00 89.19 380 CYS A N 1
ATOM 2933 C CA . CYS A 1 380 ? -26.947 13.084 52.477 1.00 89.19 380 CYS A CA 1
ATOM 2934 C C . CYS A 1 380 ? -26.012 12.833 53.653 1.00 89.19 380 CYS A C 1
ATOM 2936 O O . CYS A 1 380 ? -25.826 13.712 54.495 1.00 89.19 380 CYS A O 1
ATOM 2938 N N . ARG A 1 381 ? -25.334 11.688 53.618 1.00 90.00 381 ARG A N 1
ATOM 2939 C CA . ARG A 1 381 ? -24.153 11.398 54.427 1.00 90.00 381 ARG A CA 1
ATOM 2940 C C . ARG A 1 381 ? -22.940 11.248 53.525 1.00 90.00 381 ARG A C 1
ATOM 2942 O O . ARG A 1 381 ? -23.026 10.659 52.449 1.00 90.00 381 ARG A O 1
ATOM 2949 N N . ILE A 1 382 ? -21.822 11.803 53.975 1.00 88.38 382 ILE A N 1
ATOM 2950 C CA . ILE A 1 382 ? -20.565 11.829 53.235 1.00 88.38 382 ILE A CA 1
ATOM 2951 C C . ILE A 1 382 ? -19.479 11.160 54.064 1.00 88.38 382 ILE A C 1
ATOM 2953 O O . ILE A 1 382 ? -19.226 11.540 55.208 1.00 88.38 382 ILE A O 1
ATOM 2957 N N . SER A 1 383 ? -18.800 10.194 53.458 1.00 87.38 383 SER A N 1
ATOM 2958 C CA . SER A 1 383 ? -17.625 9.531 54.021 1.00 87.38 383 SER A CA 1
ATOM 2959 C C . SER A 1 383 ? -16.440 9.594 53.058 1.00 87.38 383 SER A C 1
ATOM 2961 O O . SER A 1 383 ? -16.550 10.027 51.906 1.00 87.38 383 SER A O 1
ATOM 2963 N N . ALA A 1 384 ? -15.265 9.200 53.556 1.00 81.44 384 ALA A N 1
ATOM 2964 C CA . ALA A 1 384 ? -14.096 8.992 52.710 1.00 81.44 384 ALA A CA 1
ATOM 2965 C C . ALA A 1 384 ? -14.414 7.957 51.610 1.00 81.44 384 ALA A C 1
ATOM 2967 O O . ALA A 1 384 ? -15.231 7.069 51.853 1.00 81.44 384 ALA A O 1
ATOM 2968 N N . PRO A 1 385 ? -13.790 8.058 50.424 1.00 79.50 385 PRO A N 1
ATOM 2969 C CA . PRO A 1 385 ? -14.061 7.141 49.325 1.00 79.50 385 PRO A CA 1
ATOM 2970 C C . PRO A 1 385 ? -13.717 5.698 49.704 1.00 79.50 385 PRO A C 1
ATOM 2972 O O . PRO A 1 385 ? -12.646 5.427 50.263 1.00 79.50 385 PRO A O 1
ATOM 2975 N N . ASP A 1 386 ? -14.604 4.771 49.353 1.00 68.88 386 ASP A N 1
ATOM 2976 C CA . ASP A 1 386 ? -14.403 3.351 49.623 1.00 68.88 386 ASP A CA 1
ATOM 2977 C C . ASP A 1 386 ? -13.371 2.765 48.659 1.00 68.88 386 ASP A C 1
ATOM 2979 O O . ASP A 1 386 ? -13.603 2.637 47.456 1.00 68.88 386 ASP A O 1
ATOM 2983 N N . ASN A 1 387 ? -12.215 2.380 49.201 1.00 48.78 387 ASN A N 1
ATOM 2984 C CA . ASN A 1 387 ? -11.228 1.573 48.495 1.00 48.78 387 ASN A CA 1
ATOM 2985 C C . ASN A 1 387 ? -11.568 0.094 48.729 1.00 48.78 387 ASN A C 1
ATOM 2987 O O . ASN A 1 387 ? -11.194 -0.467 49.761 1.00 48.78 387 ASN A O 1
ATOM 2991 N N . GLY A 1 388 ? -12.279 -0.537 47.790 1.00 35.94 388 GLY A N 1
ATOM 2992 C CA . GLY A 1 388 ? -12.556 -1.980 47.816 1.00 35.94 388 GLY A CA 1
ATOM 2993 C C . GLY A 1 388 ? -11.292 -2.852 48.010 1.00 35.94 388 GLY A C 1
ATOM 2994 O O . GLY A 1 388 ? -10.160 -2.376 47.865 1.00 35.94 388 GLY A O 1
ATOM 2995 N N . PRO A 1 389 ? -11.444 -4.141 48.371 1.00 33.88 389 PRO A N 1
ATOM 2996 C CA . PRO A 1 389 ? -10.382 -4.944 48.973 1.00 33.88 389 PRO A CA 1
ATOM 2997 C C . PRO A 1 389 ? -9.160 -5.122 48.059 1.00 33.88 389 PRO A C 1
ATOM 2999 O O . PRO A 1 389 ? -9.237 -5.627 46.940 1.00 33.88 389 PRO A O 1
ATOM 3002 N N . ARG A 1 390 ? -7.996 -4.741 48.600 1.00 31.89 390 ARG A N 1
ATOM 3003 C CA . ARG A 1 390 ? -6.655 -4.893 48.022 1.00 31.89 390 ARG A CA 1
ATOM 3004 C C . ARG A 1 390 ? -6.341 -6.350 47.656 1.00 31.89 390 ARG A C 1
ATOM 3006 O O . ARG A 1 390 ? -6.232 -7.202 48.535 1.00 31.89 390 ARG A O 1
ATOM 3013 N N . ARG A 1 391 ? -6.021 -6.603 46.383 1.00 27.31 391 ARG A N 1
ATOM 3014 C CA . ARG A 1 391 ? -5.196 -7.749 45.968 1.00 27.31 391 ARG A CA 1
ATOM 3015 C C . ARG A 1 391 ? -3.750 -7.470 46.391 1.00 27.31 391 ARG A C 1
ATOM 3017 O O . ARG A 1 391 ? -3.059 -6.659 45.783 1.00 27.31 391 ARG A O 1
ATOM 3024 N N . SER A 1 392 ? -3.309 -8.102 47.473 1.00 29.25 392 SER A N 1
ATOM 3025 C CA . SER A 1 392 ? -1.907 -8.128 47.878 1.00 29.25 392 SER A CA 1
ATOM 3026 C C . SER A 1 392 ? -1.126 -9.126 47.021 1.00 29.25 392 SER A C 1
ATOM 3028 O O . SER A 1 392 ? -1.391 -10.325 47.087 1.00 29.25 392 SER A O 1
ATOM 3030 N N . THR A 1 393 ? -0.102 -8.659 46.315 1.00 28.70 393 THR A N 1
ATOM 3031 C CA . THR A 1 393 ? 1.143 -9.423 46.163 1.00 28.70 393 THR A CA 1
ATOM 3032 C C . THR A 1 393 ? 2.236 -8.686 46.917 1.00 28.70 393 THR A C 1
ATOM 3034 O O . THR A 1 393 ? 2.401 -7.474 46.815 1.00 28.70 393 THR A O 1
ATOM 3037 N N . GLN A 1 394 ? 2.873 -9.457 47.780 1.00 30.11 394 GLN A N 1
ATOM 3038 C CA . GLN A 1 394 ? 3.641 -9.080 48.949 1.00 30.11 394 GLN A CA 1
ATOM 3039 C C . GLN A 1 394 ? 5.143 -9.159 48.654 1.00 30.11 394 GLN A C 1
ATOM 3041 O O . GLN A 1 394 ? 5.578 -9.994 47.868 1.00 30.11 394 GLN A O 1
ATOM 3046 N N . GLY A 1 395 ? 5.913 -8.338 49.369 1.00 26.05 395 GLY A N 1
ATOM 3047 C CA . GLY A 1 395 ? 7.375 -8.388 49.487 1.00 26.05 395 GLY A CA 1
ATOM 3048 C C . GLY A 1 395 ? 7.913 -6.958 49.527 1.00 26.05 395 GLY A C 1
ATOM 3049 O O . GLY A 1 395 ? 8.119 -6.366 48.482 1.00 26.05 395 GLY A O 1
ATOM 3050 N N . GLY A 1 396 ? 7.997 -6.256 50.663 1.00 25.95 396 GLY A N 1
ATOM 3051 C CA . GLY A 1 396 ? 8.672 -6.646 51.907 1.00 25.95 396 GLY A CA 1
ATOM 3052 C C . GLY A 1 396 ? 10.186 -6.439 51.717 1.00 25.95 396 GLY A C 1
ATOM 3053 O O . GLY A 1 396 ? 10.746 -7.040 50.820 1.00 25.95 396 GLY A O 1
ATOM 3054 N N . ARG A 1 397 ? 10.935 -5.651 52.493 1.00 26.59 397 ARG A N 1
ATOM 3055 C CA . ARG A 1 397 ? 10.697 -5.036 53.801 1.00 26.59 397 ARG A CA 1
ATOM 3056 C C . ARG A 1 397 ? 11.904 -4.116 54.116 1.00 26.59 397 ARG A C 1
ATOM 3058 O O . ARG A 1 397 ? 13.036 -4.495 53.851 1.00 26.59 397 ARG A O 1
ATOM 3065 N N . THR A 1 398 ? 11.619 -2.987 54.770 1.00 26.89 398 THR A N 1
ATOM 3066 C CA . THR A 1 398 ? 12.406 -2.305 55.831 1.00 26.89 398 THR A CA 1
ATOM 3067 C C . THR A 1 398 ? 13.797 -1.707 55.574 1.00 26.89 398 THR A C 1
ATOM 3069 O O . THR A 1 398 ? 14.794 -2.413 55.497 1.00 26.89 398 THR A O 1
ATOM 3072 N N . GLY A 1 399 ? 13.846 -0.379 55.742 1.00 24.66 399 GLY A N 1
ATOM 3073 C CA . GLY A 1 399 ? 14.968 0.380 56.303 1.00 24.66 399 GLY A CA 1
ATOM 3074 C C . GLY A 1 399 ? 14.543 1.829 56.596 1.00 24.66 399 GLY A C 1
ATOM 3075 O O . GLY A 1 399 ? 14.562 2.661 55.699 1.00 24.66 399 GLY A O 1
ATOM 3076 N N . SER A 1 400 ? 14.073 2.110 57.817 1.00 23.59 400 SER A N 1
ATOM 3077 C CA . SER A 1 400 ? 13.718 3.454 58.332 1.00 23.59 400 SER A CA 1
ATOM 3078 C C . SER A 1 400 ? 14.978 4.219 58.833 1.00 23.59 400 SER A C 1
ATOM 3080 O O . SER A 1 400 ? 16.080 3.704 58.678 1.00 23.59 400 SER A O 1
ATOM 3082 N N . PRO A 1 401 ? 14.869 5.350 59.565 1.00 39.50 401 PRO A N 1
ATOM 3083 C CA . PRO A 1 401 ? 14.624 6.724 59.101 1.00 39.50 401 PRO A CA 1
ATOM 3084 C C . PRO A 1 401 ? 15.726 7.716 59.573 1.00 39.50 401 PRO A C 1
ATOM 3086 O O . PRO A 1 401 ? 16.379 7.467 60.580 1.00 39.50 401 PRO A O 1
ATOM 3089 N N . ALA A 1 402 ? 15.880 8.888 58.941 1.00 23.42 402 ALA A N 1
ATOM 3090 C CA . ALA A 1 402 ? 16.467 10.074 59.593 1.00 23.42 402 ALA A CA 1
ATOM 3091 C C . ALA A 1 402 ? 16.183 11.369 58.808 1.00 23.42 402 ALA A C 1
ATOM 3093 O O . ALA A 1 402 ? 16.322 11.417 57.590 1.00 23.42 402 ALA A O 1
ATOM 3094 N N . ALA A 1 403 ? 15.836 12.424 59.538 1.00 24.86 403 ALA A N 1
ATOM 3095 C CA . ALA A 1 403 ? 15.907 13.834 59.145 1.00 24.86 403 ALA A CA 1
ATOM 3096 C C . ALA A 1 403 ? 16.862 14.539 60.139 1.00 24.86 403 ALA A C 1
ATOM 3098 O O . ALA A 1 403 ? 17.190 13.924 61.156 1.00 24.86 403 ALA A O 1
ATOM 3099 N N . PRO A 1 404 ? 17.171 15.845 60.029 1.00 42.28 404 PRO A N 1
ATOM 3100 C CA . PRO A 1 404 ? 17.463 16.700 58.874 1.00 42.28 404 PRO A CA 1
ATOM 3101 C C . PRO A 1 404 ? 18.874 17.341 58.996 1.00 42.28 404 PRO A C 1
ATOM 3103 O O . PRO A 1 404 ? 19.436 17.416 60.087 1.00 42.28 404 PRO A O 1
ATOM 3106 N N . SER A 1 405 ? 19.422 17.916 57.922 1.00 23.52 405 SER A N 1
ATOM 3107 C CA . SER A 1 405 ? 20.427 18.983 58.056 1.00 23.52 405 SER A CA 1
ATOM 3108 C C . SER A 1 405 ? 20.487 19.900 56.835 1.00 23.52 405 SER A C 1
ATOM 3110 O O . SER A 1 405 ? 20.280 19.518 55.687 1.00 23.52 405 SER A O 1
ATOM 3112 N N . THR A 1 406 ? 20.688 21.164 57.170 1.00 27.02 406 THR A N 1
ATOM 3113 C CA . THR A 1 406 ? 20.583 22.390 56.390 1.00 27.02 406 THR A CA 1
ATOM 3114 C C . THR A 1 406 ? 21.845 22.716 55.587 1.00 27.02 406 THR A C 1
ATOM 3116 O O .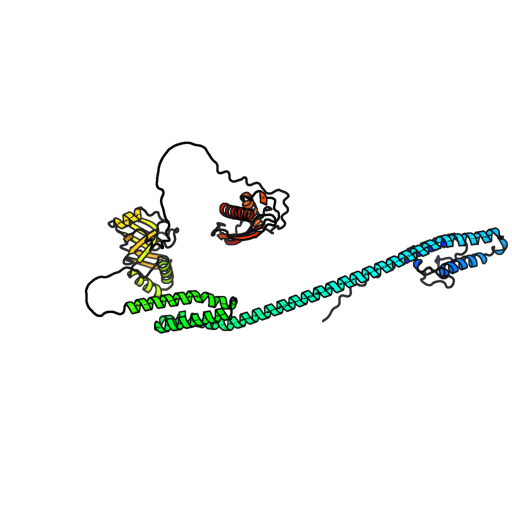 THR A 1 406 ? 22.951 22.481 56.058 1.00 27.02 406 THR A O 1
ATOM 3119 N N . GLN A 1 407 ? 21.615 23.442 54.485 1.00 26.47 407 GLN A N 1
ATOM 3120 C CA . GLN A 1 407 ? 22.497 24.403 53.798 1.00 26.47 407 GLN A CA 1
ATOM 3121 C C . GLN A 1 407 ? 23.697 23.886 52.989 1.00 26.47 407 GLN A C 1
ATOM 3123 O O . GLN A 1 407 ? 24.603 23.231 53.485 1.00 26.47 407 GLN A O 1
ATOM 3128 N N . GLY A 1 408 ? 23.744 24.344 51.734 1.00 23.89 408 GLY A N 1
ATOM 3129 C CA . GLY A 1 408 ? 24.927 24.287 50.882 1.00 23.89 408 GLY A CA 1
ATOM 3130 C C . GLY A 1 408 ? 24.563 24.439 49.413 1.00 23.89 408 GLY A C 1
ATOM 3131 O O . GLY A 1 408 ? 24.353 23.455 48.720 1.00 23.89 408 GLY A O 1
ATOM 3132 N N . ALA A 1 409 ? 24.444 25.684 48.958 1.00 29.73 409 ALA A N 1
ATOM 3133 C CA . ALA A 1 409 ? 24.216 26.038 47.566 1.00 29.73 409 ALA A CA 1
ATOM 3134 C C . ALA A 1 409 ? 25.246 25.395 46.625 1.00 29.73 409 ALA A C 1
ATOM 3136 O O . ALA A 1 409 ? 26.440 25.428 46.896 1.00 29.73 409 ALA A O 1
ATOM 3137 N N . THR A 1 410 ? 24.791 24.910 45.476 1.00 25.95 410 THR A N 1
ATOM 3138 C CA . THR A 1 410 ? 25.422 25.181 44.177 1.00 25.95 410 THR A CA 1
ATOM 3139 C C . THR A 1 410 ? 24.449 24.784 43.078 1.00 25.95 410 THR A C 1
ATOM 3141 O O . THR A 1 410 ? 23.824 23.726 43.115 1.00 25.95 410 THR A O 1
ATOM 3144 N N . GLY A 1 411 ? 24.262 25.699 42.130 1.00 36.41 411 GLY A N 1
ATOM 3145 C CA . GLY A 1 411 ? 23.431 25.474 40.965 1.00 36.41 411 GLY A CA 1
ATOM 3146 C C . GLY A 1 411 ? 23.950 24.304 40.141 1.00 36.41 411 GLY A C 1
ATOM 3147 O O . GLY A 1 411 ? 25.138 24.192 39.857 1.00 36.41 411 GLY A O 1
ATOM 3148 N N . SER A 1 412 ? 23.018 23.466 39.722 1.00 28.61 412 SER A N 1
ATOM 3149 C CA . SER A 1 412 ? 23.201 22.558 38.606 1.00 28.61 412 SER A CA 1
ATOM 3150 C C . SER A 1 412 ? 21.966 22.724 37.749 1.00 28.61 412 SER A C 1
ATOM 3152 O O . SER A 1 412 ? 20.952 22.053 37.938 1.00 28.61 412 SER A O 1
ATOM 3154 N N . SER A 1 413 ? 22.057 23.679 36.826 1.00 31.70 413 SER A N 1
ATOM 3155 C CA . SER A 1 413 ? 21.295 23.650 35.589 1.00 31.70 413 SER A CA 1
ATOM 3156 C C . SER A 1 413 ? 21.317 22.217 35.059 1.00 31.70 413 SER A C 1
ATOM 3158 O O . SER A 1 413 ? 22.398 21.696 34.780 1.00 31.70 413 SER A O 1
ATOM 3160 N N . SER A 1 414 ? 20.158 21.569 34.934 1.00 29.89 414 SER A N 1
ATOM 3161 C CA . SER A 1 414 ? 20.068 20.373 34.105 1.00 29.89 414 SER A CA 1
ATOM 3162 C C . SER A 1 414 ? 20.305 20.824 32.666 1.00 29.89 414 SER A C 1
ATOM 3164 O O . SER A 1 414 ? 19.395 21.300 31.988 1.00 29.89 414 SER A O 1
ATOM 3166 N N . SER A 1 415 ? 21.562 20.756 32.239 1.00 33.56 415 SER A N 1
ATOM 3167 C CA . SER A 1 415 ? 21.953 20.843 30.845 1.00 33.56 415 SER A CA 1
ATOM 3168 C C . SER A 1 415 ? 21.280 19.682 30.124 1.00 33.56 415 SER A C 1
ATOM 3170 O O . SER A 1 415 ? 21.735 18.540 30.166 1.00 33.56 415 SER A O 1
ATOM 3172 N N . ALA A 1 416 ? 20.154 19.972 29.469 1.00 37.75 416 ALA A N 1
ATOM 3173 C CA . ALA A 1 416 ? 19.763 19.185 28.314 1.00 37.75 416 ALA A CA 1
ATOM 3174 C C . ALA A 1 416 ? 20.991 19.137 27.385 1.00 37.75 416 ALA A C 1
ATOM 3176 O O . ALA A 1 416 ? 21.649 20.173 27.213 1.00 37.75 416 ALA A O 1
ATOM 3177 N N . PRO A 1 417 ? 21.366 17.964 26.845 1.00 38.03 417 PRO A N 1
ATOM 3178 C CA . PRO A 1 417 ? 22.456 17.899 25.883 1.00 38.03 417 PRO A CA 1
ATOM 3179 C C . PRO A 1 417 ? 22.166 18.886 24.740 1.00 38.03 417 PRO A C 1
ATOM 3181 O O . PRO A 1 417 ? 20.997 19.075 24.390 1.00 38.03 417 PRO A O 1
ATOM 3184 N N . PRO A 1 418 ? 23.190 19.555 24.185 1.00 40.47 418 PRO A N 1
ATOM 3185 C CA . PRO A 1 418 ? 22.984 20.578 23.173 1.00 40.47 418 PRO A CA 1
ATOM 3186 C C . PRO A 1 418 ? 22.241 19.975 21.977 1.00 40.47 418 PRO A C 1
ATOM 3188 O O . PRO A 1 418 ? 22.722 19.035 21.341 1.00 40.47 418 PRO A O 1
ATOM 3191 N N . VAL A 1 419 ? 21.064 20.528 21.675 1.00 49.75 419 VAL A N 1
ATOM 3192 C CA . VAL A 1 419 ? 20.385 20.317 20.396 1.00 49.75 419 VAL A CA 1
ATOM 3193 C C . VAL A 1 419 ? 21.283 20.946 19.335 1.00 49.75 419 VAL A C 1
ATOM 3195 O O . VAL A 1 419 ? 21.269 22.158 19.130 1.00 49.75 419 VAL A O 1
ATOM 3198 N N . ALA A 1 420 ? 22.134 20.145 18.703 1.00 52.09 420 ALA A N 1
ATOM 3199 C CA . ALA A 1 420 ? 22.885 20.607 17.550 1.00 52.09 420 ALA A CA 1
ATOM 3200 C C . ALA A 1 420 ? 22.035 20.365 16.293 1.00 52.09 420 ALA A C 1
ATOM 3202 O O . ALA A 1 420 ? 21.530 19.250 16.118 1.00 52.09 420 ALA A O 1
ATOM 3203 N N . PRO A 1 421 ? 21.864 21.374 15.423 1.00 54.38 421 PRO A N 1
ATOM 3204 C CA . PRO A 1 421 ? 21.162 21.191 14.161 1.00 54.38 421 PRO A CA 1
ATOM 3205 C C . PRO A 1 421 ? 21.888 20.138 13.314 1.00 54.38 421 PRO A C 1
ATOM 3207 O O . PRO A 1 421 ? 23.119 20.066 13.328 1.00 54.38 421 PRO A O 1
ATOM 3210 N N . SER A 1 422 ? 21.142 19.316 12.573 1.00 54.44 422 SER A N 1
ATOM 3211 C CA . SER A 1 422 ? 21.759 18.397 11.606 1.00 54.44 422 SER A CA 1
ATOM 3212 C C . SER A 1 422 ? 22.527 19.187 10.534 1.00 54.44 422 SER A C 1
ATOM 3214 O O . SER A 1 422 ? 22.178 20.344 10.272 1.00 54.44 422 SER A O 1
ATOM 3216 N N . PRO A 1 423 ? 23.550 18.589 9.900 1.00 59.66 423 PRO A N 1
ATOM 3217 C CA . PRO A 1 423 ? 24.388 19.287 8.933 1.00 59.66 423 PRO A CA 1
ATOM 3218 C C . PRO A 1 423 ? 23.562 19.887 7.785 1.00 59.66 423 PRO A C 1
ATOM 3220 O O . PRO A 1 423 ? 22.626 19.234 7.313 1.00 59.66 423 PRO A O 1
ATOM 3223 N N . PRO A 1 424 ? 23.919 21.084 7.282 1.00 53.88 424 PRO A N 1
ATOM 3224 C CA . PRO A 1 424 ? 23.187 21.741 6.197 1.00 53.88 424 PRO A CA 1
ATOM 3225 C C . PRO A 1 424 ? 23.179 20.937 4.882 1.00 53.88 424 PRO A C 1
ATOM 3227 O O . PRO A 1 424 ? 22.278 21.122 4.070 1.00 53.88 424 PRO A O 1
ATOM 3230 N N . ASP A 1 425 ? 24.127 20.010 4.697 1.00 56.97 425 ASP A N 1
ATOM 3231 C CA . ASP A 1 425 ? 24.295 19.212 3.472 1.00 56.97 425 ASP A CA 1
ATOM 3232 C C . ASP A 1 425 ? 23.802 17.753 3.594 1.00 56.97 425 ASP A C 1
ATOM 3234 O O . ASP A 1 425 ? 24.118 16.908 2.747 1.00 56.97 425 ASP A O 1
ATOM 3238 N N . LEU A 1 426 ? 23.041 17.413 4.643 1.00 59.59 426 LEU A N 1
ATOM 3239 C CA . LEU A 1 426 ? 22.564 16.044 4.854 1.00 59.59 426 LEU A CA 1
ATOM 3240 C C . LEU A 1 426 ? 21.509 15.653 3.800 1.00 59.59 426 LEU A C 1
ATOM 3242 O O . LEU A 1 426 ? 20.379 16.136 3.808 1.00 59.59 426 LEU A O 1
ATOM 3246 N N . ARG A 1 427 ? 21.865 14.734 2.892 1.00 57.78 427 ARG A N 1
ATOM 3247 C CA . ARG A 1 427 ? 20.938 14.160 1.901 1.00 57.78 427 ARG A CA 1
ATOM 3248 C C . ARG A 1 427 ? 20.297 12.882 2.443 1.00 57.78 427 ARG A C 1
ATOM 3250 O O . ARG A 1 427 ? 20.899 11.813 2.349 1.00 57.78 427 ARG A O 1
ATOM 3257 N N . CYS A 1 428 ? 19.084 12.980 2.986 1.00 62.97 428 CYS A N 1
ATOM 3258 C CA . CYS A 1 428 ? 18.331 11.799 3.414 1.00 62.97 428 CYS A CA 1
ATOM 3259 C C . CYS A 1 428 ? 17.983 10.882 2.239 1.00 62.97 428 CYS A C 1
ATOM 3261 O O . CYS A 1 428 ? 17.692 11.336 1.132 1.00 62.97 428 CYS A O 1
ATOM 3263 N N . LEU A 1 429 ? 17.959 9.577 2.512 1.00 58.78 429 LEU A N 1
ATOM 3264 C CA . LEU A 1 429 ? 17.491 8.567 1.559 1.00 58.78 429 LEU A CA 1
ATOM 3265 C C . LEU A 1 429 ? 15.970 8.624 1.356 1.00 58.78 429 LEU A C 1
ATOM 3267 O O . LEU A 1 429 ? 15.459 8.117 0.360 1.00 58.78 429 LEU A O 1
ATOM 3271 N N . ILE A 1 430 ? 15.253 9.223 2.308 1.00 57.78 430 ILE A N 1
ATOM 3272 C CA . ILE A 1 430 ? 13.795 9.318 2.337 1.00 57.78 430 ILE A CA 1
ATOM 3273 C C . ILE A 1 430 ? 13.441 10.768 2.649 1.00 57.78 430 ILE A C 1
ATOM 3275 O O . ILE A 1 430 ? 13.872 11.297 3.669 1.00 57.78 430 ILE A O 1
ATOM 3279 N N . ASN A 1 431 ? 12.682 11.409 1.761 1.00 57.31 431 ASN A N 1
ATOM 3280 C CA . ASN A 1 431 ? 12.230 12.785 1.938 1.00 57.31 431 ASN A CA 1
ATOM 3281 C C . ASN A 1 431 ? 10.693 12.817 1.848 1.00 57.31 431 ASN A C 1
ATOM 3283 O O . ASN A 1 431 ? 10.153 12.650 0.748 1.00 57.31 431 ASN A O 1
ATOM 3287 N N . PRO A 1 432 ? 9.970 12.918 2.978 1.00 59.69 432 PRO A N 1
ATOM 3288 C CA . PRO A 1 432 ? 8.513 12.904 2.972 1.00 59.69 432 PRO A CA 1
ATOM 3289 C C . PRO A 1 432 ? 7.963 14.172 2.304 1.00 59.69 432 PRO A C 1
ATOM 3291 O O . PRO A 1 432 ? 8.352 15.292 2.625 1.00 59.69 432 PRO A O 1
ATOM 3294 N N . SER A 1 433 ? 7.024 14.010 1.370 1.00 55.66 433 SER A N 1
ATOM 3295 C CA . SER A 1 433 ? 6.326 15.141 0.745 1.00 55.66 433 SER A CA 1
ATOM 3296 C C . SER A 1 433 ? 5.394 15.800 1.763 1.00 55.66 433 SER A C 1
ATOM 3298 O O . SER A 1 433 ? 4.376 15.206 2.114 1.00 55.66 433 SER A O 1
ATOM 3300 N N . ARG A 1 434 ? 5.697 17.029 2.195 1.00 67.62 434 ARG A N 1
ATOM 3301 C CA . ARG A 1 434 ? 4.917 17.762 3.209 1.00 67.62 434 ARG A CA 1
ATOM 3302 C C . ARG A 1 434 ? 4.289 19.037 2.671 1.00 67.62 434 ARG A C 1
ATOM 3304 O O . ARG A 1 434 ? 4.847 19.704 1.802 1.00 67.62 434 ARG A O 1
ATOM 3311 N N . ARG A 1 435 ? 3.122 19.388 3.212 1.00 69.25 435 ARG A N 1
ATOM 3312 C CA . ARG A 1 435 ? 2.467 20.687 2.989 1.00 69.25 435 ARG A CA 1
ATOM 3313 C C . ARG A 1 435 ? 2.954 21.706 4.022 1.00 69.25 435 ARG A C 1
ATOM 3315 O O . ARG A 1 435 ? 3.465 21.326 5.068 1.00 69.25 435 ARG A O 1
ATOM 3322 N N . GLY A 1 436 ? 2.766 23.001 3.754 1.00 73.12 436 GLY A N 1
ATOM 3323 C CA . GLY A 1 436 ? 3.285 24.096 4.596 1.00 73.12 436 GLY A CA 1
ATOM 3324 C C . GLY A 1 436 ? 3.082 23.918 6.116 1.00 73.12 436 GLY A C 1
ATOM 3325 O O . GLY A 1 436 ? 4.066 23.992 6.849 1.00 73.12 436 GLY A O 1
ATOM 3326 N N . PRO A 1 437 ? 1.862 23.613 6.601 1.00 73.06 437 PRO A N 1
ATOM 3327 C CA . PRO A 1 437 ? 1.597 23.329 8.019 1.00 73.06 437 PRO A CA 1
ATOM 3328 C C . PRO A 1 437 ? 2.400 22.157 8.609 1.00 73.06 437 PRO A C 1
ATOM 3330 O O . PRO A 1 437 ? 2.957 22.257 9.698 1.00 73.06 437 PRO A O 1
ATOM 3333 N N . GLU A 1 438 ? 2.497 21.048 7.874 1.00 77.75 438 GLU A N 1
ATOM 3334 C CA . GLU A 1 438 ? 3.221 19.838 8.287 1.00 77.75 438 GLU A CA 1
ATOM 3335 C C . GLU A 1 438 ? 4.737 20.072 8.275 1.00 77.75 438 GLU A C 1
ATOM 3337 O O . GLU A 1 438 ? 5.462 19.559 9.124 1.00 77.75 438 GLU A O 1
ATOM 3342 N N . GLN A 1 439 ? 5.220 20.881 7.328 1.00 77.69 439 GLN A N 1
ATOM 3343 C CA . GLN A 1 439 ? 6.616 21.299 7.253 1.00 77.69 439 GLN A CA 1
ATOM 3344 C C . GLN A 1 439 ? 6.997 22.197 8.439 1.00 77.69 439 GLN A C 1
ATOM 3346 O O . GLN A 1 439 ? 8.062 22.012 9.024 1.00 77.69 439 GLN A O 1
ATOM 3351 N N . ALA A 1 440 ? 6.122 23.126 8.836 1.00 77.50 440 ALA A N 1
ATOM 3352 C CA . ALA A 1 440 ? 6.334 23.971 10.010 1.00 77.50 440 ALA A CA 1
ATOM 3353 C C . ALA A 1 440 ? 6.386 23.147 11.309 1.00 77.50 440 ALA A C 1
ATOM 3355 O O . ALA A 1 440 ? 7.310 23.321 12.108 1.00 77.50 440 ALA A O 1
ATOM 3356 N N . MET A 1 441 ? 5.455 22.201 11.473 1.00 85.19 441 MET A N 1
ATOM 3357 C CA . MET A 1 441 ? 5.438 21.272 12.608 1.00 85.19 441 MET A CA 1
ATOM 3358 C C . MET A 1 441 ? 6.714 20.434 12.665 1.00 85.19 441 MET A C 1
ATOM 3360 O O . MET A 1 441 ? 7.333 20.300 13.719 1.00 85.19 441 MET A O 1
ATOM 3364 N N . ALA A 1 442 ? 7.138 19.881 11.533 1.00 81.69 442 ALA A N 1
ATOM 3365 C CA . ALA A 1 442 ? 8.348 19.081 11.474 1.00 81.69 442 ALA A CA 1
ATOM 3366 C C . ALA A 1 442 ? 9.615 19.866 11.819 1.00 81.69 442 ALA A C 1
ATOM 3368 O O . ALA A 1 442 ? 10.439 19.390 12.598 1.00 81.69 442 ALA A O 1
ATOM 3369 N N . HIS A 1 443 ? 9.742 21.083 11.290 1.00 79.81 443 HIS A N 1
ATOM 3370 C CA . HIS A 1 443 ? 10.861 21.963 11.602 1.00 79.81 443 HIS A CA 1
ATOM 3371 C C . HIS A 1 443 ? 10.906 22.282 13.104 1.00 79.81 443 HIS A C 1
ATOM 3373 O O . HIS A 1 443 ? 11.964 22.218 13.731 1.00 79.81 443 HIS A O 1
ATOM 3379 N N . ARG A 1 444 ? 9.746 22.552 13.720 1.00 84.12 444 ARG A N 1
ATOM 3380 C CA . ARG A 1 444 ? 9.628 22.758 15.171 1.00 84.12 444 ARG A CA 1
ATOM 3381 C C . ARG A 1 444 ? 10.029 21.514 15.962 1.00 84.12 444 ARG A C 1
ATOM 3383 O O . ARG A 1 444 ? 10.792 21.619 16.918 1.00 84.12 444 ARG A O 1
ATOM 3390 N N . LEU A 1 445 ? 9.563 20.338 15.547 1.00 87.00 445 LEU A N 1
ATOM 3391 C CA . LEU A 1 445 ? 9.926 19.072 16.182 1.00 87.00 445 LEU A CA 1
ATOM 3392 C C . LEU A 1 445 ? 11.427 18.800 16.096 1.00 87.00 445 LEU A C 1
ATOM 3394 O O . LEU A 1 445 ? 12.017 18.382 17.089 1.00 87.00 445 LEU A O 1
ATOM 3398 N N . ARG A 1 446 ? 12.077 19.084 14.963 1.00 78.88 446 ARG A N 1
ATOM 3399 C CA . ARG A 1 446 ? 13.533 18.939 14.833 1.00 78.88 446 ARG A CA 1
ATOM 3400 C C . ARG A 1 446 ? 14.295 19.863 15.777 1.00 78.88 446 ARG A C 1
ATOM 3402 O O . ARG A 1 446 ? 15.289 19.435 16.352 1.00 78.88 446 ARG A O 1
ATOM 3409 N N . GLN A 1 447 ? 13.834 21.098 15.967 1.00 79.62 447 GLN A N 1
ATOM 3410 C CA . GLN A 1 447 ? 14.484 22.059 16.868 1.00 79.62 447 GLN A CA 1
ATOM 3411 C C . GLN A 1 447 ? 14.508 21.618 18.334 1.00 79.62 447 GLN A C 1
ATOM 3413 O O . GLN A 1 447 ? 15.320 22.127 19.101 1.00 79.62 447 GLN A O 1
ATOM 3418 N N . VAL A 1 448 ? 13.629 20.703 18.739 1.00 83.38 448 VAL A N 1
ATOM 3419 C CA . VAL A 1 448 ? 13.603 20.173 20.111 1.00 83.38 448 VAL A CA 1
ATOM 3420 C C . VAL A 1 448 ? 14.012 18.704 20.191 1.00 83.38 448 VAL A C 1
ATOM 3422 O O . VAL A 1 448 ? 14.232 18.176 21.281 1.00 83.38 448 VAL A O 1
ATOM 3425 N N . TRP A 1 449 ? 14.123 18.017 19.053 1.00 86.00 449 TRP A N 1
ATOM 3426 C CA . TRP A 1 449 ? 14.491 16.612 19.023 1.00 86.00 449 TRP A CA 1
ATOM 3427 C C . TRP A 1 449 ? 15.974 16.438 19.344 1.00 86.00 449 TRP A C 1
ATOM 3429 O O . TRP A 1 449 ? 16.857 16.700 18.530 1.00 86.00 449 TRP A O 1
ATOM 3439 N N . ALA A 1 450 ? 16.246 15.949 20.554 1.00 82.69 450 ALA A N 1
ATOM 3440 C CA . ALA A 1 450 ? 17.585 15.609 21.019 1.00 82.69 450 ALA A CA 1
ATOM 3441 C C . ALA A 1 450 ? 18.086 14.298 20.378 1.00 82.69 450 ALA A C 1
ATOM 3443 O O . ALA A 1 450 ? 18.199 13.269 21.047 1.00 82.69 450 ALA A O 1
ATOM 3444 N N . ILE A 1 451 ? 18.351 14.324 19.068 1.00 79.50 451 ILE A N 1
ATOM 3445 C CA . ILE A 1 451 ? 18.869 13.172 18.319 1.00 79.50 451 ILE A CA 1
ATOM 3446 C C . ILE A 1 451 ? 20.206 12.730 18.944 1.00 79.50 451 ILE A C 1
ATOM 3448 O O . ILE A 1 451 ? 21.099 13.572 19.106 1.00 79.50 451 ILE A O 1
ATOM 3452 N N . PRO A 1 452 ? 20.385 11.433 19.269 1.00 80.50 452 PRO A N 1
ATOM 3453 C CA . PRO A 1 452 ? 21.671 10.915 19.721 1.00 80.50 452 PRO A CA 1
ATOM 3454 C C . PRO A 1 452 ? 22.787 11.286 18.740 1.00 80.50 452 PRO A C 1
ATOM 3456 O O . PRO A 1 452 ? 22.641 11.093 17.536 1.00 80.50 452 PRO A O 1
ATOM 3459 N N . GLU A 1 453 ? 23.916 11.785 19.244 1.00 78.00 453 GLU A N 1
ATOM 3460 C CA . GLU A 1 453 ? 25.001 12.318 18.405 1.00 78.00 453 GLU A CA 1
ATOM 3461 C C . GLU A 1 453 ? 25.507 11.313 17.360 1.00 78.00 453 GLU A C 1
ATOM 3463 O O . GLU A 1 453 ? 25.745 11.683 16.214 1.00 78.00 453 GLU A O 1
ATOM 3468 N N . ALA A 1 454 ? 25.550 10.025 17.710 1.00 77.50 454 ALA A N 1
ATOM 3469 C CA . ALA A 1 454 ? 25.928 8.943 16.801 1.00 77.50 454 ALA A CA 1
ATOM 3470 C C . ALA A 1 454 ? 25.000 8.781 15.577 1.00 77.50 454 ALA A C 1
ATOM 3472 O O . ALA A 1 454 ? 25.402 8.174 14.587 1.00 77.50 454 ALA A O 1
ATOM 3473 N N . LEU A 1 455 ? 23.767 9.294 15.640 1.00 80.06 455 LEU A N 1
ATOM 3474 C CA . LEU A 1 455 ? 22.743 9.163 14.598 1.00 80.06 455 LEU A CA 1
ATOM 3475 C C . LEU A 1 455 ? 22.430 10.481 13.881 1.00 80.06 455 LEU A C 1
ATOM 3477 O O . LEU A 1 455 ? 21.609 10.496 12.965 1.00 80.06 455 LEU A O 1
ATOM 3481 N N . ARG A 1 456 ? 23.080 11.582 14.273 1.00 76.44 456 ARG A N 1
ATOM 3482 C CA . ARG A 1 456 ? 22.844 12.917 13.702 1.00 76.44 456 ARG A CA 1
ATOM 3483 C C . ARG A 1 456 ? 23.114 12.964 12.194 1.00 76.44 456 ARG A C 1
ATOM 3485 O O . ARG A 1 456 ? 22.376 13.620 11.464 1.00 76.44 456 ARG A O 1
ATOM 3492 N N . ASP A 1 457 ? 24.118 12.211 11.746 1.00 78.81 457 ASP A N 1
ATOM 3493 C CA . ASP A 1 457 ? 24.563 12.146 10.349 1.00 78.81 457 ASP A CA 1
ATOM 3494 C C . ASP A 1 457 ? 24.116 10.850 9.649 1.00 78.81 457 ASP A C 1
ATOM 3496 O O . ASP A 1 457 ? 24.717 10.421 8.659 1.00 78.81 457 ASP A O 1
ATOM 3500 N N . ASP A 1 458 ? 23.093 10.172 10.181 1.00 81.69 458 ASP A N 1
ATOM 3501 C CA . ASP A 1 458 ? 22.523 8.983 9.556 1.00 81.69 458 ASP A CA 1
ATOM 3502 C C . ASP A 1 458 ? 21.387 9.357 8.581 1.00 81.69 458 ASP A C 1
ATOM 3504 O O . ASP A 1 458 ? 20.259 9.601 9.014 1.00 81.69 458 ASP A O 1
ATOM 3508 N N . PRO A 1 459 ? 21.624 9.337 7.252 1.00 79.75 459 PRO A N 1
ATOM 3509 C CA . PRO A 1 459 ? 20.604 9.683 6.260 1.00 79.75 459 PRO A CA 1
ATOM 3510 C C . PRO A 1 459 ? 19.506 8.616 6.114 1.00 79.75 459 PRO A C 1
ATOM 3512 O O . PRO A 1 459 ? 18.581 8.796 5.319 1.00 79.75 459 PRO A O 1
ATOM 3515 N N . SER A 1 460 ? 19.637 7.481 6.810 1.00 83.81 460 SER A N 1
ATOM 3516 C CA . SER A 1 460 ? 18.680 6.373 6.794 1.00 83.81 460 SER A CA 1
ATOM 3517 C C . SER A 1 460 ? 17.766 6.329 8.022 1.00 83.81 460 SER A C 1
ATOM 3519 O O . SER A 1 460 ? 16.847 5.508 8.043 1.00 83.81 460 SER A O 1
ATOM 3521 N N . LEU A 1 461 ? 18.000 7.182 9.031 1.00 85.31 461 LEU A N 1
ATOM 3522 C CA . LEU A 1 461 ? 17.170 7.228 10.231 1.00 85.31 461 LEU A CA 1
ATOM 3523 C C . LEU A 1 461 ? 15.775 7.762 9.891 1.00 85.31 461 LEU A C 1
ATOM 3525 O O . LEU A 1 461 ? 15.614 8.902 9.456 1.00 85.31 461 LEU A O 1
ATOM 3529 N N . TRP A 1 462 ? 14.765 6.938 10.150 1.00 87.12 462 TRP A N 1
ATOM 3530 C CA . TRP A 1 462 ? 13.365 7.290 9.963 1.00 87.12 462 TRP A CA 1
ATOM 3531 C C . TRP A 1 462 ? 12.507 6.659 11.056 1.00 87.12 462 TRP A C 1
ATOM 3533 O O . TRP A 1 462 ? 12.508 5.437 11.239 1.00 87.12 462 TRP A O 1
ATOM 3543 N N . LEU A 1 463 ? 11.780 7.507 11.783 1.00 86.31 463 LEU A N 1
ATOM 3544 C CA . LEU A 1 463 ? 10.805 7.113 12.794 1.00 86.31 463 LEU A CA 1
ATOM 3545 C C . LEU A 1 463 ? 9.414 7.603 12.379 1.00 86.31 463 LEU A C 1
ATOM 3547 O O . LEU A 1 463 ? 9.275 8.753 11.978 1.00 86.31 463 LEU A O 1
ATOM 3551 N N . THR A 1 464 ? 8.386 6.770 12.521 1.00 85.56 464 THR A N 1
ATOM 3552 C CA . THR A 1 464 ? 6.987 7.144 12.256 1.00 85.56 464 THR A CA 1
ATOM 3553 C C . THR A 1 464 ? 6.163 6.956 13.521 1.00 85.56 464 THR A C 1
ATOM 3555 O O . THR A 1 464 ? 6.143 5.862 14.094 1.00 85.56 464 THR A O 1
ATOM 3558 N N . PHE A 1 465 ? 5.437 7.994 13.928 1.00 87.25 465 PHE A N 1
ATOM 3559 C CA . PHE A 1 465 ? 4.552 7.996 15.093 1.00 87.25 465 PHE A CA 1
ATOM 3560 C C . PHE A 1 465 ? 3.096 8.232 14.696 1.00 87.25 465 PHE A C 1
ATOM 3562 O O . PHE A 1 465 ? 2.818 9.007 13.792 1.00 87.25 465 PHE A O 1
ATOM 3569 N N . ALA A 1 466 ? 2.159 7.613 15.408 1.00 79.62 466 ALA A N 1
ATOM 3570 C CA . ALA A 1 466 ? 0.764 8.034 15.444 1.00 79.62 466 ALA A CA 1
ATOM 3571 C C . ALA A 1 466 ? 0.575 9.047 16.581 1.00 79.62 466 ALA A C 1
ATOM 3573 O O . ALA A 1 466 ? 0.877 8.739 17.738 1.00 79.62 466 ALA A O 1
ATOM 3574 N N . VAL A 1 467 ? 0.067 10.235 16.257 1.00 83.56 467 VAL A N 1
ATOM 3575 C CA . VAL A 1 467 ? -0.190 11.328 17.206 1.00 83.56 467 VAL A CA 1
ATOM 3576 C C . VAL A 1 467 ? -1.661 11.718 17.118 1.00 83.56 467 VAL A C 1
ATOM 3578 O O . VAL A 1 467 ? -2.134 12.062 16.039 1.00 83.56 467 VAL A O 1
ATOM 3581 N N . THR A 1 468 ? -2.390 11.650 18.234 1.00 78.50 468 THR A N 1
ATOM 3582 C CA . THR A 1 468 ? -3.818 12.006 18.285 1.00 78.50 468 THR A CA 1
ATOM 3583 C C . THR A 1 468 ? -3.993 13.405 18.862 1.00 78.50 468 THR A C 1
ATOM 3585 O O . THR A 1 468 ? -3.637 13.652 20.017 1.00 78.50 468 THR A O 1
ATOM 3588 N N . LEU A 1 469 ? -4.556 14.312 18.065 1.00 76.38 469 LEU A N 1
ATOM 3589 C CA . LEU A 1 469 ? -4.752 15.720 18.412 1.00 76.38 469 LEU A CA 1
ATOM 3590 C C . LEU A 1 469 ? -6.245 16.077 18.472 1.00 76.38 469 LEU A C 1
ATOM 3592 O O . LEU A 1 469 ? -7.032 15.558 17.678 1.00 76.38 469 LEU A O 1
ATOM 3596 N N . ASN A 1 470 ? -6.636 16.982 19.373 1.00 70.75 470 ASN A N 1
ATOM 3597 C CA . ASN A 1 470 ? -7.944 17.646 19.306 1.00 70.75 470 ASN A CA 1
ATOM 3598 C C . ASN A 1 470 ? -7.939 18.751 18.226 1.00 70.75 470 ASN A C 1
ATOM 3600 O O . ASN A 1 470 ? -6.935 18.970 17.547 1.00 70.75 470 ASN A O 1
ATOM 3604 N N . PHE A 1 471 ? -9.068 19.440 18.044 1.00 64.94 471 PHE A N 1
ATOM 3605 C CA . PHE A 1 471 ? -9.190 20.530 17.065 1.00 64.94 471 PHE A CA 1
ATOM 3606 C C . PHE A 1 471 ? -8.360 21.777 17.415 1.00 64.94 471 PHE A C 1
ATOM 3608 O O . PHE A 1 471 ? -8.089 22.582 16.529 1.00 64.94 471 PHE A O 1
ATOM 3615 N N . ASP A 1 472 ? -7.900 21.896 18.664 1.00 72.44 472 ASP A N 1
ATOM 3616 C CA . ASP A 1 472 ? -6.989 22.950 19.131 1.00 72.44 472 ASP A CA 1
ATOM 3617 C C . ASP A 1 472 ? -5.505 22.548 18.984 1.00 72.44 472 ASP A C 1
ATOM 3619 O O . ASP A 1 472 ? -4.604 23.225 19.479 1.00 72.44 472 ASP A O 1
ATOM 3623 N N . ALA A 1 473 ? -5.240 21.435 18.288 1.00 75.94 473 ALA A N 1
ATOM 3624 C CA . ALA A 1 473 ? -3.922 20.839 18.091 1.00 75.94 473 ALA A CA 1
ATOM 3625 C C . ALA A 1 473 ? -3.196 20.438 19.389 1.00 75.94 473 ALA A C 1
ATOM 3627 O O . ALA A 1 473 ? -1.974 20.260 19.388 1.00 75.94 473 ALA A O 1
ATOM 3628 N N . GLU A 1 474 ? -3.933 20.255 20.487 1.00 84.25 474 GLU A N 1
ATOM 3629 C CA . GLU A 1 474 ? -3.430 19.668 21.724 1.00 84.25 474 GLU A CA 1
ATOM 3630 C C . GLU A 1 474 ? -3.439 18.147 21.633 1.00 84.25 474 GLU A C 1
ATOM 3632 O O . GLU A 1 474 ? -4.321 17.523 21.036 1.00 84.25 474 GLU A O 1
ATOM 3637 N N . MET A 1 475 ? -2.453 17.531 22.269 1.00 84.31 475 MET A N 1
ATOM 3638 C CA . MET A 1 475 ? -2.304 16.088 22.262 1.00 84.31 475 MET A CA 1
ATOM 3639 C C . MET A 1 475 ? -3.275 15.435 23.256 1.00 84.31 475 MET A C 1
ATOM 3641 O O . MET A 1 475 ? -3.252 15.734 24.446 1.00 84.31 475 MET A O 1
ATOM 3645 N N . THR A 1 476 ? -4.117 14.523 22.765 1.00 76.50 476 THR A N 1
ATOM 3646 C CA . THR A 1 476 ? -5.176 13.858 23.558 1.00 76.50 476 THR A CA 1
ATOM 3647 C C . THR A 1 476 ? -4.783 12.464 24.049 1.00 76.50 476 THR A C 1
ATOM 3649 O O . THR A 1 476 ? -5.383 11.942 24.984 1.00 76.50 476 THR A O 1
ATOM 3652 N N . GLU A 1 477 ? -3.745 11.871 23.457 1.00 81.56 477 GLU A N 1
ATOM 3653 C CA . GLU A 1 477 ? -3.176 10.577 23.838 1.00 81.56 477 GLU A CA 1
ATOM 3654 C C . GLU A 1 477 ? -1.647 10.616 23.767 1.00 81.56 477 GLU A C 1
ATOM 3656 O O . GLU A 1 477 ? -1.065 11.425 23.049 1.00 81.56 477 GLU A O 1
ATOM 3661 N N . ALA A 1 478 ? -0.963 9.697 24.454 1.00 85.94 478 ALA A N 1
ATOM 3662 C CA . ALA A 1 478 ? 0.476 9.539 24.262 1.00 85.94 478 ALA A CA 1
ATOM 3663 C C . ALA A 1 478 ? 0.792 9.133 22.803 1.00 85.94 478 ALA A C 1
ATOM 3665 O O . ALA A 1 478 ? 0.102 8.262 22.261 1.00 85.94 478 ALA A O 1
ATOM 3666 N N . PRO A 1 479 ? 1.843 9.702 22.175 1.00 87.19 479 PRO A N 1
ATOM 3667 C CA . PRO A 1 479 ? 2.218 9.333 20.816 1.00 87.19 479 PRO A CA 1
ATOM 3668 C C . PRO A 1 479 ? 2.628 7.859 20.790 1.00 87.19 479 PRO A C 1
ATOM 3670 O O . PRO A 1 479 ? 3.197 7.372 21.766 1.00 87.19 479 PRO A O 1
ATOM 3673 N N . LYS A 1 480 ? 2.333 7.142 19.703 1.00 86.38 480 LYS A N 1
ATOM 3674 C CA . LYS A 1 480 ? 2.603 5.698 19.557 1.00 86.38 480 LYS A CA 1
ATOM 3675 C C . LYS A 1 480 ? 3.576 5.468 18.407 1.00 86.38 480 LYS A C 1
ATOM 3677 O O . LYS A 1 480 ? 3.313 5.918 17.297 1.00 86.38 480 LYS A O 1
ATOM 3682 N N . LEU A 1 481 ? 4.683 4.767 18.649 1.00 87.50 481 LEU A N 1
ATOM 3683 C CA . LEU A 1 481 ? 5.616 4.394 17.583 1.00 87.50 481 LEU A CA 1
ATOM 3684 C C . LEU A 1 481 ? 4.949 3.377 16.644 1.00 87.50 481 LEU A C 1
ATOM 3686 O O . LEU A 1 481 ? 4.479 2.334 17.093 1.00 87.50 481 LEU A O 1
ATOM 3690 N N . LEU A 1 482 ? 4.930 3.674 15.347 1.00 74.62 482 LEU A N 1
ATOM 3691 C CA . LEU A 1 482 ? 4.468 2.762 14.298 1.00 74.62 482 LEU A CA 1
ATOM 3692 C C . LEU A 1 482 ? 5.637 2.063 13.605 1.00 74.62 482 LEU A C 1
ATOM 3694 O O . LEU A 1 482 ? 5.535 0.892 13.244 1.00 74.62 482 LEU A O 1
ATOM 3698 N N . ARG A 1 483 ? 6.741 2.788 13.394 1.00 81.81 483 ARG A N 1
ATOM 3699 C CA . ARG A 1 483 ? 7.910 2.290 12.665 1.00 81.81 483 ARG A CA 1
ATOM 3700 C C . ARG A 1 483 ? 9.186 2.966 13.146 1.00 81.81 483 ARG A C 1
ATOM 3702 O O . ARG A 1 483 ? 9.199 4.173 13.358 1.00 81.81 483 ARG A O 1
ATOM 3709 N N . SER A 1 484 ? 10.266 2.198 13.238 1.00 85.56 484 SER A N 1
ATOM 3710 C CA . SER A 1 484 ? 11.627 2.701 13.416 1.00 85.56 484 SER A CA 1
ATOM 3711 C C . SER A 1 484 ? 12.575 1.972 12.463 1.00 85.56 484 SER A C 1
ATOM 3713 O O . SER A 1 484 ? 12.565 0.745 12.373 1.00 85.56 484 SER A O 1
ATOM 3715 N N . THR A 1 485 ? 13.367 2.721 11.699 1.00 83.88 485 THR A N 1
ATOM 3716 C CA . THR A 1 485 ? 14.339 2.166 10.746 1.00 83.88 485 THR A CA 1
ATOM 3717 C C . THR A 1 485 ? 15.618 2.991 10.716 1.00 83.88 485 THR A C 1
ATOM 3719 O O . THR A 1 485 ? 15.563 4.216 10.748 1.00 83.88 485 THR A O 1
ATOM 3722 N N . SER A 1 486 ? 16.759 2.307 10.635 1.00 84.19 486 SER A N 1
ATOM 3723 C CA . SER A 1 486 ? 18.087 2.868 10.368 1.00 84.19 486 SER A CA 1
ATOM 3724 C C . SER A 1 486 ? 18.994 1.741 9.857 1.00 84.19 486 SER A C 1
ATOM 3726 O O . SER A 1 486 ? 18.832 0.585 10.250 1.00 84.19 486 SER A O 1
ATOM 3728 N N . GLN A 1 487 ? 19.931 2.062 8.964 1.00 84.38 487 GLN A N 1
ATOM 3729 C CA . GLN A 1 487 ? 20.956 1.139 8.464 1.00 84.38 487 GLN A CA 1
ATOM 3730 C C . GLN A 1 487 ? 22.231 1.141 9.324 1.00 84.38 487 GLN A C 1
ATOM 3732 O O . GLN A 1 487 ? 23.066 0.254 9.161 1.00 84.38 487 GLN A O 1
ATOM 3737 N N . ARG A 1 488 ? 22.410 2.141 10.200 1.00 81.31 488 ARG A N 1
ATOM 3738 C CA . ARG A 1 488 ? 23.646 2.363 10.974 1.00 81.31 488 ARG A CA 1
ATOM 3739 C C . ARG A 1 488 ? 23.461 2.241 12.488 1.00 81.31 488 ARG A C 1
ATOM 3741 O O . ARG A 1 488 ? 24.439 1.979 13.182 1.00 81.31 488 ARG A O 1
ATOM 3748 N N . ALA A 1 489 ? 22.247 2.438 12.998 1.00 81.31 489 ALA A N 1
ATOM 3749 C CA . ALA A 1 489 ? 21.975 2.465 14.429 1.00 81.31 489 ALA A CA 1
ATOM 3750 C C . ALA A 1 489 ? 22.067 1.078 15.068 1.00 81.31 489 ALA A C 1
ATOM 3752 O O . ALA A 1 489 ? 21.512 0.101 14.561 1.00 81.31 489 ALA A O 1
ATOM 3753 N N . THR A 1 490 ? 22.684 1.008 16.247 1.00 82.06 490 THR A N 1
ATOM 3754 C CA . THR A 1 490 ? 22.483 -0.134 17.145 1.00 82.06 490 THR A CA 1
ATOM 3755 C C . THR A 1 490 ? 21.069 -0.095 17.749 1.00 82.06 490 THR A C 1
ATOM 3757 O O . THR A 1 490 ? 20.450 0.974 17.796 1.00 82.06 490 THR A O 1
ATOM 3760 N N . PRO A 1 491 ? 20.536 -1.222 18.263 1.00 82.31 491 PRO A N 1
ATOM 3761 C CA . PRO A 1 491 ? 19.223 -1.238 18.915 1.00 82.31 491 PRO A CA 1
ATOM 3762 C C . PRO A 1 491 ? 19.088 -0.223 20.062 1.00 82.31 491 PRO A C 1
ATOM 3764 O O . PRO A 1 491 ? 18.060 0.437 20.180 1.00 82.31 491 PRO A O 1
ATOM 3767 N N . GLU A 1 492 ? 20.139 -0.045 20.867 1.00 79.12 492 GLU A N 1
ATOM 3768 C CA . GLU A 1 492 ? 20.168 0.917 21.979 1.00 79.12 492 GLU A CA 1
ATOM 3769 C C . GLU A 1 492 ? 20.126 2.370 21.486 1.00 79.12 492 GLU A C 1
ATOM 3771 O O . GLU A 1 492 ? 19.397 3.199 22.029 1.00 79.12 492 GLU A O 1
ATOM 3776 N N . GLN A 1 493 ? 20.859 2.680 20.412 1.00 83.69 493 GLN A N 1
ATOM 3777 C CA . GLN A 1 493 ? 20.848 4.009 19.799 1.00 83.69 493 GLN A CA 1
ATOM 3778 C C . GLN A 1 493 ? 19.493 4.322 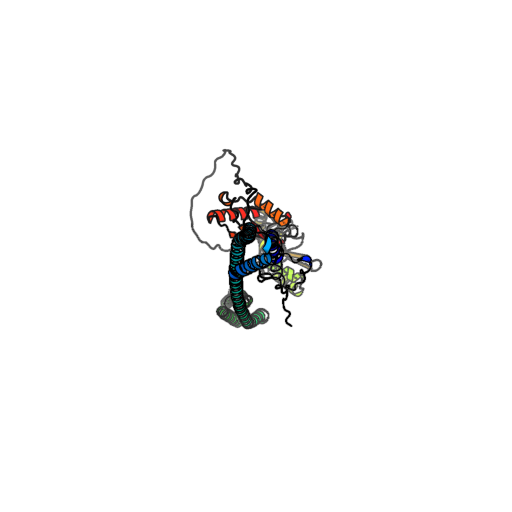19.154 1.00 83.69 493 GLN A C 1
ATOM 3780 O O . GLN A 1 493 ? 19.003 5.447 19.262 1.00 83.69 493 GLN A O 1
ATOM 3785 N N . LEU A 1 494 ? 18.866 3.327 18.518 1.00 83.75 494 LEU A N 1
ATOM 3786 C CA . LEU A 1 494 ? 17.537 3.466 17.927 1.00 83.75 494 LEU A CA 1
ATOM 3787 C C . LEU A 1 494 ? 16.469 3.691 19.007 1.00 83.75 494 LEU A C 1
ATOM 3789 O O . LEU A 1 494 ? 15.613 4.560 18.846 1.00 83.75 494 LEU A O 1
ATOM 3793 N N . GLN A 1 495 ? 16.553 2.971 20.127 1.00 85.75 495 GLN A N 1
ATOM 3794 C CA . GLN A 1 495 ? 15.672 3.165 21.279 1.00 85.75 495 GLN A CA 1
ATOM 3795 C C . GLN A 1 495 ? 15.833 4.568 21.885 1.00 85.75 495 GLN A C 1
ATOM 3797 O O . GLN A 1 495 ? 14.838 5.255 22.114 1.00 85.75 495 GLN A O 1
ATOM 3802 N N . ALA A 1 496 ? 17.070 5.044 22.060 1.00 82.88 496 ALA A N 1
ATOM 3803 C CA . ALA A 1 496 ? 17.334 6.400 22.540 1.00 82.88 496 ALA A CA 1
ATOM 3804 C C . ALA A 1 496 ? 16.767 7.477 21.592 1.00 82.88 496 ALA A C 1
ATOM 3806 O O . ALA A 1 496 ? 16.201 8.472 22.046 1.00 82.88 496 ALA A O 1
ATOM 3807 N N . ALA A 1 497 ? 16.858 7.267 20.273 1.00 84.56 497 ALA A N 1
ATOM 3808 C CA . ALA A 1 497 ? 16.267 8.168 19.282 1.00 84.56 497 ALA A CA 1
ATOM 3809 C C . ALA A 1 497 ? 14.729 8.196 19.356 1.00 84.56 497 ALA A C 1
ATOM 3811 O O . ALA A 1 497 ? 14.134 9.271 19.252 1.00 84.56 497 ALA A O 1
ATOM 3812 N N . VAL A 1 498 ? 14.094 7.040 19.582 1.00 88.19 498 VAL A N 1
ATOM 3813 C CA . VAL A 1 498 ? 12.640 6.909 19.781 1.00 88.19 498 VAL A CA 1
ATOM 3814 C C . VAL A 1 498 ? 12.182 7.627 21.051 1.00 88.19 498 VAL A C 1
ATOM 3816 O O . VAL A 1 498 ? 11.195 8.361 21.020 1.00 88.19 498 VAL A O 1
ATOM 3819 N N . GLU A 1 499 ? 12.895 7.469 22.164 1.00 88.31 499 GLU A N 1
ATOM 3820 C CA . GLU A 1 499 ? 12.569 8.149 23.423 1.00 88.31 499 GLU A CA 1
ATOM 3821 C C . GLU A 1 499 ? 12.721 9.669 23.313 1.00 88.31 499 GLU A C 1
ATOM 3823 O O . GLU A 1 499 ? 11.856 10.420 23.776 1.00 88.31 499 GLU A O 1
ATOM 3828 N N . ALA A 1 500 ? 13.781 10.128 22.641 1.00 86.62 500 ALA A N 1
ATOM 3829 C CA . ALA A 1 500 ? 13.973 11.539 22.336 1.00 86.62 500 ALA A CA 1
ATOM 3830 C C . ALA A 1 500 ? 12.849 12.088 21.439 1.00 86.62 500 ALA A C 1
ATOM 3832 O O . ALA A 1 500 ? 12.377 13.201 21.664 1.00 86.62 500 ALA A O 1
ATOM 3833 N N . ALA A 1 501 ? 12.379 11.304 20.465 1.00 86.75 501 ALA A N 1
ATOM 3834 C CA . ALA A 1 501 ? 11.271 11.672 19.585 1.00 86.75 501 ALA A CA 1
ATOM 3835 C C . ALA A 1 501 ? 9.928 11.750 20.336 1.00 86.75 501 ALA A C 1
ATOM 3837 O O . ALA A 1 501 ? 9.200 12.732 20.200 1.00 86.75 501 ALA A O 1
ATOM 3838 N N . HIS A 1 502 ? 9.621 10.777 21.204 1.00 88.75 502 HIS A N 1
ATOM 3839 C CA . HIS A 1 502 ? 8.439 10.837 22.075 1.00 88.75 502 HIS A CA 1
ATOM 3840 C C . HIS A 1 502 ? 8.427 12.098 22.942 1.00 88.75 502 HIS A C 1
ATOM 3842 O O . HIS A 1 502 ? 7.372 12.713 23.124 1.00 88.75 502 HIS A O 1
ATOM 3848 N N . ARG A 1 503 ? 9.590 12.466 23.493 1.00 89.31 503 ARG A N 1
ATOM 3849 C CA . ARG A 1 503 ? 9.749 13.672 24.305 1.00 89.31 503 ARG A CA 1
ATOM 3850 C C . ARG A 1 503 ? 9.520 14.931 23.472 1.00 89.31 503 ARG A C 1
ATOM 3852 O O . ARG A 1 503 ? 8.681 15.739 23.847 1.00 89.31 503 ARG A O 1
ATOM 3859 N N . ALA A 1 504 ? 10.173 15.028 22.316 1.00 88.38 504 ALA A N 1
ATOM 3860 C CA . ALA A 1 504 ? 10.031 16.144 21.385 1.00 88.38 504 ALA A CA 1
ATOM 3861 C C . ALA A 1 504 ? 8.570 16.390 20.977 1.00 88.38 504 ALA A C 1
ATOM 3863 O O . ALA A 1 504 ? 8.098 17.525 21.036 1.00 88.38 504 ALA A O 1
ATOM 3864 N N . ILE A 1 505 ? 7.832 15.329 20.625 1.00 89.56 505 ILE A N 1
ATOM 3865 C CA . ILE A 1 505 ? 6.412 15.423 20.252 1.00 89.56 505 ILE A CA 1
ATOM 3866 C C . ILE A 1 505 ? 5.565 15.915 21.429 1.00 89.56 505 ILE A C 1
ATOM 3868 O O . ILE A 1 505 ? 4.733 16.805 21.261 1.00 89.56 505 ILE A O 1
ATOM 3872 N N . ARG A 1 506 ? 5.787 15.364 22.628 1.00 89.69 506 ARG A N 1
ATOM 3873 C CA . ARG A 1 506 ? 5.015 15.720 23.825 1.00 89.69 506 ARG A CA 1
ATOM 3874 C C . ARG A 1 506 ? 5.276 17.153 24.285 1.00 89.69 506 ARG A C 1
ATOM 3876 O O . ARG A 1 506 ? 4.335 17.830 24.672 1.00 89.69 506 ARG A O 1
ATOM 3883 N N . GLU A 1 507 ? 6.531 17.590 24.262 1.00 88.56 507 GLU A N 1
ATOM 3884 C CA . GLU A 1 507 ? 6.941 18.925 24.715 1.00 88.56 507 GLU A CA 1
ATOM 3885 C C . GLU A 1 507 ? 6.611 20.021 23.694 1.00 88.56 507 GLU A C 1
ATOM 3887 O O . GLU A 1 507 ? 6.462 21.181 24.068 1.00 88.56 507 GLU A O 1
ATOM 3892 N N . SER A 1 508 ? 6.469 19.665 22.412 1.00 87.44 508 SER A N 1
ATOM 3893 C CA . SER A 1 508 ? 6.112 20.624 21.360 1.00 87.44 508 SER A CA 1
ATOM 3894 C C . SER A 1 508 ? 4.614 20.849 21.212 1.00 87.44 508 SER A C 1
ATOM 3896 O O . SER A 1 508 ? 4.228 21.883 20.672 1.00 87.44 508 SER A O 1
ATOM 3898 N N . ALA A 1 509 ? 3.769 19.917 21.658 1.00 86.25 509 ALA A N 1
ATOM 3899 C CA . ALA A 1 509 ? 2.325 20.113 21.630 1.00 86.25 509 ALA A CA 1
ATOM 3900 C C . ALA A 1 509 ? 1.919 21.276 22.569 1.00 86.25 509 ALA A C 1
ATOM 3902 O O . ALA A 1 509 ? 2.467 21.384 23.668 1.00 86.25 509 ALA A O 1
ATOM 3903 N N . PRO A 1 510 ? 0.956 22.135 22.184 1.00 88.69 510 PRO A N 1
ATOM 3904 C CA . PRO A 1 510 ? 0.130 22.055 20.976 1.00 88.69 510 PRO A CA 1
ATOM 3905 C C . PRO A 1 510 ? 0.839 22.504 19.685 1.00 88.69 510 PRO A C 1
ATOM 3907 O O . PRO A 1 510 ? 1.793 23.286 19.728 1.00 88.69 510 PRO A O 1
ATOM 3910 N N . PHE A 1 511 ? 0.330 22.041 18.535 1.00 87.00 511 PHE A N 1
ATOM 3911 C CA . PHE A 1 511 ? 0.830 22.354 17.180 1.00 87.00 511 PHE A CA 1
ATOM 3912 C C . PHE A 1 511 ? -0.118 23.298 16.411 1.00 87.00 511 PHE A C 1
ATOM 3914 O O . PHE A 1 511 ? -0.773 22.871 15.454 1.00 87.00 511 PHE A O 1
ATOM 3921 N N . PRO A 1 512 ? -0.238 24.579 16.812 1.00 77.94 512 PRO A N 1
ATOM 3922 C CA . PRO A 1 512 ? -1.193 25.520 16.221 1.00 77.94 512 PRO A CA 1
ATOM 3923 C C . PRO A 1 512 ? -1.005 25.719 14.709 1.00 77.94 512 PRO A C 1
ATOM 3925 O O . PRO A 1 512 ? -1.964 26.032 14.006 1.00 77.94 512 PRO A O 1
ATOM 3928 N N . GLU A 1 513 ? 0.205 25.502 14.190 1.00 80.56 513 GLU A N 1
ATOM 3929 C CA . GLU A 1 513 ? 0.534 25.564 12.767 1.00 80.56 513 GLU A CA 1
ATOM 3930 C C . GLU A 1 513 ? -0.296 24.608 11.894 1.00 80.56 513 GLU A C 1
ATOM 3932 O O . GLU A 1 513 ? -0.477 24.893 10.711 1.00 80.56 513 GLU A O 1
ATOM 3937 N N . LEU A 1 514 ? -0.841 23.522 12.459 1.00 75.44 514 LEU A N 1
ATOM 3938 C CA . LEU A 1 514 ? -1.686 22.564 11.740 1.00 75.44 514 LEU A CA 1
ATOM 3939 C C . LEU A 1 514 ? -3.064 23.130 11.373 1.00 75.44 514 LEU A C 1
ATOM 3941 O O . LEU A 1 514 ? -3.649 22.707 10.373 1.00 75.44 514 LEU A O 1
ATOM 3945 N N . GLY A 1 515 ? -3.586 24.090 12.144 1.00 75.06 515 GLY A N 1
ATOM 3946 C CA . GLY A 1 515 ? -4.902 24.691 11.922 1.00 75.06 515 GLY A CA 1
ATOM 3947 C C . GLY A 1 515 ? -6.000 23.643 11.693 1.00 75.06 515 GLY A C 1
ATOM 3948 O O . GLY A 1 515 ? -6.230 22.772 12.523 1.00 75.06 515 GLY A O 1
ATOM 3949 N N . GLN A 1 516 ? -6.652 23.694 10.527 1.00 67.69 516 GLN A N 1
ATOM 3950 C CA . GLN A 1 516 ? -7.742 22.777 10.152 1.00 67.69 516 GLN A CA 1
ATOM 3951 C C . GLN A 1 516 ? -7.309 21.315 9.935 1.00 67.69 516 GLN A C 1
ATOM 3953 O O . GLN A 1 516 ? -8.166 20.457 9.749 1.00 67.69 516 GLN A O 1
ATOM 3958 N N . LEU A 1 517 ? -6.003 21.026 9.911 1.00 62.94 517 LEU A N 1
ATOM 3959 C CA . LEU A 1 517 ? -5.481 19.657 9.829 1.00 62.94 517 LEU A CA 1
ATOM 3960 C C . LEU A 1 517 ? -5.437 18.966 11.203 1.00 62.94 517 LEU A C 1
ATOM 3962 O O . LEU A 1 517 ? -5.209 17.758 11.261 1.00 62.94 517 LEU A O 1
ATOM 3966 N N . ALA A 1 518 ? -5.649 19.708 12.296 1.00 63.00 518 ALA A N 1
ATOM 3967 C CA . ALA A 1 518 ? -5.818 19.146 13.632 1.00 63.00 518 ALA A CA 1
ATOM 3968 C C . ALA A 1 518 ? -7.225 18.532 13.807 1.00 63.00 518 ALA A C 1
ATOM 3970 O O . ALA A 1 518 ? -8.176 18.931 13.136 1.00 63.00 518 ALA A O 1
ATOM 3971 N N . GLY A 1 519 ? -7.368 17.565 14.722 1.00 48.78 519 GLY A N 1
ATOM 3972 C CA . GLY A 1 519 ? -8.637 16.869 14.979 1.00 48.78 519 GLY A CA 1
ATOM 3973 C C . GLY A 1 519 ? -8.661 15.425 14.471 1.00 48.78 519 GLY A C 1
ATOM 3974 O O . GLY A 1 519 ? -9.404 15.083 13.553 1.00 48.78 519 GLY A O 1
ATOM 3975 N N . GLY A 1 520 ? -7.857 14.561 15.091 1.00 60.41 520 GLY A N 1
ATOM 3976 C CA . GLY A 1 520 ? -7.765 13.139 14.762 1.00 60.41 520 GLY A CA 1
ATOM 3977 C C . GLY A 1 520 ? -6.369 12.563 14.992 1.00 60.41 520 GLY A C 1
ATOM 3978 O O . GLY A 1 520 ? -5.480 13.230 15.521 1.00 60.41 520 GLY A O 1
ATOM 3979 N N . THR A 1 521 ? -6.175 11.303 14.602 1.00 72.94 521 THR A N 1
ATOM 3980 C CA . THR A 1 521 ? -4.857 10.656 14.626 1.00 72.94 521 THR A CA 1
ATOM 3981 C C . THR A 1 521 ? -4.130 10.897 13.309 1.00 72.94 521 THR A C 1
ATOM 3983 O O . THR A 1 521 ? -4.615 10.496 12.252 1.00 72.94 521 THR A O 1
ATOM 3986 N N . MET A 1 522 ? -2.945 11.500 13.376 1.00 77.56 522 MET A N 1
ATOM 3987 C CA . MET A 1 522 ? -2.070 11.737 12.229 1.00 77.56 522 MET A CA 1
ATOM 3988 C C . MET A 1 522 ? -0.759 10.954 12.340 1.00 77.56 522 MET A C 1
ATOM 3990 O O . MET A 1 522 ? -0.309 10.625 13.440 1.00 77.56 522 MET A O 1
ATOM 3994 N N . GLN A 1 523 ? -0.149 10.655 11.192 1.00 82.62 523 GLN A N 1
ATOM 3995 C CA . GLN A 1 523 ? 1.183 10.059 11.131 1.00 82.62 523 GLN A CA 1
ATOM 3996 C C . GLN A 1 523 ? 2.240 11.162 11.075 1.00 82.62 523 GLN A C 1
ATOM 3998 O O . GLN A 1 523 ? 2.194 12.027 10.204 1.00 82.62 523 GLN A O 1
ATOM 4003 N N . VAL A 1 524 ? 3.179 11.128 12.015 1.00 83.50 524 VAL A N 1
ATOM 4004 C CA . VAL A 1 524 ? 4.293 12.069 12.120 1.00 83.50 524 VAL A CA 1
ATOM 4005 C C . VAL A 1 524 ? 5.578 11.315 11.824 1.00 83.50 524 VAL A C 1
ATOM 4007 O O . VAL A 1 524 ? 6.004 10.462 12.605 1.00 83.50 524 VAL A O 1
ATOM 4010 N N . ASP A 1 525 ? 6.182 11.636 10.687 1.00 83.81 525 ASP A N 1
ATOM 4011 C CA . ASP A 1 525 ? 7.501 11.143 10.313 1.00 83.81 525 ASP A CA 1
ATOM 4012 C C . ASP A 1 525 ? 8.579 12.058 10.890 1.00 83.81 525 ASP A C 1
ATOM 4014 O O . ASP A 1 525 ? 8.527 13.271 10.709 1.00 83.81 525 ASP A O 1
ATOM 4018 N N . MET A 1 526 ? 9.571 11.478 11.555 1.00 83.88 526 MET A N 1
ATOM 4019 C CA . MET A 1 526 ? 10.733 12.180 12.084 1.00 83.88 526 MET A CA 1
ATOM 4020 C C . MET A 1 526 ? 11.988 11.675 11.384 1.00 83.88 526 MET A C 1
ATOM 4022 O O . MET A 1 526 ? 12.325 10.487 11.456 1.00 83.88 526 MET A O 1
ATOM 4026 N N . THR A 1 527 ? 12.672 12.593 10.703 1.00 84.81 527 THR A N 1
ATOM 4027 C CA . THR A 1 527 ? 13.951 12.347 10.034 1.00 84.81 527 THR A CA 1
ATOM 4028 C C . THR A 1 527 ? 14.957 13.429 10.433 1.00 84.81 527 THR A C 1
ATOM 4030 O O . THR A 1 527 ? 14.554 14.547 10.766 1.00 84.81 527 THR A O 1
ATOM 4033 N N . PRO A 1 528 ? 16.270 13.152 10.395 1.00 74.88 528 PRO A N 1
ATOM 4034 C CA . PRO A 1 528 ? 17.277 14.182 10.639 1.00 74.88 528 PRO A CA 1
ATOM 4035 C C . PRO A 1 528 ? 17.278 15.332 9.618 1.00 74.88 528 PRO A C 1
ATOM 4037 O O . PRO A 1 528 ? 17.966 16.322 9.852 1.00 74.88 528 PRO A O 1
ATOM 4040 N N . CYS A 1 529 ? 16.573 15.223 8.487 1.00 67.94 529 CYS A N 1
ATOM 4041 C CA . CYS A 1 529 ? 16.716 16.142 7.353 1.00 67.94 529 CYS A CA 1
ATOM 4042 C C . CYS A 1 529 ? 15.717 17.303 7.299 1.00 67.94 529 CYS A C 1
ATOM 4044 O O . CYS A 1 529 ? 15.865 18.161 6.432 1.00 67.94 529 CYS A O 1
ATOM 4046 N N . ASP A 1 530 ? 14.743 17.355 8.206 1.00 58.16 530 ASP A N 1
ATOM 4047 C CA . ASP A 1 530 ? 13.540 18.192 8.056 1.00 58.16 530 ASP A CA 1
ATOM 4048 C C . ASP A 1 530 ? 13.611 19.639 8.533 1.00 58.16 530 ASP A C 1
ATOM 4050 O O . ASP A 1 530 ? 14.092 19.862 9.658 1.00 58.16 530 ASP A O 1
#

pLDDT: mean 71.59, std 19.58, range [23.42, 92.94]

Radius of gyration: 51.28 Å; chains: 1; bounding box: 100×52×149 Å